Protein AF-0000000080705978 (afdb_homodimer)

Solvent-accessible surface area (backbone atoms only — not comparable to full-atom values): 20725 Å² total; per-residue (Å²): 128,80,74,67,82,69,88,66,54,45,68,40,24,58,42,71,54,65,59,52,51,51,53,56,52,38,68,76,42,53,82,67,69,52,42,57,53,37,53,53,42,52,33,52,61,53,64,29,89,49,77,47,80,42,81,40,75,55,76,54,63,63,82,28,44,87,31,78,61,46,48,80,55,28,40,56,22,50,32,40,32,26,55,28,66,60,48,75,66,50,59,56,37,74,24,26,52,59,44,42,66,75,59,67,70,75,66,82,72,65,80,70,68,44,51,46,50,75,59,35,51,55,77,78,28,80,47,44,33,34,34,36,79,55,26,42,34,31,39,23,75,77,46,70,42,62,62,89,43,43,75,86,27,8,16,30,32,34,48,43,76,84,38,50,63,57,46,69,63,19,42,46,64,43,42,72,63,42,60,56,43,82,42,87,41,17,36,33,38,37,50,125,78,74,69,84,69,89,67,56,43,70,40,23,57,42,70,52,65,60,51,51,50,53,56,53,37,68,76,41,53,82,66,68,54,42,57,52,37,54,52,43,51,32,53,60,53,65,28,88,49,76,47,79,43,81,42,76,54,75,55,63,63,82,29,43,88,30,79,62,45,46,81,52,29,41,55,21,49,32,40,32,26,54,27,64,60,48,73,67,48,58,57,38,74,24,26,51,61,46,45,65,76,59,66,69,75,66,83,72,61,80,71,67,45,52,47,52,73,59,35,52,55,78,76,27,80,47,44,32,34,34,37,81,57,26,43,35,31,38,22,75,77,46,70,42,63,62,90,42,43,74,86,26,8,15,30,33,35,48,43,75,84,38,51,65,56,45,69,64,19,43,45,61,43,43,72,62,43,62,55,45,83,44,86,41,19,35,33,40,39,50

Nearest PDB structures (foldseek):
  5v44-assembly2_B  TM=9.228E-01  e=1.784E-13  Homo sapiens
  5v46-assembly2_B  TM=8.157E-01  e=7.237E-14  Homo sapiens
  5v44-assembly3_C  TM=8.331E-01  e=3.457E-13  Homo sapiens
  5v47-assembly2_B  TM=8.527E-01  e=8.523E-13  Anolis carolinensis
  5v45-assembly2_B  TM=8.526E-01  e=4.877E-12  Homo sapiens

Sequence (382 aa):
MEQKEEWFGEDFGQKIDLTVRIREILRNYPEGTSILKELVQNADDAGAREVRLCLDLRQHGTEGLPSLALAQFQGPALLVFNDGVFTDTDFRSIQRIGDSLKKDTSKGGKTGRFGIGFNSVYHLTELPAFVSAGKWCSFDPQAKFLPNVNPANPGKMVDFIKYPETVKRYPDQVCIRVKHQRWGGRAACWGMEQKEEWFGEDFGQKIDLTVRIREILRNYPEGTSILKELVQNADDAGAREVRLCLDLRQHGTEGLPSLALAQFQGPALLVFNDGVFTDTDFRSIQRIGDSLKKDTSKGGKTGRFGIGFNSVYHLTELPAFVSAGKWCSFDPQAKFLPNVNPANPGKMVDFIKYPETVKRYPDQVCIRVKHQRWGGRAACWG

Structure (mmCIF, N/CA/C/O backbone):
data_AF-0000000080705978-model_v1
#
loop_
_entity.id
_entity.type
_entity.pdbx_description
1 polymer 'Uncharacterized protein'
#
loop_
_atom_site.group_PDB
_atom_site.id
_atom_site.type_symbol
_atom_site.label_atom_id
_atom_site.label_alt_id
_atom_site.label_comp_id
_atom_site.label_asym_id
_atom_site.label_entity_id
_atom_site.label_seq_id
_atom_site.pdbx_PDB_ins_code
_atom_site.Cartn_x
_atom_site.Cartn_y
_atom_site.Cartn_z
_atom_site.occupancy
_atom_site.B_iso_or_equiv
_atom_site.auth_seq_id
_atom_site.auth_comp_id
_atom_site.auth_asym_id
_atom_site.auth_atom_id
_atom_site.pdbx_PDB_model_num
ATOM 1 N N . MET A 1 1 ? -12.461 -32.875 17.062 1 33.31 1 MET A N 1
ATOM 2 C CA . MET A 1 1 ? -11.023 -33 16.875 1 33.31 1 MET A CA 1
ATOM 3 C C . MET A 1 1 ? -10.391 -31.688 16.453 1 33.31 1 MET A C 1
ATOM 5 O O . MET A 1 1 ? -10.844 -31.062 15.5 1 33.31 1 MET A O 1
ATOM 9 N N . GLU A 1 2 ? -9.789 -31 17.281 1 37.47 2 GLU A N 1
ATOM 10 C CA . GLU A 1 2 ? -9.188 -29.688 17.062 1 37.47 2 GLU A CA 1
ATOM 11 C C . GLU A 1 2 ? -8.297 -29.688 15.812 1 37.47 2 GLU A C 1
ATOM 13 O O . GLU A 1 2 ? -7.367 -30.5 15.719 1 37.47 2 GLU A O 1
ATOM 18 N N . GLN A 1 3 ? -8.797 -29.594 14.641 1 38.16 3 GLN A N 1
ATOM 19 C CA . GLN A 1 3 ? -7.93 -29.547 13.469 1 38.16 3 GLN A CA 1
ATOM 20 C C . GLN A 1 3 ? -6.672 -28.734 13.734 1 38.16 3 GLN A C 1
ATOM 22 O O . GLN A 1 3 ? -6.75 -27.531 14.008 1 38.16 3 GLN A O 1
ATOM 27 N N . LYS A 1 4 ? -5.797 -29.203 14.547 1 46.09 4 LYS A N 1
ATOM 28 C CA . LYS A 1 4 ? -4.48 -28.609 14.773 1 46.09 4 LYS A CA 1
ATOM 29 C C . LYS A 1 4 ? -4.012 -27.828 13.547 1 46.09 4 LYS A C 1
ATOM 31 O O . LYS A 1 4 ? -3.953 -28.375 12.438 1 46.09 4 LYS A O 1
ATOM 36 N N . GLU A 1 5 ? -4.289 -26.688 13.516 1 57.56 5 GLU A N 1
ATOM 37 C CA . GLU A 1 5 ? -3.955 -25.75 12.453 1 57.56 5 GLU A CA 1
ATOM 38 C C . GLU A 1 5 ? -2.545 -25.984 11.914 1 57.56 5 GLU A C 1
ATOM 40 O O . GLU A 1 5 ? -1.561 -25.703 12.602 1 57.56 5 GLU A O 1
ATOM 45 N N . GLU A 1 6 ? -2.361 -27.031 11.078 1 71.5 6 GLU A N 1
ATOM 46 C CA . GLU A 1 6 ? -1.088 -27.547 10.586 1 71.5 6 GLU A CA 1
ATOM 47 C C . GLU A 1 6 ? -0.357 -26.516 9.742 1 71.5 6 GLU A C 1
ATOM 49 O O . GLU A 1 6 ? -0.989 -25.688 9.078 1 71.5 6 GLU A O 1
ATOM 54 N N . TRP A 1 7 ? 0.934 -26.391 10.078 1 84.69 7 TRP A N 1
ATOM 55 C CA . TRP A 1 7 ? 1.863 -25.469 9.406 1 84.69 7 TRP A CA 1
ATOM 56 C C . TRP A 1 7 ? 1.843 -25.688 7.898 1 84.69 7 TRP A C 1
ATOM 58 O O . TRP A 1 7 ? 1.874 -26.828 7.426 1 84.69 7 TRP A O 1
ATOM 68 N N . PHE A 1 8 ? 1.562 -24.641 7.164 1 91.31 8 PHE A N 1
ATOM 69 C CA . PHE A 1 8 ? 1.669 -24.719 5.711 1 91.31 8 PHE A CA 1
ATOM 70 C C . PHE A 1 8 ? 2.482 -23.547 5.172 1 91.31 8 PHE A C 1
ATOM 72 O O . PHE A 1 8 ? 1.921 -22.531 4.738 1 91.31 8 PHE A O 1
ATOM 79 N N . GLY A 1 9 ? 3.77 -23.703 5.227 1 93 9 GLY A N 1
ATOM 80 C CA . GLY A 1 9 ? 4.66 -22.734 4.605 1 93 9 GLY A CA 1
ATOM 81 C C . GLY A 1 9 ? 4.766 -21.438 5.379 1 93 9 GLY A C 1
ATOM 82 O O . GLY A 1 9 ? 4.09 -21.25 6.395 1 93 9 GLY A O 1
ATOM 83 N N . GLU A 1 10 ? 5.621 -20.578 4.973 1 95.38 10 GLU A N 1
ATOM 84 C CA . GLU A 1 10 ? 5.82 -19.25 5.531 1 95.38 10 GLU A CA 1
ATOM 85 C C . GLU A 1 10 ? 4.98 -18.203 4.797 1 95.38 10 GLU A C 1
ATOM 87 O O . GLU A 1 10 ? 4.656 -18.391 3.619 1 95.38 10 GLU A O 1
ATOM 92 N N . ASP A 1 11 ? 4.645 -17.234 5.535 1 96.56 11 ASP A N 1
ATOM 93 C CA . ASP A 1 11 ? 3.908 -16.156 4.883 1 96.56 11 ASP A CA 1
ATOM 94 C C . ASP A 1 11 ? 4.746 -15.492 3.787 1 96.56 11 ASP A C 1
ATOM 96 O O . ASP A 1 11 ? 5.949 -15.289 3.959 1 96.56 11 ASP A O 1
ATOM 100 N N . PHE A 1 12 ? 4.164 -15.281 2.707 1 97 12 PHE A N 1
ATOM 101 C CA . PHE A 1 12 ? 4.789 -14.766 1.493 1 97 12 PHE A CA 1
ATOM 102 C C . PHE A 1 12 ? 3.768 -14.031 0.631 1 97 12 PHE A C 1
ATOM 104 O O . PHE A 1 12 ? 3.189 -14.617 -0.288 1 97 12 PHE A O 1
ATOM 111 N N . GLY A 1 13 ? 3.531 -12.766 0.976 1 96.75 13 GLY A N 1
ATOM 112 C CA . GLY A 1 13 ? 2.531 -12 0.252 1 96.75 13 GLY A CA 1
ATOM 113 C C . GLY A 1 13 ? 3.086 -10.734 -0.372 1 96.75 13 GLY A C 1
ATOM 114 O O . GLY A 1 13 ? 4.242 -10.375 -0.135 1 96.75 13 GLY A O 1
ATOM 115 N N . GLN A 1 14 ? 2.285 -10.148 -1.187 1 94.69 14 GLN A N 1
ATOM 116 C CA . GLN A 1 14 ? 2.658 -8.891 -1.815 1 94.69 14 GLN A CA 1
ATOM 117 C C . GLN A 1 14 ? 2.4 -7.711 -0.878 1 94.69 14 GLN A C 1
ATOM 119 O O . GLN A 1 14 ? 1.479 -7.754 -0.06 1 94.69 14 GLN A O 1
ATOM 124 N N . LYS A 1 15 ? 3.287 -6.785 -1.012 1 92.94 15 LYS A N 1
ATOM 125 C CA . LYS A 1 15 ? 3.211 -5.582 -0.191 1 92.94 15 LYS A CA 1
ATOM 126 C C . LYS A 1 15 ? 3.426 -4.328 -1.035 1 92.94 15 LYS A C 1
ATOM 128 O O . LYS A 1 15 ? 4.008 -4.395 -2.121 1 92.94 15 LYS A O 1
ATOM 133 N N . ILE A 1 16 ? 2.902 -3.273 -0.502 1 92.25 16 ILE A N 1
ATOM 134 C CA . ILE A 1 16 ? 3.104 -1.968 -1.121 1 92.25 16 ILE A CA 1
ATOM 135 C C . ILE A 1 16 ? 3.832 -1.043 -0.149 1 92.25 16 ILE A C 1
ATOM 137 O O . ILE A 1 16 ? 3.406 -0.875 0.996 1 92.25 16 ILE A O 1
ATOM 141 N N . ASP A 1 17 ? 4.898 -0.597 -0.584 1 91.69 17 ASP A N 1
ATOM 142 C CA . ASP A 1 17 ? 5.598 0.425 0.188 1 91.69 17 ASP A CA 1
ATOM 143 C C . ASP A 1 17 ? 4.934 1.79 0.021 1 91.69 17 ASP A C 1
ATOM 145 O O . ASP A 1 17 ? 4.773 2.275 -1.101 1 91.69 17 ASP A O 1
ATOM 149 N N . LEU A 1 18 ? 4.582 2.371 1.104 1 94.38 18 LEU A N 1
ATOM 150 C CA . LEU A 1 18 ? 3.846 3.633 1.087 1 94.38 18 LEU A CA 1
ATOM 151 C C . LEU A 1 18 ? 4.652 4.723 0.387 1 94.38 18 LEU A C 1
ATOM 153 O O . LEU A 1 18 ? 4.117 5.457 -0.447 1 94.38 18 LEU A O 1
ATOM 157 N N . THR A 1 19 ? 5.941 4.852 0.659 1 93.94 19 THR A N 1
ATOM 158 C CA . THR A 1 19 ? 6.762 5.906 0.081 1 93.94 19 THR A CA 1
ATOM 159 C C . THR A 1 19 ? 6.945 5.695 -1.419 1 93.94 19 THR A C 1
ATOM 161 O O . THR A 1 19 ? 6.988 6.656 -2.188 1 93.94 19 THR A O 1
ATOM 164 N N . VAL A 1 20 ? 6.996 4.461 -1.797 1 89.69 20 VAL A N 1
ATOM 165 C CA . VAL A 1 20 ? 7.109 4.148 -3.217 1 89.69 20 VAL A CA 1
ATOM 166 C C . VAL A 1 20 ? 5.816 4.535 -3.936 1 89.69 20 VAL A C 1
ATOM 168 O O . VAL A 1 20 ? 5.855 5.137 -5.012 1 89.69 20 VAL A O 1
ATOM 171 N N . ARG A 1 21 ? 4.758 4.172 -3.27 1 91.44 21 ARG A N 1
ATOM 172 C CA . ARG A 1 21 ? 3.477 4.527 -3.867 1 91.44 21 ARG A CA 1
ATOM 173 C C . ARG A 1 21 ? 3.322 6.043 -3.969 1 91.44 21 ARG A C 1
ATOM 175 O O . ARG A 1 21 ? 2.852 6.555 -4.988 1 91.44 21 ARG A O 1
ATOM 182 N N . ILE A 1 22 ? 3.688 6.758 -2.984 1 92.94 22 ILE A N 1
ATOM 183 C CA . ILE A 1 22 ? 3.596 8.211 -2.996 1 92.94 22 ILE A CA 1
ATOM 184 C C . ILE A 1 22 ? 4.465 8.781 -4.121 1 92.94 22 ILE A C 1
ATOM 186 O O . ILE A 1 22 ? 4.031 9.664 -4.859 1 92.94 22 ILE A O 1
ATOM 190 N N . ARG A 1 23 ? 5.633 8.242 -4.293 1 90.75 23 ARG A N 1
ATOM 191 C CA . ARG A 1 23 ? 6.516 8.68 -5.371 1 90.75 23 ARG A CA 1
ATOM 192 C C . ARG A 1 23 ? 5.871 8.461 -6.734 1 90.75 23 ARG A C 1
ATOM 194 O O . ARG A 1 23 ? 5.969 9.312 -7.617 1 90.75 23 ARG A O 1
ATOM 201 N N . GLU A 1 24 ? 5.234 7.336 -6.863 1 86.31 24 GLU A N 1
ATOM 202 C CA . GLU A 1 24 ? 4.535 7.047 -8.109 1 86.31 24 GLU A CA 1
ATOM 203 C C . GLU A 1 24 ? 3.428 8.062 -8.375 1 86.31 24 GLU A C 1
ATOM 205 O O . GLU A 1 24 ? 3.252 8.523 -9.508 1 86.31 24 GLU A O 1
ATOM 210 N N . ILE A 1 25 ? 2.693 8.375 -7.359 1 87.62 25 ILE A N 1
ATOM 211 C CA . ILE A 1 25 ? 1.607 9.344 -7.473 1 87.62 25 ILE A CA 1
ATOM 212 C C . ILE A 1 25 ? 2.166 10.695 -7.895 1 87.62 25 ILE A C 1
ATOM 214 O O . ILE A 1 25 ? 1.609 11.359 -8.773 1 87.62 25 ILE A O 1
ATOM 218 N N . LEU A 1 26 ? 3.277 11.086 -7.336 1 90 26 LEU A N 1
ATOM 219 C CA . LEU A 1 26 ? 3.859 12.398 -7.594 1 90 26 LEU A CA 1
ATOM 220 C C . LEU A 1 26 ? 4.32 12.516 -9.039 1 90 26 LEU A C 1
ATOM 222 O O . LEU A 1 26 ? 4.328 13.609 -9.602 1 90 26 LEU A O 1
ATOM 226 N N . ARG A 1 27 ? 4.613 11.414 -9.625 1 84.38 27 ARG A N 1
ATOM 227 C CA . ARG A 1 27 ? 5.012 11.422 -11.023 1 84.38 27 ARG A CA 1
ATOM 228 C C . ARG A 1 27 ? 3.846 11.828 -11.922 1 84.38 27 ARG A C 1
ATOM 230 O O . ARG A 1 27 ? 4.047 12.43 -12.977 1 84.38 27 ARG A O 1
ATOM 237 N N . ASN A 1 28 ? 2.684 11.539 -11.492 1 80.25 28 ASN A N 1
ATOM 238 C CA . ASN A 1 28 ? 1.489 11.875 -12.258 1 80.25 28 ASN A CA 1
ATOM 239 C C . ASN A 1 28 ? 0.943 13.242 -11.883 1 80.25 28 ASN A C 1
ATOM 241 O O . ASN A 1 28 ? -0.005 13.734 -12.5 1 80.25 28 ASN A O 1
ATOM 245 N N . TYR A 1 29 ? 1.435 13.797 -10.836 1 79.94 29 TYR A N 1
ATOM 246 C CA . TYR A 1 29 ? 1.079 15.141 -10.375 1 79.94 29 TYR A CA 1
ATOM 247 C C . TYR A 1 29 ? 2.289 16.062 -10.406 1 79.94 29 TYR A C 1
ATOM 249 O O . TYR A 1 29 ? 2.881 16.344 -9.359 1 79.94 29 TYR A O 1
ATOM 257 N N . PRO A 1 30 ? 2.541 16.484 -11.57 1 78.38 30 PRO A N 1
ATOM 258 C CA . PRO A 1 30 ? 3.76 17.281 -11.633 1 78.38 30 PRO A CA 1
ATOM 259 C C . PRO A 1 30 ? 3.717 18.484 -10.688 1 78.38 30 PRO A C 1
ATOM 261 O O . PRO A 1 30 ? 2.641 19.031 -10.422 1 78.38 30 PRO A O 1
ATOM 264 N N . GLU A 1 31 ? 4.914 18.781 -10.242 1 78.19 31 GLU A N 1
ATOM 265 C CA . GLU A 1 31 ? 5.086 19.875 -9.297 1 78.19 31 GLU A CA 1
ATOM 266 C C . GLU A 1 31 ? 4.613 21.203 -9.906 1 78.19 31 GLU A C 1
ATOM 268 O O . GLU A 1 31 ? 4.652 21.375 -11.125 1 78.19 31 GLU A O 1
ATOM 273 N N . GLY A 1 32 ? 4.152 22.172 -9.047 1 79.06 32 GLY A N 1
ATOM 274 C CA . GLY A 1 32 ? 3.717 23.484 -9.484 1 79.06 32 GLY A CA 1
ATOM 275 C C . GLY A 1 32 ? 2.246 23.75 -9.219 1 79.06 32 GLY A C 1
ATOM 276 O O . GLY A 1 32 ? 1.775 23.578 -8.094 1 79.06 32 GLY A O 1
ATOM 277 N N . THR A 1 33 ? 1.547 24.109 -10.25 1 80.44 33 THR A N 1
ATOM 278 C CA . THR A 1 33 ? 0.186 24.609 -10.086 1 80.44 33 THR A CA 1
ATOM 279 C C . THR A 1 33 ? -0.777 23.469 -9.781 1 80.44 33 THR A C 1
ATOM 281 O O . THR A 1 33 ? -1.875 23.703 -9.266 1 80.44 33 THR A O 1
ATOM 284 N N . SER A 1 34 ? -0.342 22.266 -10.023 1 85.31 34 SER A N 1
ATOM 285 C CA . SER A 1 34 ? -1.225 21.125 -9.805 1 85.31 34 SER A CA 1
ATOM 286 C C . SER A 1 34 ? -1.553 20.953 -8.328 1 85.31 34 SER A C 1
ATOM 288 O O . SER A 1 34 ? -2.668 20.562 -7.977 1 85.31 34 SER A O 1
ATOM 290 N N . ILE A 1 35 ? -0.665 21.344 -7.5 1 85.94 35 ILE A N 1
ATOM 291 C CA . ILE A 1 35 ? -0.862 21.188 -6.062 1 85.94 35 ILE A CA 1
ATOM 292 C C . ILE A 1 35 ? -1.979 22.109 -5.594 1 85.94 35 ILE A C 1
ATOM 294 O O . ILE A 1 35 ? -2.885 21.688 -4.871 1 85.94 35 ILE A O 1
ATOM 298 N N . LEU A 1 36 ? -1.921 23.328 -6.055 1 86.62 36 LEU A N 1
ATOM 299 C CA . LEU A 1 36 ? -2.918 24.312 -5.656 1 86.62 36 LEU A CA 1
ATOM 300 C C . LEU A 1 36 ? -4.297 23.922 -6.176 1 86.62 36 LEU A C 1
ATOM 302 O O . LEU A 1 36 ? -5.301 24.109 -5.48 1 86.62 36 LEU A O 1
ATOM 306 N N . LYS A 1 37 ? -4.289 23.438 -7.352 1 87.44 37 LYS A N 1
ATOM 307 C CA . LYS A 1 37 ? -5.547 22.984 -7.93 1 87.44 37 LYS A CA 1
ATOM 308 C C . LYS A 1 37 ? -6.176 21.891 -7.078 1 87.44 37 LYS A C 1
ATOM 310 O O . LYS A 1 37 ? -7.383 21.906 -6.824 1 87.44 37 LYS A O 1
ATOM 315 N N . GLU A 1 38 ? -5.344 20.953 -6.613 1 86 38 GLU A N 1
ATOM 316 C CA . GLU A 1 38 ? -5.832 19.859 -5.789 1 86 38 GLU A CA 1
ATOM 317 C C . GLU A 1 38 ? -6.371 20.359 -4.453 1 86 38 GLU A C 1
ATOM 319 O O . GLU A 1 38 ? -7.402 19.891 -3.975 1 86 38 GLU A O 1
ATOM 324 N N . LEU A 1 39 ? -5.723 21.344 -3.912 1 86.25 39 LEU A N 1
ATOM 325 C CA . LEU A 1 39 ? -6.145 21.891 -2.623 1 86.25 39 LEU A CA 1
ATOM 326 C C . LEU A 1 39 ? -7.465 22.641 -2.756 1 86.25 39 LEU A C 1
ATOM 328 O O . LEU A 1 39 ? -8.336 22.531 -1.89 1 86.25 39 LEU A O 1
ATOM 332 N N . VAL A 1 40 ? -7.598 23.344 -3.857 1 87.38 40 VAL A N 1
ATOM 333 C CA . VAL A 1 40 ? -8.836 24.078 -4.113 1 87.38 40 VAL A CA 1
ATOM 334 C C . VAL A 1 40 ? -9.969 23.094 -4.383 1 87.38 40 VAL A C 1
ATOM 336 O O . VAL A 1 40 ? -11.094 23.281 -3.91 1 87.38 40 VAL A O 1
ATOM 339 N N . GLN A 1 41 ? -9.648 22.047 -5.125 1 84.5 41 GLN A N 1
ATOM 340 C CA . GLN A 1 41 ? -10.648 21.031 -5.395 1 84.5 41 GLN A CA 1
ATOM 341 C C . GLN A 1 41 ? -11.102 20.344 -4.102 1 84.5 41 GLN A C 1
ATOM 343 O O . GLN A 1 41 ? -12.297 20.078 -3.924 1 84.5 41 GLN A O 1
ATOM 348 N N . ASN A 1 42 ? -10.156 20.016 -3.26 1 82.62 42 ASN A N 1
ATOM 349 C CA . ASN A 1 42 ? -10.516 19.422 -1.973 1 82.62 42 ASN A CA 1
ATOM 350 C C . ASN A 1 42 ? -11.422 20.359 -1.168 1 82.62 42 ASN A C 1
ATOM 352 O O . ASN A 1 42 ? -12.352 19.891 -0.498 1 82.62 42 ASN A O 1
ATOM 356 N N . ALA A 1 43 ? -11.141 21.641 -1.196 1 85.69 43 ALA A N 1
ATOM 357 C CA . ALA A 1 43 ? -11.984 22.625 -0.523 1 85.69 43 ALA A CA 1
ATOM 358 C C . ALA A 1 43 ? -13.398 22.625 -1.097 1 85.69 43 ALA A C 1
ATOM 360 O O . ALA A 1 43 ? -14.375 22.641 -0.349 1 85.69 43 ALA A O 1
ATOM 361 N N . ASP A 1 44 ? -13.508 22.562 -2.393 1 84 44 ASP A N 1
ATOM 362 C CA . ASP A 1 44 ? -14.797 22.516 -3.074 1 84 44 ASP A CA 1
ATOM 363 C C . ASP A 1 44 ? -15.562 21.25 -2.707 1 84 44 ASP A C 1
ATOM 365 O O . ASP A 1 44 ? -16.766 21.297 -2.42 1 84 44 ASP A O 1
ATOM 369 N N . ASP A 1 45 ? -14.836 20.109 -2.664 1 77.81 45 ASP A N 1
ATOM 370 C CA . ASP A 1 45 ? -15.445 18.844 -2.301 1 77.81 45 ASP A CA 1
ATOM 371 C C . ASP A 1 45 ? -16 18.875 -0.883 1 77.81 45 ASP A C 1
ATOM 373 O O . ASP A 1 45 ? -17 18.203 -0.582 1 77.81 45 ASP A O 1
ATOM 377 N N . ALA A 1 46 ? -15.383 19.672 -0.041 1 79.69 46 ALA A N 1
ATOM 378 C CA . ALA A 1 46 ? -15.82 19.781 1.349 1 79.69 46 ALA A CA 1
ATOM 379 C C . ALA A 1 46 ? -16.922 20.828 1.494 1 79.69 46 ALA A C 1
ATOM 381 O O . ALA A 1 46 ? -17.406 21.078 2.602 1 79.69 46 ALA A O 1
ATOM 382 N N . GLY A 1 47 ? -17.312 21.453 0.371 1 82.25 47 GLY A N 1
ATOM 383 C CA . GLY A 1 47 ? -18.359 22.469 0.399 1 82.25 47 GLY A CA 1
ATOM 384 C C . GLY A 1 47 ? -17.891 23.781 1.004 1 82.25 47 GLY A C 1
ATOM 385 O O . GLY A 1 47 ? -18.688 24.531 1.579 1 82.25 47 GLY A O 1
ATOM 386 N N . ALA A 1 48 ? -16.609 24.031 0.953 1 87.19 48 ALA A N 1
ATOM 387 C CA . ALA A 1 48 ? -16.062 25.266 1.514 1 87.19 48 ALA A CA 1
ATOM 388 C C . ALA A 1 48 ? -16.516 26.484 0.714 1 87.19 48 ALA A C 1
ATOM 390 O O . ALA A 1 48 ? -16.75 26.391 -0.495 1 87.19 48 ALA A O 1
ATOM 391 N N . ARG A 1 49 ? -16.672 27.609 1.375 1 91.62 49 ARG A N 1
ATOM 392 C CA . ARG A 1 49 ? -17.062 28.859 0.736 1 91.62 49 ARG A CA 1
ATOM 393 C C . ARG A 1 49 ? -15.875 29.797 0.587 1 91.62 49 ARG A C 1
ATOM 395 O O . ARG A 1 49 ? -15.953 30.812 -0.12 1 91.62 49 ARG A O 1
ATOM 402 N N . GLU A 1 50 ? -14.82 29.484 1.229 1 90.69 50 GLU A N 1
ATOM 403 C CA . GLU A 1 50 ? -13.625 30.312 1.192 1 90.69 50 GLU A CA 1
ATOM 404 C C . GLU A 1 50 ? -12.359 29.469 1.249 1 90.69 50 GLU A C 1
ATOM 406 O O . GLU A 1 50 ? -12.32 28.438 1.942 1 90.69 50 GLU A O 1
ATOM 411 N N . VAL A 1 51 ? -11.367 29.891 0.455 1 89.19 51 VAL A N 1
ATOM 412 C CA . VAL A 1 51 ? -10.023 29.328 0.509 1 89.19 51 VAL A CA 1
ATOM 413 C C . VAL A 1 51 ? -9 30.453 0.654 1 89.19 51 VAL A C 1
ATOM 415 O O . VAL A 1 51 ? -9.078 31.469 -0.053 1 89.19 51 VAL A O 1
ATOM 418 N N . ARG A 1 52 ? -8.086 30.312 1.558 1 88.06 52 ARG A N 1
ATOM 419 C CA . ARG A 1 52 ? -7 31.266 1.76 1 88.06 52 ARG A CA 1
ATOM 420 C C . ARG A 1 52 ? -5.645 30.562 1.717 1 88.06 52 ARG A C 1
ATOM 422 O O . ARG A 1 52 ? -5.469 29.516 2.322 1 88.06 52 ARG A O 1
ATOM 429 N N . LEU A 1 53 ? -4.781 31.125 0.94 1 87.5 53 LEU A N 1
ATOM 430 C CA . LEU A 1 53 ? -3.412 30.625 0.836 1 87.5 53 LEU A CA 1
ATOM 431 C C . LEU A 1 53 ? -2.426 31.641 1.422 1 87.5 53 LEU A C 1
ATOM 433 O O . LEU A 1 53 ? -2.555 32.844 1.194 1 87.5 53 LEU A O 1
ATOM 437 N N . CYS A 1 54 ? -1.517 31.156 2.252 1 86 54 CYS A N 1
ATOM 438 C CA . CYS A 1 54 ? -0.505 32 2.865 1 86 54 CYS A CA 1
ATOM 439 C C . CYS A 1 54 ? 0.866 31.344 2.822 1 86 54 CYS A C 1
ATOM 441 O O . CYS A 1 54 ? 1.019 30.188 3.236 1 86 54 CYS A O 1
ATOM 443 N N . LEU A 1 55 ? 1.785 32 2.223 1 85.31 55 LEU A N 1
ATOM 444 C CA . LEU A 1 55 ? 3.18 31.594 2.355 1 85.31 55 LEU A CA 1
ATOM 445 C C . LEU A 1 55 ? 3.801 32.188 3.621 1 85.31 55 LEU A C 1
ATOM 447 O O . LEU A 1 55 ? 4.066 33.375 3.689 1 85.31 55 LEU A O 1
ATOM 451 N N . ASP A 1 56 ? 3.932 31.344 4.547 1 84.88 56 ASP A N 1
ATOM 452 C CA . ASP A 1 56 ? 4.527 31.766 5.812 1 84.88 56 ASP A CA 1
ATOM 453 C C . ASP A 1 56 ? 6.043 31.578 5.797 1 84.88 56 ASP A C 1
ATOM 455 O O . ASP A 1 56 ? 6.535 30.453 5.848 1 84.88 56 ASP A O 1
ATOM 459 N N . LEU A 1 57 ? 6.793 32.656 5.84 1 85.69 57 LEU A N 1
ATOM 460 C CA . LEU A 1 57 ? 8.242 32.594 5.719 1 85.69 57 LEU A CA 1
ATOM 461 C C . LEU A 1 57 ? 8.906 32.688 7.09 1 85.69 57 LEU A C 1
ATOM 463 O O . LEU A 1 57 ? 10.133 32.719 7.188 1 85.69 57 LEU A O 1
ATOM 467 N N . ARG A 1 58 ? 8.164 32.688 8.117 1 85.12 58 ARG A N 1
ATOM 468 C CA . ARG A 1 58 ? 8.688 32.844 9.469 1 85.12 58 ARG A CA 1
ATOM 469 C C . ARG A 1 58 ? 9.359 31.578 9.969 1 85.12 58 ARG A C 1
ATOM 471 O O . ARG A 1 58 ? 9.148 30.5 9.414 1 85.12 58 ARG A O 1
ATOM 478 N N . GLN A 1 59 ? 10.227 31.75 10.922 1 87 59 GLN A N 1
ATOM 479 C CA . GLN A 1 59 ? 10.805 30.672 11.711 1 87 59 GLN A CA 1
ATOM 480 C C . GLN A 1 59 ? 10.141 30.578 13.086 1 87 59 GLN A C 1
ATOM 482 O O . GLN A 1 59 ? 10.008 31.578 13.781 1 87 59 GLN A O 1
ATOM 487 N N . HIS A 1 60 ? 9.734 29.422 13.445 1 86.19 60 HIS A N 1
ATOM 488 C CA . HIS A 1 60 ? 9.016 29.234 14.695 1 86.19 60 HIS A CA 1
ATOM 489 C C . HIS A 1 60 ? 9.883 28.516 15.727 1 86.19 60 HIS A C 1
ATOM 491 O O . HIS A 1 60 ? 10.953 28 15.391 1 86.19 60 HIS A O 1
ATOM 497 N N . GLY A 1 61 ? 9.438 28.531 16.969 1 86.81 61 GLY A N 1
ATOM 498 C CA . GLY A 1 61 ? 10.195 27.938 18.062 1 86.81 61 GLY A CA 1
ATOM 499 C C . GLY A 1 61 ? 10.344 26.438 17.938 1 86.81 61 GLY A C 1
ATOM 500 O O . GLY A 1 61 ? 9.516 25.766 17.312 1 86.81 61 GLY A O 1
ATOM 501 N N . THR A 1 62 ? 11.43 25.875 18.531 1 88.56 62 THR A N 1
ATOM 502 C CA . THR A 1 62 ? 11.703 24.453 18.422 1 88.56 62 THR A CA 1
ATOM 503 C C . THR A 1 62 ? 11.789 23.812 19.812 1 88.56 62 THR A C 1
ATOM 505 O O . THR A 1 62 ? 12.078 22.625 19.938 1 88.56 62 THR A O 1
ATOM 508 N N . GLU A 1 63 ? 11.531 24.516 20.875 1 88.94 63 GLU A N 1
ATOM 509 C CA . GLU A 1 63 ? 11.719 24.031 22.234 1 88.94 63 GLU A CA 1
ATOM 510 C C . GLU A 1 63 ? 10.508 23.219 22.703 1 88.94 63 GLU A C 1
ATOM 512 O O . GLU A 1 63 ? 10.641 22.281 23.5 1 88.94 63 GLU A O 1
ATOM 517 N N . GLY A 1 64 ? 9.328 23.531 22.328 1 87.88 64 GLY A N 1
ATOM 518 C CA . GLY A 1 64 ? 8.094 22.891 22.734 1 87.88 64 GLY A CA 1
ATOM 519 C C . GLY A 1 64 ? 7.547 21.938 21.688 1 87.88 64 GLY A C 1
ATOM 520 O O . GLY A 1 64 ? 6.363 22.016 21.344 1 87.88 64 GLY A O 1
ATOM 521 N N . LEU A 1 65 ? 8.477 21.125 21.141 1 90.06 65 LEU A N 1
ATOM 522 C CA . LEU A 1 65 ? 8.086 20.141 20.141 1 90.06 65 LEU A CA 1
ATOM 523 C C . LEU A 1 65 ? 8.094 18.734 20.734 1 90.06 65 LEU A C 1
ATOM 525 O O . LEU A 1 65 ? 8.859 18.438 21.656 1 90.06 65 LEU A O 1
ATOM 529 N N . PRO A 1 66 ? 7.25 17.859 20.297 1 91.69 66 PRO A N 1
ATOM 530 C CA . PRO A 1 66 ? 7.191 16.5 20.844 1 91.69 66 PRO A CA 1
ATOM 531 C C . PRO A 1 66 ? 8.359 15.633 20.391 1 91.69 66 PRO A C 1
ATOM 533 O O . PRO A 1 66 ? 8.578 14.547 20.938 1 91.69 66 PRO A O 1
ATOM 536 N N . SER A 1 67 ? 9.016 15.961 19.391 1 92.25 67 SER A N 1
ATOM 537 C CA . SER A 1 67 ? 10.203 15.289 18.875 1 92.25 67 SER A CA 1
ATOM 538 C C . SER A 1 67 ? 11.227 16.281 18.328 1 92.25 67 SER A C 1
ATOM 540 O O . SER A 1 67 ? 10.852 17.281 17.719 1 92.25 67 SER A O 1
ATOM 542 N N . LEU A 1 68 ? 12.469 15.977 18.469 1 92 68 LEU A N 1
ATOM 543 C CA . LEU A 1 68 ? 13.531 16.859 18 1 92 68 LEU A CA 1
ATOM 544 C C . LEU A 1 68 ? 13.531 16.922 16.469 1 92 68 LEU A C 1
ATOM 546 O O . LEU A 1 68 ? 13.875 17.953 15.891 1 92 68 LEU A O 1
ATOM 550 N N . ALA A 1 69 ? 13.148 15.875 15.867 1 92.88 69 ALA A N 1
ATOM 551 C CA . ALA A 1 69 ? 13.172 15.773 14.414 1 92.88 69 ALA A CA 1
ATOM 552 C C . ALA A 1 69 ? 12.188 16.75 13.773 1 92.88 69 ALA A C 1
ATOM 554 O O . ALA A 1 69 ? 12.289 17.062 12.586 1 92.88 69 ALA A O 1
ATOM 555 N N . LEU A 1 70 ? 11.312 17.281 14.523 1 92.44 70 LEU A N 1
ATOM 556 C CA . LEU A 1 70 ? 10.289 18.188 14 1 92.44 70 LEU A CA 1
ATOM 557 C C . LEU A 1 70 ? 10.852 19.594 13.836 1 92.44 70 LEU A C 1
ATOM 559 O O . LEU A 1 70 ? 10.234 20.438 13.172 1 92.44 70 LEU A O 1
ATOM 563 N N . ALA A 1 71 ? 11.969 19.859 14.375 1 90.19 71 ALA A N 1
ATOM 564 C CA . ALA A 1 71 ? 12.57 21.188 14.352 1 90.19 71 ALA A CA 1
ATOM 565 C C . ALA A 1 71 ? 12.758 21.688 12.922 1 90.19 71 ALA A C 1
ATOM 567 O O . ALA A 1 71 ? 12.602 22.875 12.641 1 90.19 71 ALA A O 1
ATOM 568 N N . GLN A 1 72 ? 13.039 20.797 12.023 1 90.31 72 GLN A N 1
ATOM 569 C CA . GLN A 1 72 ? 13.328 21.188 10.648 1 90.31 72 GLN A CA 1
ATOM 570 C C . GLN A 1 72 ? 12.055 21.625 9.922 1 90.31 72 GLN A C 1
ATOM 572 O O . GLN A 1 72 ? 12.125 22.203 8.836 1 90.31 72 GLN A O 1
ATOM 577 N N . PHE A 1 73 ? 10.953 21.359 10.562 1 90.56 73 PHE A N 1
ATOM 578 C CA . PHE A 1 73 ? 9.68 21.719 9.938 1 90.56 73 PHE A CA 1
ATOM 579 C C . PHE A 1 73 ? 9.109 22.984 10.547 1 90.56 73 PHE A C 1
ATOM 581 O O . PHE A 1 73 ? 7.926 23.281 10.375 1 90.56 73 PHE A O 1
ATOM 588 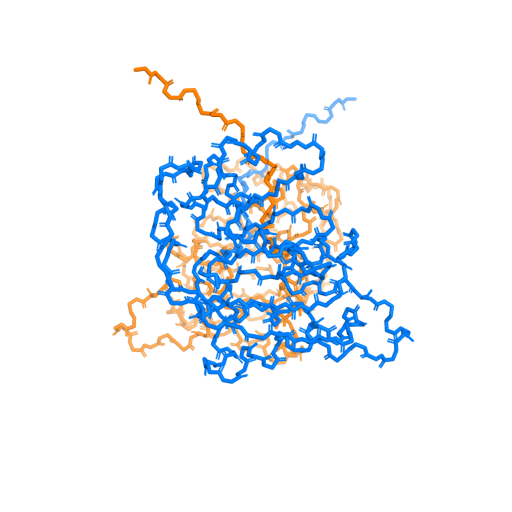N N . GLN A 1 74 ? 9.914 23.828 11.25 1 88.5 74 GLN A N 1
ATOM 589 C CA . GLN A 1 74 ? 9.46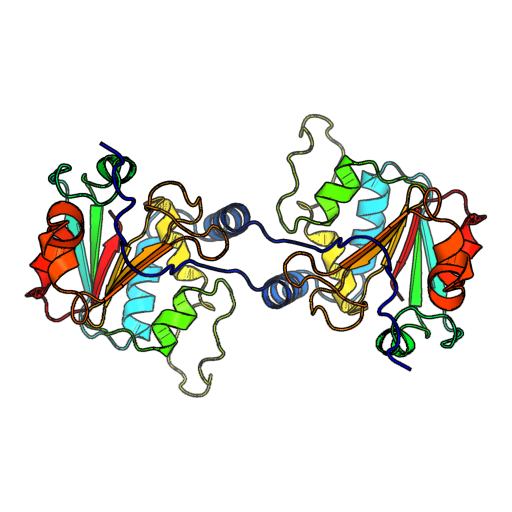9 25.031 11.922 1 88.5 74 GLN A CA 1
ATOM 590 C C . GLN A 1 74 ? 9.805 26.281 11.094 1 88.5 74 GLN A C 1
ATOM 592 O O . GLN A 1 74 ? 9.711 27.406 11.586 1 88.5 74 GLN A O 1
ATOM 597 N N . GLY A 1 75 ? 10.133 26.047 9.812 1 86.5 75 GLY A N 1
ATOM 598 C CA . GLY A 1 75 ? 10.453 27.156 8.93 1 86.5 75 GLY A CA 1
ATOM 599 C C . GLY A 1 75 ? 9.336 27.484 7.957 1 86.5 75 GLY A C 1
ATOM 600 O O . GLY A 1 75 ? 8.156 27.344 8.281 1 86.5 75 GLY A O 1
ATOM 601 N N . PRO A 1 76 ? 9.688 28.031 6.816 1 86.12 76 PRO A N 1
ATOM 602 C CA . PRO A 1 76 ? 8.68 28.453 5.836 1 86.12 76 PRO A CA 1
ATOM 603 C C . PRO A 1 76 ? 7.703 27.328 5.488 1 86.12 76 PRO A C 1
ATOM 605 O O . PRO A 1 76 ? 8.094 26.156 5.43 1 86.12 76 PRO A O 1
ATOM 608 N N . ALA A 1 77 ? 6.461 27.734 5.336 1 87.38 77 ALA A N 1
ATOM 609 C CA . ALA A 1 77 ? 5.395 26.781 5.047 1 87.38 77 ALA A CA 1
ATOM 610 C C . ALA A 1 77 ? 4.312 27.406 4.18 1 87.38 77 ALA A C 1
ATOM 612 O O . ALA A 1 77 ? 4.105 28.625 4.219 1 87.38 77 ALA A O 1
ATOM 613 N N . LEU A 1 78 ? 3.74 26.547 3.393 1 87.06 78 LEU A N 1
ATOM 614 C CA . LEU A 1 78 ? 2.504 26.938 2.729 1 87.06 78 LEU A CA 1
ATOM 615 C C . LEU A 1 78 ? 1.293 26.609 3.596 1 87.06 78 LEU A C 1
ATOM 617 O O . LEU A 1 78 ? 1.062 25.453 3.932 1 87.06 78 LEU A O 1
ATOM 621 N N . LEU A 1 79 ? 0.585 27.656 3.98 1 87.81 79 LEU A N 1
ATOM 622 C CA . LEU A 1 79 ? -0.639 27.5 4.762 1 87.81 79 LEU A CA 1
ATOM 623 C C . LEU A 1 79 ? -1.87 27.656 3.873 1 87.81 79 LEU A C 1
ATOM 625 O O . LEU A 1 79 ? -1.972 28.609 3.104 1 87.81 79 LEU A O 1
ATOM 629 N N . VAL A 1 80 ? -2.676 26.656 3.936 1 88.81 80 VAL A N 1
ATOM 630 C CA . VAL A 1 80 ? -3.916 26.703 3.168 1 88.81 80 VAL A CA 1
ATOM 631 C C . VAL A 1 80 ? -5.109 26.516 4.102 1 88.81 80 VAL A C 1
ATOM 633 O O . VAL A 1 80 ? -5.168 25.547 4.859 1 88.81 80 VAL A O 1
ATOM 636 N N . PHE A 1 81 ? -6.039 27.5 4.016 1 88 81 PHE A N 1
ATOM 637 C CA . PHE A 1 81 ? -7.254 27.453 4.82 1 88 81 PHE A CA 1
ATOM 638 C C . PHE A 1 81 ? -8.492 27.344 3.936 1 88 81 PHE A C 1
ATOM 640 O O . PHE A 1 81 ? -8.555 27.984 2.883 1 88 81 PHE A O 1
ATOM 647 N N . ASN A 1 82 ? -9.312 26.5 4.355 1 89.44 82 ASN A N 1
ATOM 648 C CA . ASN A 1 82 ? -10.688 26.578 3.883 1 89.44 82 ASN A CA 1
ATOM 649 C C . ASN A 1 82 ? -11.688 26.359 5.02 1 89.44 82 ASN A C 1
ATOM 651 O O . ASN A 1 82 ? -11.312 25.891 6.094 1 89.44 82 ASN A O 1
ATOM 655 N N . ASP A 1 83 ? -12.945 26.703 4.867 1 88.81 83 ASP A N 1
ATOM 656 C CA . ASP A 1 83 ? -13.906 26.703 5.973 1 88.81 83 ASP A CA 1
ATOM 657 C C . ASP A 1 83 ? -14.703 25.406 5.988 1 88.81 83 ASP A C 1
ATOM 659 O O . ASP A 1 83 ? -15.727 25.297 6.672 1 88.81 83 ASP A O 1
ATOM 663 N N . GLY A 1 84 ? -14.266 24.453 5.227 1 87.88 84 GLY A N 1
ATOM 664 C CA . GLY A 1 84 ? -14.852 23.125 5.328 1 87.88 84 GLY A CA 1
ATOM 665 C C . GLY A 1 84 ? -14.32 22.328 6.504 1 87.88 84 GLY A C 1
ATOM 666 O O . GLY A 1 84 ? -13.117 22.328 6.773 1 87.88 84 GLY A O 1
ATOM 667 N N . VAL A 1 85 ? -15.234 21.688 7.234 1 87.25 85 VAL A N 1
ATOM 668 C CA . VAL A 1 85 ? -14.828 20.906 8.398 1 87.25 85 VAL A CA 1
ATOM 669 C C . VAL A 1 85 ? -14.883 19.406 8.07 1 87.25 85 VAL A C 1
ATOM 671 O O . VAL A 1 85 ? -15.844 18.938 7.457 1 87.25 85 VAL A O 1
ATOM 674 N N . PHE A 1 86 ? -13.828 18.703 8.461 1 88.81 86 PHE A N 1
ATOM 675 C CA . PHE A 1 86 ? -13.773 17.266 8.203 1 88.81 86 PHE A CA 1
ATOM 676 C C . PHE A 1 86 ? -14.836 16.531 9.008 1 88.81 86 PHE A C 1
ATOM 678 O O . PHE A 1 86 ? -15.023 16.797 10.195 1 88.81 86 PHE A O 1
ATOM 685 N N . THR A 1 87 ? -15.5 15.672 8.328 1 88 87 THR A N 1
ATOM 686 C CA . THR A 1 87 ? -16.328 14.672 8.992 1 88 87 THR A CA 1
ATOM 687 C C . THR A 1 87 ? -15.484 13.445 9.367 1 88 87 THR A C 1
ATOM 689 O O . THR A 1 87 ? -14.32 13.344 8.977 1 88 87 THR A O 1
ATOM 692 N N . ASP A 1 88 ? -16.109 12.555 10.125 1 89.81 88 ASP A N 1
ATOM 693 C CA . ASP A 1 88 ? -15.422 11.305 10.438 1 89.81 88 ASP A CA 1
ATOM 694 C C . ASP A 1 88 ? -15.055 10.539 9.164 1 89.81 88 ASP A C 1
ATOM 696 O O . ASP A 1 88 ? -13.992 9.93 9.086 1 89.81 88 ASP A O 1
ATOM 700 N N . THR A 1 89 ? -15.938 10.586 8.219 1 87.56 89 THR A N 1
ATOM 701 C CA . THR A 1 89 ? -15.695 9.922 6.938 1 87.56 89 THR A CA 1
ATOM 702 C C . THR A 1 89 ? -14.516 10.562 6.211 1 87.56 89 THR A C 1
ATOM 704 O O . THR A 1 89 ? -13.711 9.867 5.586 1 87.56 89 THR A O 1
ATOM 707 N N . ASP A 1 90 ? -14.359 11.883 6.305 1 85.5 90 ASP A N 1
ATOM 708 C CA . ASP A 1 90 ? -13.25 12.586 5.676 1 85.5 90 ASP A CA 1
ATOM 709 C C . ASP A 1 90 ? -11.914 12.164 6.281 1 85.5 90 ASP A C 1
ATOM 711 O O . ASP A 1 90 ? -10.938 11.945 5.562 1 85.5 90 ASP A O 1
ATOM 715 N N . PHE A 1 91 ? -11.922 12 7.629 1 90.25 91 PHE A N 1
ATOM 716 C CA . PHE A 1 91 ? -10.703 11.586 8.32 1 90.25 91 PHE A CA 1
ATOM 717 C C . PHE A 1 91 ? -10.289 10.188 7.883 1 90.25 91 PHE A C 1
ATOM 719 O O . PHE A 1 91 ? -9.109 9.922 7.652 1 90.25 91 PHE A O 1
ATOM 726 N N . ARG A 1 92 ? -11.258 9.344 7.754 1 90.75 92 ARG A N 1
ATOM 727 C CA . ARG A 1 92 ? -10.961 7.98 7.32 1 90.75 92 ARG A CA 1
ATOM 728 C C . ARG A 1 92 ? -10.484 7.957 5.871 1 90.75 92 ARG A C 1
ATOM 730 O O . ARG A 1 92 ? -9.547 7.242 5.531 1 90.75 92 ARG A O 1
ATOM 737 N N . SER A 1 93 ? -11.086 8.766 5.027 1 87.25 93 SER A N 1
ATOM 738 C CA . SER A 1 93 ? -10.805 8.773 3.594 1 87.25 93 SER A CA 1
ATOM 739 C C . SER A 1 93 ? -9.414 9.32 3.303 1 87.25 93 SER A C 1
ATOM 741 O O . SER A 1 93 ? -8.711 8.805 2.426 1 87.25 93 SER A O 1
ATOM 743 N N . ILE A 1 94 ? -9.023 10.336 4.051 1 90.25 94 ILE A N 1
ATOM 744 C CA . ILE A 1 94 ? -7.758 11 3.734 1 90.25 94 ILE A CA 1
ATOM 745 C C . ILE A 1 94 ? -6.594 10.07 4.078 1 90.25 94 ILE A C 1
ATOM 747 O O . ILE A 1 94 ? -5.477 10.258 3.584 1 90.25 94 ILE A O 1
ATOM 751 N N . GLN A 1 95 ? -6.844 9.039 4.934 1 93.62 95 GLN A N 1
ATOM 752 C CA . GLN A 1 95 ? -5.82 8.062 5.297 1 93.62 95 GLN A CA 1
ATOM 753 C C . GLN A 1 95 ? -5.637 7.02 4.199 1 93.62 95 GLN A C 1
ATOM 755 O O . GLN A 1 95 ? -4.637 6.297 4.184 1 93.62 95 GLN A O 1
ATOM 760 N N . ARG A 1 96 ? -6.602 6.906 3.385 1 91.44 96 ARG A N 1
ATOM 761 C CA . ARG A 1 96 ? -6.605 5.801 2.43 1 91.44 96 ARG A CA 1
ATOM 762 C C . ARG A 1 96 ? -6.203 6.281 1.038 1 91.44 96 ARG A C 1
ATOM 764 O O . ARG A 1 96 ? -6.953 7.016 0.39 1 91.44 96 ARG A O 1
ATOM 771 N N . ILE A 1 97 ? -5.102 5.852 0.6 1 90.06 97 ILE A N 1
ATOM 772 C CA . ILE A 1 97 ? -4.637 6.258 -0.721 1 90.06 97 ILE A CA 1
ATOM 773 C C . ILE A 1 97 ? -5.324 5.418 -1.793 1 90.06 97 ILE A C 1
ATOM 775 O O . ILE A 1 97 ? -5.254 4.188 -1.767 1 90.06 97 ILE A O 1
ATOM 779 N N . GLY A 1 98 ? -5.918 5.996 -2.703 1 80.06 98 GLY A N 1
ATOM 780 C CA . GLY A 1 98 ? -6.504 5.332 -3.854 1 80.06 98 GLY A CA 1
ATOM 781 C C . GLY A 1 98 ? -7.879 4.75 -3.57 1 80.06 98 GLY A C 1
ATOM 782 O O . GLY A 1 98 ? -8.469 4.094 -4.43 1 80.06 98 GLY A O 1
ATOM 783 N N . ASP A 1 99 ? -8.289 4.645 -2.428 1 71.56 99 ASP A N 1
ATOM 784 C CA . ASP A 1 99 ? -9.57 4.043 -2.068 1 71.56 99 ASP A CA 1
ATOM 785 C C . ASP A 1 99 ? -10.633 5.113 -1.84 1 71.56 99 ASP A C 1
ATOM 787 O O . ASP A 1 99 ? -10.977 5.426 -0.696 1 71.56 99 ASP A O 1
ATOM 791 N N . SER A 1 100 ? -10.82 5.883 -2.932 1 58 100 SER A N 1
ATOM 792 C CA . SER A 1 100 ? -11.867 6.859 -2.652 1 58 100 SER A CA 1
ATOM 793 C C . SER A 1 100 ? -13.172 6.18 -2.252 1 58 100 SER A C 1
ATOM 795 O O . SER A 1 100 ? -13.617 5.25 -2.924 1 58 100 SER A O 1
ATOM 797 N N . LEU A 1 101 ? -13.383 5.719 -1.029 1 51.94 101 LEU A N 1
ATOM 798 C CA . LEU A 1 101 ? -14.703 5.258 -0.625 1 51.94 101 LEU A CA 1
ATOM 799 C C . LEU A 1 101 ? -15.789 5.984 -1.406 1 51.94 101 LEU A C 1
ATOM 801 O O . LEU A 1 101 ? -15.656 7.172 -1.717 1 51.94 101 LEU A O 1
ATOM 805 N N . LYS A 1 102 ? -16.344 5.102 -2.479 1 47.69 102 LYS A N 1
ATOM 806 C CA . LYS A 1 102 ? -17.484 5.582 -3.25 1 47.69 102 LYS A CA 1
ATOM 807 C C . LYS A 1 102 ? -18.266 6.641 -2.475 1 47.69 102 LYS A C 1
ATOM 809 O O . LYS A 1 102 ? -18.875 6.336 -1.446 1 47.69 102 LYS A O 1
ATOM 814 N N . LYS A 1 103 ? -17.734 7.715 -2.146 1 46.22 103 LYS A N 1
ATOM 815 C CA . LYS A 1 103 ? -18.891 8.562 -1.867 1 46.22 103 LYS A CA 1
ATOM 816 C C . LYS A 1 103 ? -20.016 8.289 -2.857 1 46.22 103 LYS A C 1
ATOM 818 O O . LYS A 1 103 ? -19.766 7.926 -4.008 1 46.22 103 LYS A O 1
ATOM 823 N N . ASP A 1 104 ? -21.047 7.758 -2.467 1 42.97 104 ASP A N 1
ATOM 824 C CA . ASP A 1 104 ? -22.312 7.754 -3.199 1 42.97 104 ASP A CA 1
ATOM 825 C C . ASP A 1 104 ? -22.25 8.703 -4.398 1 42.97 104 ASP A C 1
ATOM 827 O O . ASP A 1 104 ? -22.109 9.914 -4.23 1 42.97 104 ASP A O 1
ATOM 831 N N . THR A 1 105 ? -21.625 8.234 -5.57 1 43.31 105 THR A N 1
ATOM 832 C CA . THR A 1 105 ? -21.844 8.906 -6.848 1 43.31 105 THR A CA 1
ATOM 833 C C . THR A 1 105 ? -23.125 9.711 -6.816 1 43.31 105 THR A C 1
ATOM 835 O O . THR A 1 105 ? -23.453 10.406 -7.781 1 43.31 105 THR A O 1
ATOM 838 N N . SER A 1 106 ? -23.953 9.273 -6.078 1 38.5 106 SER A N 1
ATOM 839 C CA . SER A 1 106 ? -25.219 9.961 -6.32 1 38.5 106 SER A CA 1
ATOM 840 C C . SER A 1 106 ? -25.078 11.469 -6.164 1 38.5 106 SER A C 1
ATOM 842 O O . SER A 1 106 ? -25.953 12.234 -6.566 1 38.5 106 SER A O 1
ATOM 844 N N . LYS A 1 107 ? -24.312 11.984 -5.121 1 42.5 107 LYS A N 1
ATOM 845 C CA . LYS A 1 107 ? -24.391 13.438 -5.199 1 42.5 107 LYS A CA 1
ATOM 846 C C . LYS A 1 107 ? -23.375 13.992 -6.199 1 42.5 107 LYS A C 1
ATOM 848 O O . LYS A 1 107 ? -22.188 13.672 -6.125 1 42.5 107 LYS A O 1
ATOM 853 N N . GLY A 1 108 ? -23.578 14.031 -7.539 1 43.78 108 GLY A N 1
ATOM 854 C CA . GLY A 1 108 ? -23.172 14.641 -8.797 1 43.78 108 GLY A CA 1
ATOM 855 C C . GLY A 1 108 ? -21.922 15.469 -8.68 1 43.78 108 GLY A C 1
ATOM 856 O O . GLY A 1 108 ? -21.359 15.914 -9.688 1 43.78 108 GLY A O 1
ATOM 857 N N . GLY A 1 109 ? -21.453 16.172 -7.609 1 46.62 109 GLY A N 1
ATOM 858 C CA . GLY A 1 109 ? -20.656 17.391 -7.656 1 46.62 109 GLY A CA 1
ATOM 859 C C . GLY A 1 109 ? -19.234 17.172 -7.195 1 46.62 109 GLY A C 1
ATOM 860 O O . GLY A 1 109 ? -18.453 18.125 -7.113 1 46.62 109 GLY A O 1
ATOM 861 N N . LYS A 1 110 ? -18.797 15.992 -6.656 1 53.31 110 LYS A N 1
ATOM 862 C CA . LYS A 1 110 ? -17.406 16.016 -6.199 1 53.31 110 LYS A CA 1
ATOM 863 C C . LYS A 1 110 ? -16.453 15.641 -7.328 1 53.31 110 LYS A C 1
ATOM 865 O O . LYS A 1 110 ? -16.656 14.641 -8.016 1 53.31 110 LYS A O 1
ATOM 870 N N . THR A 1 111 ? -15.758 16.578 -7.898 1 54.16 111 THR A N 1
ATOM 871 C CA . THR A 1 111 ? -14.805 16.547 -9.008 1 54.16 111 THR A CA 1
ATOM 872 C C . THR A 1 111 ? -13.578 15.727 -8.625 1 54.16 111 THR A C 1
ATOM 874 O O . THR A 1 111 ? -12.867 15.227 -9.5 1 54.16 111 THR A O 1
ATOM 877 N N . GLY A 1 112 ? -13.312 15.523 -7.305 1 54.53 112 GLY A N 1
ATOM 878 C CA . GLY A 1 112 ? -11.961 15.086 -6.984 1 54.53 112 GLY A CA 1
ATOM 879 C C . GLY A 1 112 ? -11.719 13.625 -7.32 1 54.53 112 GLY A C 1
ATOM 880 O O . GLY A 1 112 ? -12.648 12.82 -7.34 1 54.53 112 GLY A O 1
ATOM 881 N N . ARG A 1 113 ? -10.539 13.391 -8.062 1 53.44 113 ARG A N 1
ATOM 882 C CA . ARG A 1 113 ? -9.93 12.172 -8.57 1 53.44 113 ARG A CA 1
ATOM 883 C C . ARG A 1 113 ? -9.609 11.203 -7.438 1 53.44 113 ARG A C 1
ATOM 885 O O . ARG A 1 113 ? -8.453 11.055 -7.051 1 53.44 113 ARG A O 1
ATOM 892 N N . PHE A 1 114 ? -10.344 10.5 -6.844 1 57.38 114 PHE A N 1
ATOM 893 C CA . PHE A 1 114 ? -10.352 9.195 -6.188 1 57.38 114 PHE A CA 1
ATOM 894 C C . PHE A 1 114 ? -9.461 9.211 -4.949 1 57.38 114 PHE A C 1
ATOM 896 O O . PHE A 1 114 ? -8.867 8.195 -4.598 1 57.38 114 PHE A O 1
ATOM 903 N N . GLY A 1 115 ? -9.172 10.359 -4.238 1 68.94 115 GLY A N 1
ATOM 904 C CA . GLY A 1 115 ? -8.422 10.344 -2.994 1 68.94 115 GLY A CA 1
ATOM 905 C C . GLY A 1 115 ? -6.922 10.352 -3.203 1 68.94 115 GLY A C 1
ATOM 906 O O . GLY A 1 115 ? -6.16 10.117 -2.264 1 68.94 115 GLY A O 1
ATOM 907 N N . ILE A 1 116 ? -6.504 10.578 -4.43 1 81.44 116 ILE A N 1
ATOM 908 C CA . ILE A 1 116 ? -5.074 10.516 -4.711 1 81.44 116 ILE A CA 1
ATOM 909 C C . ILE A 1 116 ? -4.492 11.93 -4.734 1 81.44 116 ILE A C 1
ATOM 911 O O . ILE A 1 116 ? -3.334 12.141 -4.367 1 81.44 116 ILE A O 1
ATOM 915 N N . GLY A 1 117 ? -5.305 12.914 -4.957 1 83.06 117 GLY A N 1
ATOM 916 C CA . GLY A 1 117 ? -4.828 14.266 -5.223 1 83.06 117 GLY A CA 1
ATOM 917 C C . GLY A 1 117 ? -4.172 14.914 -4.02 1 83.06 117 GLY A C 1
ATOM 918 O O . GLY A 1 117 ? -3.156 15.594 -4.156 1 83.06 117 GLY A O 1
ATOM 919 N N . PHE A 1 118 ? -4.73 14.688 -2.865 1 88.5 118 PHE A N 1
ATOM 920 C CA . PHE A 1 118 ? -4.156 15.258 -1.653 1 88.5 118 PHE A CA 1
ATOM 921 C C . PHE A 1 118 ? -2.66 14.977 -1.576 1 88.5 118 PHE A C 1
ATOM 923 O O . PHE A 1 118 ? -1.893 15.797 -1.066 1 88.5 118 PHE A O 1
ATOM 930 N N . ASN A 1 119 ? -2.258 13.891 -2.078 1 91.38 119 ASN A N 1
ATOM 931 C CA . ASN A 1 119 ? -0.885 13.422 -1.912 1 91.38 119 ASN A CA 1
ATOM 932 C C . ASN A 1 119 ? 0.093 14.273 -2.723 1 91.38 119 ASN A C 1
ATOM 934 O O . ASN A 1 119 ? 1.306 14.195 -2.514 1 91.38 119 ASN A O 1
ATOM 938 N N . SER A 1 120 ? -0.406 15.109 -3.584 1 89.44 120 SER A N 1
ATOM 939 C CA . SER A 1 120 ? 0.462 16.031 -4.312 1 89.44 120 SER A CA 1
ATOM 940 C C . SER A 1 120 ? 1.208 16.953 -3.361 1 89.44 120 SER A C 1
ATOM 942 O O . SER A 1 120 ? 2.223 17.547 -3.732 1 89.44 120 SER A O 1
ATOM 944 N N . VAL A 1 121 ? 0.751 17.078 -2.145 1 91.44 121 VAL A N 1
ATOM 945 C CA . VAL A 1 121 ? 1.358 17.969 -1.159 1 91.44 121 VAL A CA 1
ATOM 946 C C . VAL A 1 121 ? 2.762 17.469 -0.814 1 91.44 121 VAL A C 1
ATOM 948 O O . VAL A 1 121 ? 3.576 18.219 -0.277 1 91.44 121 VAL A O 1
ATOM 951 N N . TYR A 1 122 ? 3.045 16.25 -1.105 1 93.06 122 TYR A N 1
ATOM 952 C CA . TYR A 1 122 ? 4.355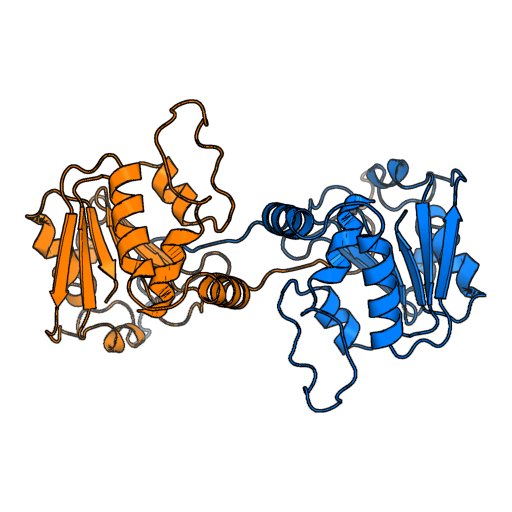 15.688 -0.796 1 93.06 122 TYR A CA 1
ATOM 953 C C . TYR A 1 122 ? 5.426 16.266 -1.715 1 93.06 122 TYR A C 1
ATOM 955 O O . TYR A 1 122 ? 6.621 16.109 -1.456 1 93.06 122 TYR A O 1
ATOM 963 N N . HIS A 1 123 ? 5.008 16.984 -2.729 1 91 123 HIS A N 1
ATOM 964 C CA . HIS A 1 123 ? 5.973 17.781 -3.48 1 91 123 HIS A CA 1
ATOM 965 C C . HIS A 1 123 ? 6.535 18.906 -2.629 1 91 123 HIS A C 1
ATOM 967 O O . HIS A 1 123 ? 7.645 19.391 -2.881 1 91 123 HIS A O 1
ATOM 973 N N . LEU A 1 124 ? 5.812 19.281 -1.621 1 90 124 LEU A N 1
ATOM 974 C CA . LEU A 1 124 ? 6.152 20.484 -0.864 1 90 124 LEU A CA 1
ATOM 975 C C . LEU A 1 124 ? 6.77 20.125 0.481 1 90 124 LEU A C 1
ATOM 977 O O . LEU A 1 124 ? 7.555 20.891 1.036 1 90 124 LEU A O 1
ATOM 981 N N . THR A 1 125 ? 6.395 19 1.018 1 92.19 125 THR A N 1
ATOM 982 C CA . THR A 1 125 ? 6.832 18.656 2.365 1 92.19 125 THR A CA 1
ATOM 983 C C . THR A 1 125 ? 6.844 17.141 2.564 1 92.19 125 THR A C 1
ATOM 985 O O . THR A 1 125 ? 6.059 16.422 1.942 1 92.19 125 THR A O 1
ATOM 988 N N . GLU A 1 126 ? 7.648 16.703 3.473 1 94.12 126 GLU A N 1
ATOM 989 C CA . GLU A 1 126 ? 7.684 15.289 3.854 1 94.12 126 GLU A CA 1
ATOM 990 C C . GLU A 1 126 ? 6.738 15.008 5.016 1 94.12 126 GLU A C 1
ATOM 992 O O . GLU A 1 126 ? 6.477 13.844 5.344 1 94.12 126 GLU A O 1
ATOM 997 N N . LEU A 1 127 ? 6.27 16.094 5.582 1 94.75 127 LEU A N 1
ATOM 998 C CA . LEU A 1 127 ? 5.457 15.969 6.789 1 94.75 127 LEU A CA 1
ATOM 999 C C . LEU A 1 127 ? 4.227 16.859 6.711 1 94.75 127 LEU A C 1
ATOM 1001 O O . LEU A 1 127 ? 4.125 17.844 7.445 1 94.75 127 LEU A O 1
ATOM 1005 N N . PRO A 1 128 ? 3.221 16.5 5.812 1 93.56 128 PRO A N 1
ATOM 1006 C CA . PRO A 1 128 ? 2.008 17.328 5.773 1 93.56 128 PRO A CA 1
ATOM 1007 C C . PRO A 1 128 ? 1.211 17.266 7.074 1 93.56 128 PRO A C 1
ATOM 1009 O O . PRO A 1 128 ? 1.172 16.219 7.73 1 93.56 128 PRO A O 1
ATOM 1012 N N . ALA A 1 129 ? 0.635 18.359 7.441 1 92.94 129 ALA A N 1
ATOM 1013 C CA . ALA A 1 129 ? -0.198 18.453 8.641 1 92.94 129 ALA A CA 1
ATOM 1014 C C . ALA A 1 129 ? -1.465 19.266 8.359 1 92.94 129 ALA A C 1
ATOM 1016 O O . ALA A 1 129 ? -1.492 20.094 7.453 1 92.94 129 ALA A O 1
ATOM 1017 N N . PHE A 1 130 ? -2.52 18.922 9.117 1 90.5 130 PHE A N 1
ATOM 1018 C CA . PHE A 1 130 ? -3.762 19.672 8.961 1 90.5 130 PHE A CA 1
ATOM 1019 C C . PHE A 1 130 ? -4.562 19.656 10.258 1 90.5 130 PHE A C 1
ATOM 1021 O O . PHE A 1 130 ? -4.348 18.797 11.117 1 90.5 130 PHE A O 1
ATOM 1028 N N . VAL A 1 131 ? -5.367 20.625 10.422 1 90.44 131 VAL A N 1
ATOM 1029 C CA . VAL A 1 131 ? -6.25 20.766 11.578 1 90.44 131 VAL A CA 1
ATOM 1030 C C . VAL A 1 131 ? -7.699 20.859 11.109 1 90.44 131 VAL A C 1
ATOM 1032 O O . VAL A 1 131 ? -8.016 21.625 10.188 1 90.44 131 VAL A O 1
ATOM 1035 N N . SER A 1 132 ? -8.484 20.062 11.617 1 88.88 132 SER A N 1
ATOM 1036 C CA . SER A 1 132 ? -9.922 20.125 11.375 1 88.88 132 SER A CA 1
ATOM 1037 C C . SER A 1 132 ? -10.711 19.516 12.531 1 88.88 132 SER A C 1
ATOM 1039 O O . SER A 1 132 ? -10.242 18.578 13.18 1 88.88 132 SER A O 1
ATOM 1041 N N . ALA A 1 133 ? -11.859 20.094 12.93 1 90.25 133 ALA A N 1
ATOM 1042 C CA . ALA A 1 133 ? -12.789 19.547 13.914 1 90.25 133 ALA A CA 1
ATOM 1043 C C . ALA A 1 133 ? -12.094 19.328 15.258 1 90.25 133 ALA A C 1
ATOM 1045 O O . ALA A 1 133 ? -12.32 18.328 15.93 1 90.25 133 ALA A O 1
ATOM 1046 N N . GLY A 1 134 ? -11.164 20.234 15.555 1 86.75 134 GLY A N 1
ATOM 1047 C CA . GLY A 1 134 ? -10.516 20.188 16.859 1 86.75 134 GLY A CA 1
ATOM 1048 C C . GLY A 1 134 ? -9.391 19.172 16.922 1 86.75 134 GLY A C 1
ATOM 1049 O O . GLY A 1 134 ? -8.883 18.875 18 1 86.75 134 GLY A O 1
ATOM 1050 N N . LYS A 1 135 ? -9.016 18.688 15.742 1 91.25 135 LYS A N 1
ATOM 1051 C CA . LYS A 1 135 ? -7.961 17.688 15.695 1 91.25 135 LYS A CA 1
ATOM 1052 C C . LYS A 1 135 ? -6.789 18.156 14.836 1 91.25 135 LYS A C 1
ATOM 1054 O O . LYS A 1 135 ? -6.988 18.75 13.773 1 91.25 135 LYS A O 1
ATOM 1059 N N . TRP A 1 136 ? -5.617 17.984 15.367 1 91.69 136 TRP A N 1
ATOM 1060 C CA . TRP A 1 136 ? -4.391 18.156 14.594 1 91.69 136 TRP A CA 1
ATOM 1061 C C . TRP A 1 136 ? -3.895 16.812 14.07 1 91.69 136 TRP A C 1
ATOM 1063 O O . TRP A 1 136 ? -3.799 15.836 14.82 1 91.69 136 TRP A O 1
ATOM 1073 N N . CYS A 1 137 ? -3.654 16.75 12.781 1 93.88 137 CYS A N 1
ATOM 1074 C CA . CYS A 1 137 ? -3.17 15.523 12.164 1 93.88 137 CYS A CA 1
ATOM 1075 C C . CYS A 1 137 ? -1.912 15.789 11.344 1 93.88 137 CYS A C 1
ATOM 1077 O O . CYS A 1 137 ? -1.756 16.859 10.758 1 93.88 137 CYS A O 1
ATOM 1079 N N . SER A 1 138 ? -1.055 14.797 11.328 1 94.75 138 SER A N 1
ATOM 1080 C CA . SER A 1 138 ? 0.121 14.844 10.469 1 94.75 138 SER A CA 1
ATOM 1081 C C . SER A 1 138 ? 0.497 13.453 9.961 1 94.75 138 SER A C 1
ATOM 108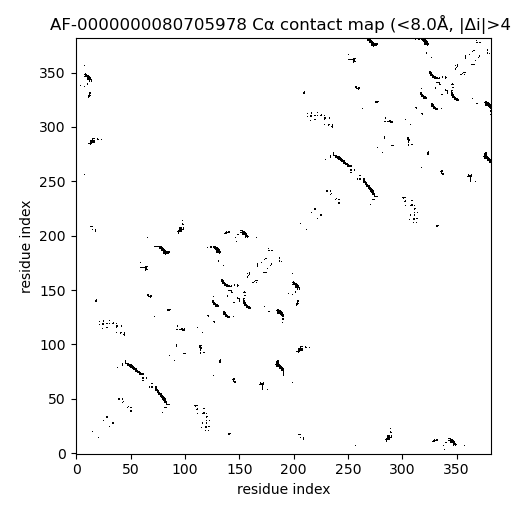3 O O . SER A 1 138 ? 0.461 12.484 10.727 1 94.75 138 SER A O 1
ATOM 1085 N N . PHE A 1 139 ? 0.787 13.445 8.688 1 96.38 139 PHE A N 1
ATOM 1086 C CA . PHE A 1 139 ? 1.251 12.203 8.086 1 96.38 139 PHE A CA 1
ATOM 1087 C C . PHE A 1 139 ? 2.773 12.148 8.062 1 96.38 139 PHE A C 1
ATOM 1089 O O . PHE A 1 139 ? 3.43 13.148 7.766 1 96.38 139 PHE A O 1
ATOM 1096 N N . ASP A 1 140 ? 3.324 11.008 8.414 1 96.81 140 ASP A N 1
ATOM 1097 C CA . ASP A 1 140 ? 4.762 10.75 8.406 1 96.81 140 ASP A CA 1
ATOM 1098 C C . ASP A 1 140 ? 5.082 9.43 7.699 1 96.81 140 ASP A C 1
ATOM 1100 O O . ASP A 1 140 ? 5.496 8.469 8.344 1 96.81 140 ASP A O 1
ATOM 1104 N N . PRO A 1 141 ? 4.93 9.438 6.355 1 96.81 141 PRO A N 1
ATOM 1105 C CA . PRO A 1 141 ? 5.051 8.18 5.605 1 96.81 141 PRO A CA 1
ATOM 1106 C C . PRO A 1 141 ? 6.383 7.473 5.855 1 96.81 141 PRO A C 1
ATOM 1108 O O . PRO A 1 141 ? 6.473 6.25 5.715 1 96.81 141 PRO A O 1
ATOM 1111 N N . GLN A 1 142 ? 7.387 8.133 6.273 1 96.12 142 GLN A N 1
ATOM 1112 C CA . GLN A 1 142 ? 8.688 7.527 6.531 1 96.12 142 GLN A CA 1
ATOM 1113 C C . GLN A 1 142 ? 8.828 7.109 7.992 1 96.12 142 GLN A C 1
ATOM 1115 O O . GLN A 1 142 ? 9.828 6.504 8.383 1 96.12 142 GLN A O 1
ATOM 1120 N N . ALA A 1 143 ? 7.844 7.441 8.773 1 96.5 143 ALA A N 1
ATOM 1121 C CA . ALA A 1 143 ? 7.863 7.152 10.203 1 96.5 143 ALA A CA 1
ATOM 1122 C C . ALA A 1 143 ? 9.18 7.598 10.836 1 96.5 143 ALA A C 1
ATOM 1124 O O . ALA A 1 143 ? 9.789 6.852 11.602 1 96.5 143 ALA A O 1
ATOM 1125 N N . LYS A 1 144 ? 9.562 8.781 10.555 1 95.69 144 LYS A N 1
ATOM 1126 C CA . LYS A 1 144 ? 10.898 9.234 10.938 1 95.69 144 LYS A CA 1
ATOM 1127 C C . LYS A 1 144 ? 10.828 10.469 11.828 1 95.69 144 LYS A C 1
ATOM 1129 O O . LYS A 1 144 ? 11.75 10.734 12.609 1 95.69 144 LYS A O 1
ATOM 1134 N N . PHE A 1 145 ? 9.812 11.195 11.789 1 95 145 PHE A N 1
ATOM 1135 C CA . PHE A 1 145 ? 9.836 12.539 12.375 1 95 145 PHE A CA 1
ATOM 1136 C C . PHE A 1 145 ? 8.984 12.594 13.633 1 95 145 PHE A C 1
ATOM 1138 O O . PHE A 1 145 ? 9.406 13.141 14.656 1 95 145 PHE A O 1
ATOM 1145 N N . LEU A 1 146 ? 7.805 12.039 13.609 1 95.31 146 LEU A N 1
ATOM 1146 C CA . LEU A 1 146 ? 6.883 12.078 14.734 1 95.31 146 LEU A CA 1
ATOM 1147 C C . LEU A 1 146 ? 7.285 11.062 15.805 1 95.31 146 LEU A C 1
ATOM 1149 O O . LEU A 1 146 ? 7.895 10.039 15.492 1 95.31 146 LEU A O 1
ATOM 1153 N N . PRO A 1 147 ? 6.961 11.336 17.031 1 95 147 PRO A N 1
ATOM 1154 C CA . PRO A 1 147 ? 7.398 10.445 18.109 1 95 147 PRO A CA 1
ATOM 1155 C C . PRO A 1 147 ? 6.613 9.133 18.141 1 95 147 PRO A C 1
ATOM 1157 O O . PRO A 1 147 ? 5.387 9.141 17.984 1 95 147 PRO A O 1
ATOM 1160 N N . ASN A 1 148 ? 7.266 8.07 18.312 1 94.12 148 ASN A N 1
ATOM 1161 C CA . ASN A 1 148 ? 6.703 6.75 18.578 1 94.12 148 ASN A CA 1
ATOM 1162 C C . ASN A 1 148 ? 5.637 6.375 17.547 1 94.12 148 ASN A C 1
ATOM 1164 O O . ASN A 1 148 ? 4.555 5.918 17.922 1 94.12 148 ASN A O 1
ATOM 1168 N N . VAL A 1 149 ? 5.891 6.637 16.312 1 94.38 149 VAL A N 1
ATOM 1169 C CA . VAL A 1 149 ? 4.934 6.363 15.242 1 94.38 149 VAL A CA 1
ATOM 1170 C C . VAL A 1 149 ? 4.969 4.883 14.883 1 94.38 149 VAL A C 1
ATOM 1172 O O . VAL A 1 149 ? 6.047 4.289 14.781 1 94.38 149 VAL A O 1
ATOM 1175 N N . ASN A 1 150 ? 3.793 4.328 14.836 1 94.38 150 ASN A N 1
ATOM 1176 C CA . ASN A 1 150 ? 3.66 3.002 14.25 1 94.38 150 ASN A CA 1
ATOM 1177 C C . ASN A 1 150 ? 3.842 3.043 12.734 1 94.38 150 ASN A C 1
ATOM 1179 O O . ASN A 1 150 ? 3.082 3.709 12.031 1 94.38 150 ASN A O 1
ATOM 1183 N N . PRO A 1 151 ? 4.812 2.279 12.242 1 93.06 151 PRO A N 1
ATOM 1184 C CA . PRO A 1 151 ? 5.062 2.322 10.805 1 93.06 151 PRO A CA 1
ATOM 1185 C C . PRO A 1 151 ? 3.881 1.804 9.984 1 93.06 151 PRO A C 1
ATOM 1187 O O . PRO A 1 151 ? 3.762 2.121 8.797 1 93.06 151 PRO A O 1
ATOM 1190 N N . ALA A 1 152 ? 3.014 1.009 10.57 1 92 152 ALA A N 1
ATOM 1191 C CA . ALA A 1 152 ? 1.83 0.512 9.875 1 92 152 ALA A CA 1
ATOM 1192 C C . ALA A 1 152 ? 0.724 1.563 9.852 1 92 152 ALA A C 1
ATOM 1194 O O . ALA A 1 152 ? -0.269 1.414 9.141 1 92 152 ALA A O 1
ATOM 1195 N N . ASN A 1 153 ? 0.875 2.58 10.625 1 96.38 153 ASN A N 1
ATOM 1196 C CA . ASN A 1 153 ? -0.036 3.717 10.719 1 96.38 153 ASN A CA 1
ATOM 1197 C C . ASN A 1 153 ? 0.722 5.023 10.922 1 96.38 153 ASN A C 1
ATOM 1199 O O . ASN A 1 153 ? 0.583 5.672 11.961 1 96.38 153 ASN A O 1
ATOM 1203 N N . PRO A 1 154 ? 1.499 5.391 9.891 1 97.69 154 PRO A N 1
ATOM 1204 C CA . PRO A 1 154 ? 2.586 6.352 10.086 1 97.69 154 PRO A CA 1
ATOM 1205 C C . PRO A 1 154 ? 2.094 7.797 10.125 1 97.69 154 PRO A C 1
ATOM 1207 O O . PRO A 1 154 ? 2.215 8.523 9.133 1 97.69 154 PRO A O 1
ATOM 1210 N N . GLY A 1 155 ? 1.686 8.281 11.188 1 97.69 155 GLY A N 1
ATOM 1211 C CA . GLY A 1 155 ? 1.206 9.625 11.484 1 97.69 155 GLY A CA 1
ATOM 1212 C C . GLY A 1 155 ? 0.628 9.758 12.875 1 97.69 155 GLY A C 1
ATOM 1213 O O . GLY A 1 155 ? 0.602 8.789 13.641 1 97.69 155 GLY A O 1
ATOM 1214 N N . LYS A 1 156 ? 0.232 10.961 13.211 1 96.44 156 LYS A N 1
ATOM 1215 C CA . LYS A 1 156 ? -0.348 11.219 14.523 1 96.44 156 LYS A CA 1
ATOM 1216 C C . LYS A 1 156 ? -1.574 12.117 14.422 1 96.44 156 LYS A C 1
ATOM 1218 O O . LYS A 1 156 ? -1.641 12.984 13.539 1 96.44 156 LYS A O 1
ATOM 1223 N N . MET A 1 157 ? -2.502 11.891 15.203 1 95.56 157 MET A N 1
ATOM 1224 C CA . MET A 1 157 ? -3.672 12.734 15.422 1 95.56 157 MET A CA 1
ATOM 1225 C C . MET A 1 157 ? -3.814 13.102 16.891 1 95.56 157 MET A C 1
ATOM 1227 O O . MET A 1 157 ? -3.756 12.227 17.766 1 95.56 157 MET A O 1
ATOM 1231 N N . VAL A 1 158 ? -3.924 14.352 17.156 1 93 158 VAL A N 1
ATOM 1232 C CA . VAL A 1 158 ? -4.129 14.836 18.516 1 93 158 VAL A CA 1
ATOM 1233 C C . VAL A 1 158 ? -5.453 15.594 18.609 1 93 158 VAL A C 1
ATOM 1235 O O . VAL A 1 158 ? -5.652 16.594 17.906 1 93 158 VAL A O 1
ATOM 1238 N N . ASP A 1 159 ? -6.363 15.062 19.359 1 91.56 159 ASP A N 1
ATOM 1239 C CA . ASP A 1 159 ? -7.605 15.766 19.672 1 91.56 159 ASP A CA 1
ATOM 1240 C C . ASP A 1 159 ? -7.391 16.797 20.766 1 91.56 159 ASP A C 1
ATOM 1242 O O . ASP A 1 159 ? -7.348 16.453 21.953 1 91.56 159 ASP A O 1
ATOM 1246 N N . PHE A 1 160 ? -7.289 18.016 20.438 1 85.31 160 PHE A N 1
ATOM 1247 C CA . PHE A 1 160 ? -6.895 19.016 21.422 1 85.31 160 PHE A CA 1
ATOM 1248 C C . PHE A 1 160 ? -8.086 19.422 22.281 1 85.31 160 PHE A C 1
ATOM 1250 O O . PHE A 1 160 ? -7.918 20.094 23.312 1 85.31 160 PHE A O 1
ATOM 1257 N N . ILE A 1 161 ? -9.305 19.125 21.766 1 86.25 161 ILE A N 1
ATOM 1258 C CA . ILE A 1 161 ? -10.477 19.359 22.609 1 86.25 161 ILE A CA 1
ATOM 1259 C C . ILE A 1 161 ? -10.492 18.344 23.75 1 86.25 161 ILE A C 1
ATOM 1261 O O . ILE A 1 161 ? -10.711 18.719 24.906 1 86.25 161 ILE A O 1
ATOM 1265 N N . LYS A 1 162 ? -10.18 17.188 23.438 1 90.44 162 LYS A N 1
ATOM 1266 C CA . LYS A 1 162 ? -10.172 16.109 24.422 1 90.44 162 LYS A CA 1
ATOM 1267 C C . LYS A 1 162 ? -8.93 16.172 25.297 1 90.44 162 LYS A C 1
ATOM 1269 O O . LYS A 1 162 ? -8.984 15.852 26.484 1 90.44 162 LYS A O 1
ATOM 1274 N N . TYR A 1 163 ? -7.848 16.594 24.656 1 89.94 163 TYR A N 1
ATOM 1275 C CA . TYR A 1 163 ? -6.574 16.625 25.359 1 89.94 163 TYR A CA 1
ATOM 1276 C C . TYR A 1 163 ? -5.949 18.016 25.297 1 89.94 163 TYR A C 1
ATOM 1278 O O . TYR A 1 163 ? -4.859 18.188 24.75 1 89.94 163 TYR A O 1
ATOM 1286 N N . PRO A 1 164 ? -6.48 18.969 25.938 1 85.19 164 PRO A N 1
ATOM 1287 C CA . PRO A 1 164 ? -5.984 20.344 25.859 1 85.19 164 PRO A CA 1
ATOM 1288 C C . PRO A 1 164 ? -4.582 20.5 26.453 1 85.19 164 PRO A C 1
ATOM 1290 O O . PRO A 1 164 ? -3.855 21.438 26.078 1 85.19 164 PRO A O 1
ATOM 1293 N N . GLU A 1 165 ? -4.191 19.609 27.328 1 86.88 165 GLU A N 1
ATOM 1294 C CA . GLU A 1 165 ? -2.875 19.688 27.953 1 86.88 165 GLU A CA 1
ATOM 1295 C C . GLU A 1 165 ? -1.763 19.469 26.938 1 86.88 165 GLU A C 1
ATOM 1297 O O . GLU A 1 165 ? -0.637 19.922 27.125 1 86.88 165 GLU A O 1
ATOM 1302 N N . THR A 1 166 ? -2.104 18.719 25.875 1 85.94 166 THR A N 1
ATOM 1303 C CA . THR A 1 166 ? -1.114 18.469 24.828 1 85.94 166 THR A CA 1
ATOM 1304 C C . THR A 1 166 ? -0.685 19.781 24.172 1 85.94 166 THR A C 1
ATOM 1306 O O . THR A 1 166 ? 0.493 19.969 23.844 1 85.94 166 THR A O 1
ATOM 1309 N N . VAL A 1 167 ? -1.604 20.688 24 1 78.81 167 VAL A N 1
ATOM 1310 C CA . VAL A 1 167 ? -1.311 21.984 23.406 1 78.81 167 VAL A CA 1
ATOM 1311 C C . VAL A 1 167 ? -0.362 22.766 24.328 1 78.81 167 VAL A C 1
ATOM 1313 O O . VAL A 1 167 ? 0.57 23.406 23.844 1 78.81 167 VAL A O 1
ATOM 1316 N N . LYS A 1 168 ? -0.601 22.641 25.578 1 82.75 168 LYS A N 1
ATOM 1317 C CA . LYS A 1 168 ? 0.231 23.344 26.547 1 82.75 168 LYS A CA 1
ATOM 1318 C C . LYS A 1 168 ? 1.642 22.766 26.594 1 82.75 168 LYS A C 1
ATOM 1320 O O . LYS A 1 168 ? 2.617 23.5 26.75 1 82.75 168 LYS A O 1
ATOM 1325 N N . ARG A 1 169 ? 1.672 21.609 26.438 1 87.44 169 ARG A N 1
ATOM 1326 C CA . ARG A 1 169 ? 2.945 20.906 26.547 1 87.44 169 ARG A CA 1
ATOM 1327 C C . ARG A 1 169 ? 3.814 21.141 25.312 1 87.44 169 ARG A C 1
ATOM 1329 O O . ARG A 1 169 ? 5.043 21.219 25.422 1 87.44 169 ARG A O 1
ATOM 1336 N N . TYR A 1 170 ? 3.184 21.266 24.203 1 87.56 170 TYR A N 1
ATOM 1337 C CA . TYR A 1 170 ? 3.918 21.422 22.953 1 87.56 170 TYR A CA 1
ATOM 1338 C C . TYR A 1 170 ? 3.449 22.656 22.188 1 87.56 170 TYR A C 1
ATOM 1340 O O . TYR A 1 170 ? 2.943 22.547 21.062 1 87.56 170 TYR A O 1
ATOM 1348 N N . PRO A 1 171 ? 3.707 23.797 22.719 1 81.38 171 PRO A N 1
ATOM 1349 C CA . PRO A 1 171 ? 3.174 25.047 22.172 1 81.38 171 PRO A CA 1
ATOM 1350 C C . PRO A 1 171 ? 3.738 25.359 20.781 1 81.38 171 PRO A C 1
ATOM 1352 O O . PRO A 1 171 ? 3.082 26.047 19.984 1 81.38 171 PRO A O 1
ATOM 1355 N N . ASP A 1 172 ? 4.883 24.891 20.469 1 82.81 172 ASP A N 1
ATOM 1356 C CA . ASP A 1 172 ? 5.5 25.203 19.188 1 82.81 172 ASP A CA 1
ATOM 1357 C C . ASP A 1 172 ? 4.945 24.328 18.078 1 82.81 172 ASP A C 1
ATOM 1359 O O . ASP A 1 172 ? 5.145 24.609 16.891 1 82.81 172 ASP A O 1
ATOM 1363 N N . GLN A 1 173 ? 4.348 23.234 18.375 1 77.31 173 GLN A N 1
ATOM 1364 C CA . GLN A 1 173 ? 3.791 22.344 17.359 1 77.31 173 GLN A CA 1
ATOM 1365 C C . GLN A 1 173 ? 2.387 22.781 16.953 1 77.31 173 GLN A C 1
ATOM 1367 O O . GLN A 1 173 ? 2.029 22.719 15.781 1 77.31 173 GLN A O 1
ATOM 1372 N N . VAL A 1 174 ? 1.575 23.094 17.969 1 63.19 174 VAL A N 1
ATOM 1373 C CA . VAL A 1 174 ? 0.149 23.312 17.734 1 63.19 174 VAL A CA 1
ATOM 1374 C C . VAL A 1 174 ? -0.121 24.797 17.531 1 63.19 174 VAL A C 1
ATOM 1376 O O . VAL A 1 174 ? -0.957 25.172 16.703 1 63.19 174 VAL A O 1
ATOM 1379 N N . CYS A 1 175 ? 0.502 25.672 18.312 1 54.94 175 CYS A N 1
ATOM 1380 C CA . CYS A 1 175 ? 0.174 27.094 18.375 1 54.94 175 CYS A CA 1
ATOM 1381 C C . CYS A 1 175 ? 0.378 27.766 17.016 1 54.94 175 CYS A C 1
ATOM 1383 O O . CYS A 1 175 ? -0.397 28.641 16.641 1 54.94 175 CYS A O 1
ATOM 1385 N N . ILE A 1 176 ? 1.378 27.484 16.438 1 50.84 176 ILE A N 1
ATOM 1386 C CA . ILE A 1 176 ? 1.617 28.203 15.195 1 50.84 176 ILE A CA 1
ATOM 1387 C C . ILE A 1 176 ? 0.499 27.891 14.203 1 50.84 176 ILE A C 1
ATOM 1389 O O . ILE A 1 176 ? 0.002 28.781 13.516 1 50.84 176 ILE A O 1
ATOM 1393 N N . ARG A 1 177 ? 0.109 26.641 14.219 1 50.66 177 ARG A N 1
ATOM 1394 C CA . ARG A 1 177 ? -0.791 26.172 13.172 1 50.66 177 ARG A CA 1
ATOM 1395 C C . ARG A 1 177 ? -2.246 26.453 13.531 1 50.66 177 ARG A C 1
ATOM 1397 O O . ARG A 1 177 ? -3.064 26.734 12.648 1 50.66 177 ARG A O 1
ATOM 1404 N N . VAL A 1 178 ? -2.541 26.422 14.898 1 49.28 178 VAL A N 1
ATOM 1405 C CA . VAL A 1 178 ? -3.918 26.562 15.352 1 49.28 178 VAL A CA 1
ATOM 1406 C C . VAL A 1 178 ? -4.18 28.031 15.727 1 49.28 178 VAL A C 1
ATOM 1408 O O . VAL A 1 178 ? -5.332 28.469 15.773 1 49.28 178 VAL A O 1
ATOM 1411 N N . LYS A 1 179 ? -3.186 28.594 16.234 1 44.44 179 LYS A N 1
ATOM 1412 C CA . LYS A 1 179 ? -3.471 29.953 16.656 1 44.44 179 LYS A CA 1
ATOM 1413 C C . LYS A 1 179 ? -4.242 30.719 15.594 1 44.44 179 LYS A C 1
ATOM 1415 O O . LYS A 1 179 ? -4.938 31.688 15.898 1 44.44 179 LYS A O 1
ATOM 1420 N N . HIS A 1 180 ? -3.953 30.25 14.477 1 40.84 180 HIS A N 1
ATOM 1421 C CA . HIS A 1 180 ? -4.789 31 13.539 1 40.84 180 HIS A CA 1
ATOM 1422 C C . HIS A 1 180 ? -6.234 30.516 13.594 1 40.84 180 HIS A C 1
ATOM 1424 O O . HIS A 1 180 ? -7.004 30.734 12.656 1 40.84 180 HIS A O 1
ATOM 1430 N N . GLN A 1 181 ? -6.488 29.656 14.516 1 39.59 181 GLN A N 1
ATOM 1431 C CA . GLN A 1 181 ? -7.871 29.234 14.719 1 39.59 181 GLN A CA 1
ATOM 1432 C C . GLN A 1 181 ? -8.805 30.438 14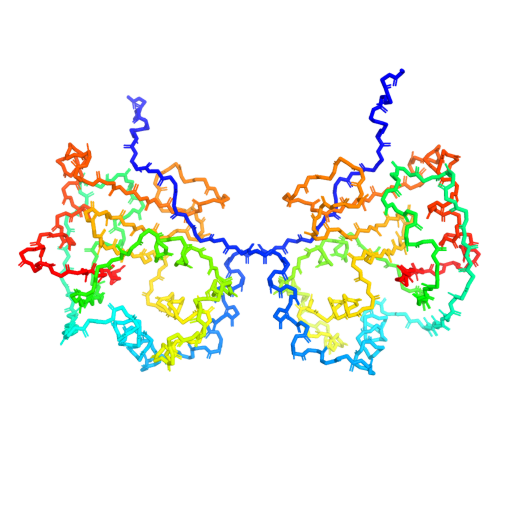.836 1 39.59 181 GLN A C 1
ATOM 1434 O O . GLN A 1 181 ? -10.023 30.281 14.938 1 39.59 181 GLN A O 1
ATOM 1439 N N . ARG A 1 182 ? -8.359 31.547 15.297 1 36.53 182 ARG A N 1
ATOM 1440 C CA . ARG A 1 182 ? -9.461 32.5 15.109 1 36.53 182 ARG A CA 1
ATOM 1441 C C . ARG A 1 182 ? -10.133 32.281 13.758 1 36.53 182 ARG A C 1
ATOM 1443 O O . ARG A 1 182 ? -11.055 33.031 13.398 1 36.53 182 ARG A O 1
ATOM 1450 N N . TRP A 1 183 ? -9.32 31.703 12.938 1 34.47 183 TRP A N 1
ATOM 1451 C CA . TRP A 1 183 ? -10.047 31.438 11.703 1 34.47 183 TRP A CA 1
ATOM 1452 C C . TRP A 1 183 ? -10.961 30.219 11.852 1 34.47 183 TRP A C 1
ATOM 1454 O O . TRP A 1 183 ? -10.516 29.141 12.25 1 34.47 183 TRP A O 1
ATOM 1464 N N . GLY A 1 184 ? -12.102 30.297 12.453 1 33.22 184 GLY A N 1
ATOM 1465 C CA . GLY A 1 184 ? -13.156 29.312 12.523 1 33.22 184 GLY A CA 1
ATOM 1466 C C . GLY A 1 184 ? -12.969 28.172 11.539 1 33.22 184 GLY A C 1
ATOM 1467 O O . GLY A 1 184 ? -13.812 27.266 11.453 1 33.22 184 GLY A O 1
ATOM 1468 N N . GLY A 1 185 ? -12.195 28.375 10.422 1 31.92 185 GLY A N 1
ATOM 1469 C CA . GLY A 1 185 ? -12.211 27.375 9.367 1 31.92 185 GLY A CA 1
ATOM 1470 C C . GLY A 1 185 ? -11.148 26.312 9.547 1 31.92 185 GLY A C 1
ATOM 1471 O O . GLY A 1 185 ? -10.461 26.266 10.57 1 31.92 185 GLY A O 1
ATOM 1472 N N . ARG A 1 186 ? -11.109 25.094 8.75 1 38.47 186 ARG A N 1
ATOM 1473 C CA . ARG A 1 186 ? -10.242 23.938 8.562 1 38.47 186 ARG A CA 1
ATOM 1474 C C . ARG A 1 186 ? -8.867 24.359 8.047 1 38.47 186 ARG A C 1
ATOM 1476 O O . ARG A 1 186 ? -8.766 25.047 7.035 1 38.47 186 ARG A O 1
ATOM 1483 N N . ALA A 1 187 ? -7.953 24.938 8.883 1 39.25 187 ALA A N 1
ATOM 1484 C CA . ALA A 1 187 ? -6.664 25.344 8.328 1 39.25 187 ALA A CA 1
ATOM 1485 C C . ALA A 1 187 ? -5.758 24.141 8.109 1 39.25 187 ALA A C 1
ATOM 1487 O O . ALA A 1 187 ? -5.73 23.219 8.93 1 39.25 187 ALA A O 1
ATOM 1488 N N . ALA A 1 188 ? -5.574 23.578 6.992 1 44.03 188 ALA A N 1
ATOM 1489 C CA . ALA A 1 188 ? -4.477 22.672 6.676 1 44.03 188 ALA A CA 1
ATOM 1490 C C . ALA A 1 188 ? -3.146 23.422 6.617 1 44.03 188 ALA A C 1
ATOM 1492 O O . ALA A 1 188 ? -3.064 24.5 6.047 1 44.03 188 ALA A O 1
ATOM 1493 N N . CYS A 1 189 ? -2.24 23.438 7.68 1 41.25 189 CYS A N 1
ATOM 1494 C CA . CYS A 1 189 ? -0.912 24.031 7.609 1 41.25 189 CYS A CA 1
ATOM 1495 C C . CYS A 1 189 ? 0.098 23.047 7.027 1 41.25 189 CYS A C 1
ATOM 1497 O O . CYS A 1 189 ? 0.134 21.875 7.418 1 41.25 189 CYS A O 1
ATOM 1499 N N . TRP A 1 190 ? 0.454 23.031 5.676 1 37.5 190 TRP A N 1
ATOM 1500 C CA . TRP A 1 190 ? 1.479 22.188 5.062 1 37.5 190 TRP A CA 1
ATOM 1501 C C . TRP A 1 190 ? 2.848 22.859 5.137 1 37.5 190 TRP A C 1
ATOM 1503 O O . TRP A 1 190 ? 2.986 24.047 4.809 1 37.5 190 TRP A O 1
ATOM 1513 N N . GLY A 1 191 ? 3.473 23.078 6.328 1 34.62 191 GLY A N 1
ATOM 1514 C CA . GLY A 1 191 ? 4.809 23.641 6.301 1 34.62 191 GLY A CA 1
ATOM 1515 C C . GLY A 1 191 ? 5.906 22.609 6.203 1 34.62 191 GLY A C 1
ATOM 1516 O O . GLY A 1 191 ? 5.699 21.438 6.57 1 34.62 191 GLY A O 1
ATOM 1517 N N . MET B 1 1 ? 18.125 11.156 32.344 1 32.41 1 MET B N 1
ATOM 1518 C CA . MET B 1 1 ? 16.703 11.141 32.656 1 32.41 1 MET B CA 1
ATOM 1519 C C . MET B 1 1 ? 15.914 10.492 31.531 1 32.41 1 MET B C 1
ATOM 1521 O O . MET B 1 1 ? 16.094 10.844 30.359 1 32.41 1 MET B O 1
ATOM 1525 N N . GLU B 1 2 ? 15.555 9.336 31.609 1 38.56 2 GLU B N 1
ATOM 1526 C CA . GLU B 1 2 ? 14.836 8.578 30.594 1 38.56 2 GLU B CA 1
ATOM 1527 C C . GLU B 1 2 ? 13.711 9.398 29.984 1 38.56 2 GLU B C 1
ATOM 1529 O O . GLU B 1 2 ? 12.828 9.883 30.688 1 38.56 2 GLU B O 1
ATOM 1534 N N . GLN B 1 3 ? 13.961 10.25 29.125 1 43.47 3 GLN B N 1
ATOM 1535 C CA . GLN B 1 3 ? 12.891 11.047 28.531 1 43.47 3 GLN B CA 1
ATOM 1536 C C . GLN B 1 3 ? 11.617 10.227 28.391 1 43.47 3 GLN B C 1
ATOM 1538 O O . GLN B 1 3 ? 11.609 9.188 27.734 1 43.47 3 GLN B O 1
ATOM 1543 N N . LYS B 1 4 ? 10.969 9.984 29.453 1 46.72 4 LYS B N 1
ATOM 1544 C CA . LYS B 1 4 ? 9.664 9.344 29.469 1 46.72 4 LYS B CA 1
ATOM 1545 C C . LYS B 1 4 ? 8.898 9.602 28.172 1 46.72 4 LYS B C 1
ATOM 1547 O O . LYS B 1 4 ? 8.695 10.758 27.797 1 46.72 4 LYS B O 1
ATOM 1552 N N . GLU B 1 5 ? 9.07 8.828 27.234 1 55.72 5 GLU B N 1
ATOM 1553 C CA . GLU B 1 5 ? 8.461 8.93 25.906 1 55.72 5 GLU B CA 1
ATOM 1554 C C . GLU B 1 5 ? 6.977 9.266 26 1 55.72 5 GLU B C 1
ATOM 1556 O O . GLU B 1 5 ? 6.184 8.469 26.516 1 55.72 5 GLU B O 1
ATOM 1561 N N . GLU B 1 6 ? 6.652 10.539 26.281 1 71.31 6 GLU B N 1
ATOM 1562 C CA . GLU B 1 6 ? 5.328 11.086 26.562 1 71.31 6 GLU B CA 1
ATOM 1563 C C . GLU B 1 6 ? 4.398 10.93 25.359 1 71.31 6 GLU B C 1
ATOM 1565 O O . GLU B 1 6 ? 4.848 10.914 24.219 1 71.31 6 GLU B O 1
ATOM 1570 N N . TRP B 1 7 ? 3.197 10.484 25.688 1 84.62 7 TRP B N 1
ATOM 1571 C CA . TRP B 1 7 ? 2.104 10.273 24.75 1 84.62 7 TRP B CA 1
ATOM 1572 C C . TRP B 1 7 ? 1.875 11.508 23.891 1 84.62 7 TRP B C 1
ATOM 1574 O O . TRP B 1 7 ? 1.846 12.633 24.406 1 84.62 7 TRP B O 1
ATOM 1584 N N . PHE B 1 8 ? 1.945 11.359 22.609 1 91.44 8 PHE B N 1
ATOM 1585 C CA . PHE B 1 8 ? 1.587 12.445 21.703 1 91.44 8 PHE B CA 1
ATOM 1586 C C . PHE B 1 8 ? 0.603 11.961 20.641 1 91.44 8 PHE B C 1
ATOM 1588 O O . PHE B 1 8 ? 1.002 11.609 19.531 1 91.44 8 PHE B O 1
ATOM 1595 N N . GLY B 1 9 ? -0.621 11.922 21.031 1 93 9 GLY B N 1
ATOM 1596 C CA . GLY B 1 9 ? -1.679 11.633 20.062 1 93 9 GLY B CA 1
ATOM 1597 C C . GLY B 1 9 ? -1.741 10.172 19.672 1 93 9 GLY B C 1
ATOM 1598 O O . GLY B 1 9 ? -0.909 9.367 20.109 1 93 9 GLY B O 1
ATOM 1599 N N . GLU B 1 10 ? -2.705 9.797 18.938 1 95.44 10 GLU B N 1
ATOM 1600 C CA . GLU B 1 10 ? -2.902 8.461 18.391 1 95.44 10 GLU B CA 1
ATOM 1601 C C . GLU B 1 10 ? -2.287 8.336 17 1 95.44 10 GLU B C 1
ATOM 1603 O O . GLU B 1 10 ? -2.162 9.328 16.281 1 95.44 10 GLU B O 1
ATOM 1608 N N . ASP B 1 11 ? -1.916 7.148 16.734 1 96.62 11 ASP B N 1
ATOM 1609 C CA . ASP B 1 11 ? -1.392 6.93 15.383 1 96.62 11 ASP B CA 1
ATOM 1610 C C . ASP B 1 11 ? -2.459 7.199 14.328 1 96.62 11 ASP B C 1
ATOM 1612 O O . ASP B 1 11 ? -3.625 6.84 14.508 1 96.62 11 ASP B O 1
ATOM 1616 N N . PHE B 1 12 ? -2.092 7.875 13.344 1 97.06 12 PHE B N 1
ATOM 1617 C CA . PHE B 1 12 ? -2.959 8.344 12.273 1 97.06 12 PHE B CA 1
ATOM 1618 C C . PHE B 1 12 ? -2.166 8.539 10.984 1 97.06 12 PHE B C 1
ATOM 1620 O O . PHE B 1 12 ? -1.731 9.648 10.68 1 97.06 12 PHE B O 1
ATOM 1627 N N . GLY B 1 13 ? -1.958 7.434 10.266 1 96.81 13 GLY B N 1
ATOM 1628 C CA . GLY B 1 13 ? -1.163 7.5 9.055 1 96.81 13 GLY B CA 1
ATOM 1629 C C . GLY B 1 13 ? -1.917 7.035 7.82 1 96.81 13 GLY B C 1
ATOM 1630 O O . GLY B 1 13 ? -3.035 6.527 7.926 1 96.81 13 GLY B O 1
ATOM 1631 N N . GLN B 1 14 ? -1.314 7.281 6.723 1 94.81 14 GLN B N 1
ATOM 1632 C CA . GLN B 1 14 ? -1.889 6.836 5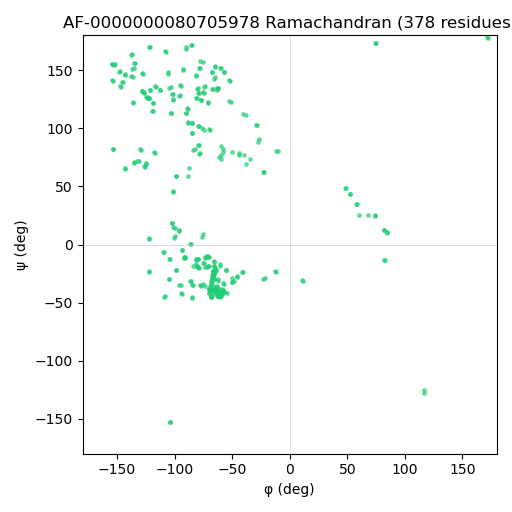.457 1 94.81 14 GLN B CA 1
ATOM 1633 C C . GLN B 1 14 ? -1.562 5.367 5.195 1 94.81 14 GLN B C 1
ATOM 1635 O O . GLN B 1 14 ? -0.514 4.875 5.617 1 94.81 14 GLN B O 1
ATOM 1640 N N . LYS B 1 15 ? -2.52 4.754 4.582 1 93.06 15 LYS B N 1
ATOM 1641 C CA . LYS B 1 15 ? -2.391 3.338 4.254 1 93.06 15 LYS B CA 1
ATOM 1642 C C . LYS B 1 15 ? -2.846 3.064 2.822 1 93.06 15 LYS B C 1
ATOM 1644 O O . LYS B 1 15 ? -3.594 3.852 2.242 1 93.06 15 LYS B O 1
ATOM 1649 N N . ILE B 1 16 ? -2.316 1.982 2.334 1 92.31 16 ILE B N 1
ATOM 1650 C CA . ILE B 1 16 ? -2.721 1.51 1.015 1 92.31 16 ILE B CA 1
ATOM 1651 C C . ILE B 1 16 ? -3.342 0.12 1.133 1 92.31 16 ILE B C 1
ATOM 1653 O O . ILE B 1 16 ? -2.744 -0.787 1.718 1 92.31 16 ILE B O 1
ATOM 1657 N N . ASP B 1 17 ? -4.496 0.059 0.701 1 91.62 17 ASP B N 1
ATOM 1658 C CA . ASP B 1 17 ? -5.129 -1.253 0.604 1 91.62 17 ASP B CA 1
ATOM 1659 C C . ASP B 1 17 ? -4.613 -2.023 -0.609 1 91.62 17 ASP B C 1
ATOM 1661 O O . ASP B 1 17 ? -4.695 -1.538 -1.739 1 91.62 17 ASP B O 1
ATOM 1665 N N . LEU B 1 18 ? -4.117 -3.176 -0.357 1 94.31 18 LEU B N 1
ATOM 1666 C CA . LEU B 1 18 ? -3.5 -3.98 -1.406 1 94.31 18 LEU B CA 1
ATOM 1667 C C . LEU B 1 18 ? -4.504 -4.289 -2.514 1 94.31 18 LEU B C 1
ATOM 1669 O O . LEU B 1 18 ? -4.188 -4.156 -3.697 1 94.31 18 LEU B O 1
ATOM 1673 N N . THR B 1 19 ? -5.727 -4.676 -2.193 1 93.81 19 THR B N 1
ATOM 1674 C CA . THR B 1 19 ? -6.723 -5.051 -3.193 1 93.81 19 THR B CA 1
ATOM 1675 C C . THR B 1 19 ? -7.145 -3.836 -4.016 1 93.81 19 THR B C 1
ATOM 1677 O O . THR B 1 19 ? -7.398 -3.951 -5.215 1 93.81 19 THR B O 1
ATOM 1680 N N . VAL B 1 20 ? -7.172 -2.719 -3.377 1 89.56 20 VAL B N 1
ATOM 1681 C CA . VAL B 1 20 ? -7.508 -1.487 -4.082 1 89.56 20 VAL B CA 1
ATOM 1682 C C . VAL B 1 20 ? -6.398 -1.144 -5.078 1 89.56 20 VAL B C 1
ATOM 1684 O O . VAL B 1 20 ? -6.676 -0.788 -6.227 1 89.56 20 VAL B O 1
ATOM 1687 N N . ARG B 1 21 ? -5.207 -1.293 -4.559 1 91.44 21 ARG B N 1
ATOM 1688 C CA . ARG B 1 21 ? -4.082 -1.014 -5.445 1 91.44 21 ARG B CA 1
ATOM 1689 C C . ARG B 1 21 ? -4.066 -1.975 -6.629 1 91.44 21 ARG B C 1
ATOM 1691 O O . ARG B 1 21 ? -3.824 -1.564 -7.766 1 91.44 21 ARG B O 1
ATOM 1698 N N . ILE B 1 22 ? -4.312 -3.205 -6.414 1 92.88 22 ILE B N 1
ATOM 1699 C CA . ILE B 1 22 ? -4.336 -4.195 -7.484 1 92.88 22 ILE B CA 1
ATOM 1700 C C . ILE B 1 22 ? -5.43 -3.846 -8.484 1 92.88 22 ILE B C 1
ATOM 1702 O O . ILE B 1 22 ? -5.207 -3.893 -9.703 1 92.88 22 ILE B O 1
ATOM 1706 N N . ARG B 1 23 ? -6.566 -3.432 -8.008 1 90.62 23 ARG B N 1
ATOM 1707 C CA . ARG B 1 23 ? -7.656 -3.027 -8.891 1 90.62 23 ARG B CA 1
ATOM 1708 C C . ARG B 1 23 ? -7.25 -1.847 -9.766 1 90.62 23 ARG B C 1
ATOM 1710 O O . ARG B 1 23 ? -7.57 -1.809 -10.953 1 90.62 23 ARG B O 1
ATOM 1717 N N . GLU B 1 24 ? -6.566 -0.926 -9.156 1 86.25 24 GLU B N 1
ATOM 1718 C CA . GLU B 1 24 ? -6.082 0.225 -9.906 1 86.25 24 GLU B CA 1
ATOM 1719 C C . GLU B 1 24 ? -5.121 -0.206 -11.016 1 86.25 24 GLU B C 1
ATOM 1721 O O . GLU B 1 24 ? -5.184 0.305 -12.133 1 86.25 24 GLU B O 1
ATOM 1726 N N . ILE B 1 25 ? -4.238 -1.097 -10.695 1 87.5 25 ILE B N 1
ATOM 1727 C CA . ILE B 1 25 ? -3.268 -1.601 -11.656 1 87.5 25 ILE B CA 1
ATOM 1728 C C . ILE B 1 25 ? -3.996 -2.279 -12.812 1 87.5 25 ILE B C 1
ATOM 1730 O O . ILE B 1 25 ? -3.656 -2.066 -13.984 1 87.5 25 ILE B O 1
ATOM 1734 N N . LEU B 1 26 ? -5.02 -3.035 -12.523 1 90 26 LEU B N 1
ATOM 1735 C CA . LEU B 1 26 ? -5.738 -3.805 -13.531 1 90 26 LEU B CA 1
ATOM 1736 C C . LEU B 1 26 ? -6.457 -2.881 -14.508 1 90 26 LEU B C 1
ATOM 1738 O O . LEU B 1 26 ? -6.652 -3.234 -15.672 1 90 26 LEU B O 1
ATOM 1742 N N . ARG B 1 27 ? -6.766 -1.722 -14.047 1 84.31 27 ARG B N 1
ATOM 1743 C CA . ARG B 1 27 ? -7.41 -0.75 -14.922 1 84.31 27 ARG B CA 1
ATOM 1744 C C . ARG B 1 27 ? -6.461 -0.291 -16.016 1 84.31 27 ARG B C 1
ATOM 1746 O O . ARG B 1 27 ? -6.895 0.032 -17.125 1 84.31 27 ARG B O 1
ATOM 1753 N N . ASN B 1 28 ? -5.215 -0.31 -15.734 1 80.06 28 ASN B N 1
ATOM 1754 C CA . ASN B 1 28 ? -4.207 0.11 -16.703 1 80.06 28 ASN B CA 1
ATOM 1755 C C . ASN B 1 28 ? -3.705 -1.066 -17.531 1 80.06 28 ASN B C 1
ATOM 1757 O O . ASN B 1 28 ? -2.928 -0.881 -18.469 1 80.06 28 ASN B O 1
ATOM 1761 N N . TYR B 1 29 ? -4.039 -2.252 -17.141 1 79.69 29 TYR B N 1
ATOM 1762 C CA . TYR B 1 29 ? -3.707 -3.475 -17.875 1 79.69 29 TYR B CA 1
ATOM 1763 C C . TYR B 1 29 ? -4.969 -4.195 -18.328 1 79.69 29 TYR B C 1
ATOM 1765 O O . TYR B 1 29 ? -5.371 -5.195 -17.734 1 79.69 29 TYR B O 1
ATOM 1773 N N . PRO B 1 30 ? -5.457 -3.664 -19.375 1 78.44 30 PRO B N 1
ATOM 1774 C CA . PRO B 1 30 ? -6.727 -4.277 -19.781 1 78.44 30 PRO B CA 1
ATOM 1775 C C . PRO B 1 30 ? -6.605 -5.781 -20.016 1 78.44 30 PRO B C 1
ATOM 1777 O O . PRO B 1 30 ? -5.543 -6.266 -20.406 1 78.44 30 PRO B O 1
ATOM 1780 N N . GLU B 1 31 ? -7.727 -6.391 -19.719 1 78.62 31 GLU B N 1
ATOM 1781 C CA . GLU B 1 31 ? -7.812 -7.84 -19.859 1 78.62 31 GLU B CA 1
ATOM 1782 C C . GLU B 1 31 ? -7.551 -8.273 -21.297 1 78.62 31 GLU B C 1
ATOM 1784 O O . GLU B 1 31 ? -7.809 -7.516 -22.234 1 78.62 31 GLU B O 1
ATOM 1789 N N . GLY B 1 32 ? -7.023 -9.531 -21.5 1 79.12 32 GLY B N 1
ATOM 1790 C CA . GLY B 1 32 ? -6.773 -10.086 -22.828 1 79.12 32 GLY B CA 1
ATOM 1791 C C . GLY B 1 32 ? -5.305 -10.359 -23.078 1 79.12 32 GLY B C 1
ATOM 1792 O O . GLY B 1 32 ? -4.637 -11.016 -22.281 1 79.12 32 GLY B O 1
ATOM 1793 N N . THR B 1 33 ? -4.82 -9.836 -24.172 1 80.94 33 THR B N 1
ATOM 1794 C CA . THR B 1 33 ? -3.494 -10.211 -24.656 1 80.94 33 THR B CA 1
ATOM 1795 C C . THR B 1 33 ? -2.404 -9.562 -23.812 1 80.94 33 THR B C 1
ATOM 1797 O O . THR B 1 33 ? -1.255 -10.008 -23.812 1 80.94 33 THR B O 1
ATOM 1800 N N . SER B 1 34 ? -2.775 -8.578 -23.047 1 85.06 34 SER B N 1
ATOM 1801 C CA . SER B 1 34 ? -1.781 -7.875 -22.234 1 85.06 34 SER B CA 1
ATOM 1802 C C . SER B 1 34 ? -1.185 -8.789 -21.172 1 85.06 34 SER B C 1
ATOM 1804 O O . SER B 1 34 ? 0.002 -8.688 -20.844 1 85.06 34 SER B O 1
ATOM 1806 N N . ILE B 1 35 ? -1.946 -9.727 -20.734 1 85.88 35 ILE B N 1
ATOM 1807 C CA . ILE B 1 35 ? -1.486 -10.633 -19.688 1 85.88 35 ILE B CA 1
ATOM 1808 C C . ILE B 1 35 ? -0.378 -11.531 -20.234 1 85.88 35 ILE B C 1
ATOM 1810 O O . ILE B 1 35 ? 0.671 -11.688 -19.609 1 85.88 35 ILE B O 1
ATOM 1814 N N . LEU B 1 36 ? -0.61 -12.039 -21.391 1 86.44 36 LEU B N 1
ATOM 1815 C CA . LEU B 1 36 ? 0.364 -12.938 -22 1 86.44 36 LEU B CA 1
ATOM 1816 C C . LEU B 1 36 ? 1.655 -12.195 -22.328 1 86.44 36 LEU B C 1
ATOM 1818 O O . LEU B 1 36 ? 2.748 -12.742 -22.172 1 86.44 36 LEU B O 1
ATOM 1822 N N . LYS B 1 37 ? 1.475 -11.016 -22.781 1 87.19 37 LYS B N 1
ATOM 1823 C CA . LYS B 1 37 ? 2.643 -10.188 -23.062 1 87.19 37 LYS B CA 1
ATOM 1824 C C . LYS B 1 37 ? 3.494 -9.992 -21.812 1 87.19 37 LYS B C 1
ATOM 1826 O O . LYS B 1 37 ? 4.723 -10.094 -21.859 1 87.19 37 LYS B O 1
ATOM 1831 N N . GLU B 1 38 ? 2.832 -9.742 -20.688 1 85.75 38 GLU B N 1
ATOM 1832 C CA . GLU B 1 38 ? 3.541 -9.539 -19.422 1 85.75 38 GLU B CA 1
ATOM 1833 C C . GLU B 1 38 ? 4.266 -10.805 -18.984 1 85.75 38 GLU B C 1
ATOM 1835 O O . GLU B 1 38 ? 5.398 -10.742 -18.5 1 85.75 38 GLU B O 1
ATOM 1840 N N . LEU B 1 39 ? 3.646 -11.922 -19.203 1 86.12 39 LEU B N 1
ATOM 1841 C CA . LEU B 1 39 ? 4.246 -13.188 -18.797 1 86.12 39 LEU B CA 1
ATOM 1842 C C . LEU B 1 39 ? 5.457 -13.516 -19.672 1 86.12 39 LEU B C 1
ATOM 1844 O O . LEU B 1 39 ? 6.473 -14 -19.156 1 86.12 39 LEU B O 1
ATOM 1848 N N . VAL B 1 40 ? 5.348 -13.219 -20.938 1 87.19 40 VAL B N 1
ATOM 1849 C CA . VAL B 1 40 ? 6.461 -13.445 -21.859 1 87.19 40 VAL B CA 1
ATOM 1850 C C . VAL B 1 40 ? 7.602 -12.484 -21.531 1 87.19 40 VAL B C 1
ATOM 1852 O O . VAL B 1 40 ? 8.773 -12.875 -21.547 1 87.19 40 VAL B O 1
ATOM 1855 N N . GLN B 1 41 ? 7.234 -11.258 -21.234 1 84.31 41 GLN B N 1
ATOM 1856 C CA . GLN B 1 41 ? 8.25 -10.281 -20.859 1 84.31 41 GLN B CA 1
ATOM 1857 C C . GLN B 1 41 ? 8.977 -10.703 -19.578 1 84.31 41 GLN B C 1
ATOM 1859 O O . GLN B 1 41 ? 10.195 -10.555 -19.469 1 84.31 41 GLN B O 1
ATOM 1864 N N . ASN B 1 42 ? 8.227 -11.148 -18.594 1 82.19 42 ASN B N 1
ATOM 1865 C CA . ASN B 1 42 ? 8.852 -11.641 -17.375 1 82.19 42 ASN B CA 1
ATOM 1866 C C . ASN B 1 42 ? 9.812 -12.797 -17.656 1 82.19 42 ASN B C 1
ATOM 1868 O O . ASN B 1 42 ? 10.875 -12.891 -17.047 1 82.19 42 ASN B O 1
ATOM 1872 N N . ALA B 1 43 ? 9.422 -13.672 -18.547 1 85.31 43 ALA B N 1
ATOM 1873 C CA . ALA B 1 43 ? 10.289 -14.773 -18.953 1 85.31 43 ALA B CA 1
ATOM 1874 C C . ALA B 1 43 ? 11.578 -14.25 -19.578 1 85.31 43 ALA B C 1
ATOM 1876 O O . ALA B 1 43 ? 12.672 -14.734 -19.266 1 85.31 43 ALA B O 1
ATOM 1877 N N . ASP B 1 44 ? 11.461 -13.281 -20.438 1 83.44 44 ASP B N 1
ATOM 1878 C CA . ASP B 1 44 ? 12.609 -12.664 -21.109 1 83.44 44 ASP B CA 1
ATOM 1879 C C . ASP B 1 44 ? 13.531 -11.992 -20.078 1 83.44 44 ASP B C 1
ATOM 1881 O O . ASP B 1 44 ? 14.75 -12.156 -20.141 1 83.44 44 ASP B O 1
ATOM 1885 N N . ASP B 1 45 ? 12.922 -11.297 -19.109 1 77.06 45 ASP B N 1
ATOM 1886 C CA . ASP B 1 45 ? 13.68 -10.625 -18.062 1 77.06 45 ASP B CA 1
ATOM 1887 C C . ASP B 1 45 ? 14.477 -11.633 -17.234 1 77.06 45 ASP B C 1
ATOM 1889 O O . ASP B 1 45 ? 15.555 -11.312 -16.719 1 77.06 45 ASP B O 1
ATOM 1893 N N . ALA B 1 46 ? 13.953 -12.82 -17.109 1 78.94 46 ALA B N 1
ATOM 1894 C CA . ALA B 1 46 ? 14.617 -13.867 -16.328 1 78.94 46 ALA B CA 1
ATOM 1895 C C . ALA B 1 46 ? 15.641 -14.609 -17.188 1 78.94 46 ALA B C 1
ATOM 1897 O O . ALA B 1 46 ? 16.281 -15.555 -16.703 1 78.94 46 ALA B O 1
ATOM 1898 N N . GLY B 1 47 ? 15.773 -14.211 -18.453 1 81.88 47 GLY B N 1
ATOM 1899 C CA . GLY B 1 47 ? 16.719 -14.852 -19.359 1 81.88 47 GLY B CA 1
ATOM 1900 C C . GLY B 1 47 ? 16.266 -16.219 -19.812 1 81.88 47 GLY B C 1
ATOM 1901 O O . GLY B 1 47 ? 17.094 -17.094 -20.109 1 81.88 47 GLY B O 1
ATOM 1902 N N . ALA B 1 48 ? 14.977 -16.453 -19.797 1 87 48 ALA B N 1
ATOM 1903 C CA . ALA B 1 48 ? 14.438 -17.75 -20.219 1 87 48 ALA B CA 1
ATOM 1904 C C . ALA B 1 48 ? 14.656 -17.969 -21.719 1 87 48 ALA B C 1
ATOM 1906 O O . ALA B 1 48 ? 14.664 -17.031 -22.5 1 87 48 ALA B O 1
ATOM 1907 N N . ARG B 1 49 ? 14.836 -19.234 -22.109 1 91.38 49 ARG B N 1
ATOM 1908 C CA . ARG B 1 49 ? 15.016 -19.594 -23.5 1 91.38 49 ARG B CA 1
ATOM 1909 C C . ARG B 1 49 ? 13.742 -20.234 -24.062 1 91.38 49 ARG B C 1
ATOM 1911 O O . ARG B 1 49 ? 13.617 -20.406 -25.281 1 91.38 49 ARG B O 1
ATOM 1918 N N . GLU B 1 50 ? 12.859 -20.562 -23.219 1 90.56 50 GLU B N 1
ATOM 1919 C CA . GLU B 1 50 ? 11.609 -21.203 -23.625 1 90.56 50 GLU B CA 1
ATOM 1920 C C . GLU B 1 50 ? 10.445 -20.75 -22.75 1 90.56 50 GLU B C 1
ATOM 1922 O O . GLU B 1 50 ? 10.609 -20.547 -21.547 1 90.56 50 GLU B O 1
ATOM 1927 N N . VAL B 1 51 ? 9.312 -20.547 -23.422 1 89.06 51 VAL B N 1
ATOM 1928 C CA . VAL B 1 51 ? 8.039 -20.297 -22.75 1 89.06 51 VAL B CA 1
ATOM 1929 C C . VAL B 1 51 ? 6.977 -21.25 -23.281 1 89.06 51 VAL B C 1
ATOM 1931 O O . VAL B 1 51 ? 6.84 -21.422 -24.484 1 89.06 51 VAL B O 1
ATOM 1934 N N . ARG B 1 52 ? 6.258 -21.859 -22.391 1 87.88 52 ARG B N 1
ATOM 1935 C CA . ARG B 1 52 ? 5.152 -22.75 -22.75 1 87.88 52 ARG B CA 1
ATOM 1936 C C . ARG B 1 52 ? 3.869 -22.328 -22.031 1 87.88 52 ARG B C 1
ATOM 1938 O O . ARG B 1 52 ? 3.885 -22.047 -20.844 1 87.88 52 ARG B O 1
ATOM 1945 N N . LEU B 1 53 ? 2.836 -22.234 -22.797 1 87.44 53 LEU B N 1
ATOM 1946 C CA . LEU B 1 53 ? 1.511 -21.922 -22.281 1 87.44 53 LEU B CA 1
ATOM 1947 C C . LEU B 1 53 ? 0.571 -23.125 -22.438 1 87.44 53 LEU B C 1
ATOM 1949 O O . LEU B 1 5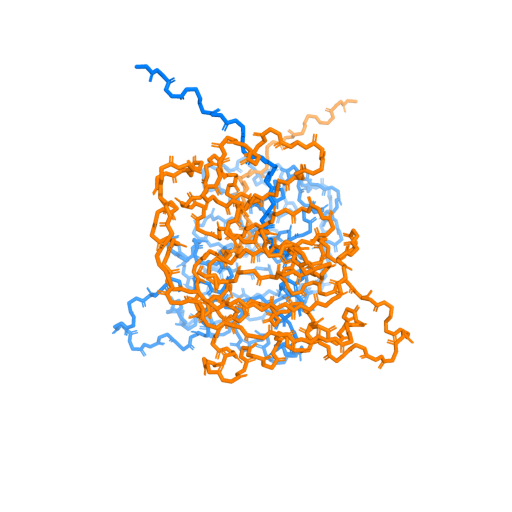3 ? 0.563 -23.781 -23.469 1 87.44 53 LEU B O 1
ATOM 1953 N N . CYS B 1 54 ? -0.139 -23.438 -21.359 1 85.94 54 CYS B N 1
ATOM 1954 C CA . CYS B 1 54 ? -1.09 -24.547 -21.375 1 85.94 54 CYS B CA 1
ATOM 1955 C C . CYS B 1 54 ? -2.393 -24.172 -20.688 1 85.94 54 CYS B C 1
ATOM 1957 O O . CYS B 1 54 ? -2.381 -23.672 -19.562 1 85.94 54 CYS B O 1
ATOM 1959 N N . LEU B 1 55 ? -3.457 -24.281 -21.406 1 85.44 55 LEU B N 1
ATOM 1960 C CA . LEU B 1 55 ? -4.773 -24.188 -20.781 1 85.44 55 LEU B CA 1
ATOM 1961 C C . LEU B 1 55 ? -5.199 -25.547 -20.234 1 85.44 55 LEU B C 1
ATOM 1963 O O . LEU B 1 55 ? -5.539 -26.453 -21 1 85.44 55 LEU B O 1
ATOM 1967 N N . ASP B 1 56 ? -5.105 -25.656 -18.984 1 84.88 56 ASP B N 1
ATOM 1968 C CA . ASP B 1 56 ? -5.496 -26.906 -18.328 1 84.88 56 ASP B CA 1
ATOM 1969 C C . ASP B 1 56 ? -6.973 -26.875 -17.938 1 84.88 56 ASP B C 1
ATOM 1971 O O . ASP B 1 56 ? -7.363 -26.172 -17 1 84.88 56 ASP B O 1
ATOM 1975 N N . LEU B 1 57 ? -7.785 -27.688 -18.547 1 85.88 57 LEU B N 1
ATOM 1976 C CA . LEU B 1 57 ? -9.227 -27.672 -18.328 1 85.88 57 LEU B CA 1
ATOM 1977 C C . LEU B 1 57 ? -9.641 -28.781 -17.359 1 85.88 57 LEU B C 1
ATOM 1979 O O . LEU B 1 57 ? -10.836 -28.969 -17.094 1 85.88 57 LEU B O 1
ATOM 1983 N N . ARG B 1 58 ? -8.727 -29.453 -16.781 1 85.38 58 ARG B N 1
ATOM 1984 C CA . ARG B 1 58 ? -9.016 -30.594 -15.922 1 85.38 58 ARG B CA 1
ATOM 1985 C C . ARG B 1 58 ? -9.492 -30.125 -14.547 1 85.38 58 ARG B C 1
ATOM 1987 O O . ARG B 1 58 ? -9.312 -28.953 -14.188 1 85.38 58 ARG B O 1
ATOM 1994 N N . GLN B 1 59 ? -10.188 -30.984 -13.867 1 87.06 59 GLN B N 1
ATOM 1995 C CA . GLN B 1 59 ? -10.531 -30.844 -12.453 1 87.06 59 GLN B CA 1
ATOM 1996 C C . GLN B 1 59 ? -9.633 -31.719 -11.578 1 87.06 59 GLN B C 1
ATOM 1998 O O . GLN B 1 59 ? -9.438 -32.906 -11.867 1 87.06 59 GLN B O 1
ATOM 2003 N N . HIS B 1 60 ? -9.078 -31.156 -10.602 1 86.31 60 HIS B N 1
ATOM 2004 C CA . HIS B 1 60 ? -8.133 -31.859 -9.742 1 86.31 60 HIS B CA 1
ATOM 2005 C C . HIS B 1 60 ? -8.742 -32.156 -8.383 1 86.31 60 HIS B C 1
ATOM 2007 O O . HIS B 1 60 ? -9.812 -31.641 -8.047 1 86.31 60 HIS B O 1
ATOM 2013 N N . GLY B 1 61 ? -8.102 -33.031 -7.629 1 87.12 61 GLY B N 1
ATOM 2014 C CA . GLY B 1 61 ? -8.602 -33.469 -6.332 1 87.12 61 GLY B CA 1
ATOM 2015 C C . GLY B 1 61 ? -8.641 -32.344 -5.312 1 87.12 61 GLY B C 1
ATOM 2016 O O . GLY B 1 61 ? -7.895 -31.375 -5.418 1 87.12 61 GLY B O 1
ATOM 2017 N N . THR B 1 62 ? -9.562 -32.469 -4.336 1 88.75 62 THR B N 1
ATOM 2018 C CA . THR B 1 62 ? -9.734 -31.438 -3.33 1 88.75 62 THR B CA 1
ATOM 2019 C C . THR B 1 62 ? -9.531 -32 -1.926 1 88.75 62 THR B C 1
ATOM 2021 O O . THR B 1 62 ? -9.703 -31.281 -0.936 1 88.75 62 THR B O 1
ATOM 2024 N N . GLU B 1 63 ? -9.133 -33.219 -1.762 1 89.19 63 GLU B N 1
ATOM 2025 C CA . GLU B 1 63 ? -9.047 -33.875 -0.457 1 89.19 63 GLU B CA 1
ATOM 2026 C C . GLU B 1 63 ? -7.715 -33.562 0.222 1 89.19 63 GLU B C 1
ATOM 2028 O O . GLU B 1 63 ? -7.641 -33.469 1.45 1 89.19 63 GLU B O 1
ATOM 2033 N N . GLY B 1 64 ? -6.66 -33.438 -0.461 1 88.06 64 GLY B N 1
ATOM 2034 C CA . GLY B 1 64 ? -5.332 -33.188 0.069 1 88.06 64 GLY B CA 1
ATOM 2035 C C . GLY B 1 64 ? -4.902 -31.734 -0.064 1 88.06 64 GLY B C 1
ATOM 2036 O O . GLY B 1 64 ? -3.805 -31.453 -0.55 1 88.06 64 GLY B O 1
ATOM 2037 N N . LEU B 1 65 ? -5.836 -30.844 0.313 1 90.31 65 LEU B N 1
ATOM 2038 C CA . LEU B 1 65 ? -5.555 -29.406 0.28 1 90.31 65 LEU B CA 1
ATOM 2039 C C . LEU B 1 65 ? -5.34 -28.859 1.688 1 90.31 65 LEU B C 1
ATOM 2041 O O . LEU B 1 65 ? -5.91 -29.375 2.652 1 90.31 65 LEU B O 1
ATOM 2045 N N . PRO B 1 66 ? -4.512 -27.891 1.878 1 91.75 66 PRO B N 1
ATOM 2046 C CA . PRO B 1 66 ? -4.25 -27.328 3.211 1 91.75 66 PRO B CA 1
ATOM 2047 C C . PRO B 1 66 ? -5.414 -26.5 3.74 1 91.75 66 PRO B C 1
ATOM 2049 O O . PRO B 1 66 ? -5.441 -26.156 4.926 1 91.75 66 PRO B O 1
ATOM 2052 N N . SER B 1 67 ? -6.281 -26.062 2.934 1 92.31 67 SER B N 1
ATOM 2053 C CA . SER B 1 67 ? -7.484 -25.312 3.287 1 92.31 67 SER B CA 1
ATOM 2054 C C . SER B 1 67 ? -8.656 -25.703 2.389 1 92.31 67 SER B C 1
ATOM 2056 O O . SER B 1 67 ? -8.477 -25.906 1.188 1 92.31 67 SER B O 1
ATOM 2058 N N . LEU B 1 68 ? -9.82 -25.672 2.924 1 92.12 68 LEU B N 1
ATOM 2059 C CA . LEU B 1 68 ? -11.016 -26.016 2.164 1 92.12 68 LEU B CA 1
ATOM 2060 C C . LEU B 1 68 ? -11.297 -24.969 1.088 1 92.12 68 LEU B C 1
ATOM 2062 O O . LEU B 1 68 ? -11.812 -25.297 0.017 1 92.12 68 LEU B O 1
ATOM 2066 N N . ALA B 1 69 ? -10.953 -23.781 1.366 1 92.94 69 ALA B N 1
ATOM 2067 C CA . ALA B 1 69 ? -11.227 -22.656 0.466 1 92.94 69 ALA B CA 1
ATOM 2068 C C . ALA B 1 69 ? -10.453 -22.797 -0.84 1 92.94 69 ALA B C 1
ATOM 2070 O O . ALA B 1 69 ? -10.789 -22.156 -1.84 1 92.94 69 ALA B O 1
ATOM 2071 N N . LEU B 1 70 ? -9.5 -23.656 -0.864 1 92.44 70 LEU B N 1
ATOM 2072 C CA . LEU B 1 70 ? -8.672 -23.828 -2.049 1 92.44 70 LEU B CA 1
ATOM 2073 C C . LEU B 1 70 ? -9.359 -24.719 -3.076 1 92.44 70 LEU B C 1
ATOM 2075 O O . LEU B 1 70 ? -8.938 -24.781 -4.234 1 92.44 70 LEU B O 1
ATOM 2079 N N . ALA B 1 71 ? -10.375 -25.375 -2.697 1 90.25 71 ALA B N 1
ATOM 2080 C CA . ALA B 1 71 ? -11.062 -26.328 -3.562 1 90.25 71 ALA B CA 1
ATOM 2081 C C . ALA B 1 71 ? -11.547 -25.656 -4.844 1 90.25 71 ALA B C 1
ATOM 2083 O O . ALA B 1 71 ? -11.539 -26.266 -5.914 1 90.25 71 ALA B O 1
ATOM 2084 N N . GLN B 1 72 ? -11.914 -24.422 -4.781 1 90.44 72 GLN B N 1
ATOM 2085 C CA . GLN B 1 72 ? -12.477 -23.719 -5.93 1 90.44 72 GLN B CA 1
ATOM 2086 C C . GLN B 1 72 ? -11.391 -23.406 -6.957 1 90.44 72 GLN B C 1
ATOM 2088 O O . GLN B 1 72 ? -11.695 -23.031 -8.094 1 90.44 72 GLN B O 1
ATOM 2093 N N . PHE B 1 73 ? -10.172 -23.594 -6.531 1 90.5 73 PHE B N 1
ATOM 2094 C CA . PHE B 1 73 ? -9.07 -23.297 -7.434 1 90.5 73 PHE B CA 1
ATOM 2095 C C . PHE B 1 73 ? -8.492 -24.562 -8.039 1 90.5 73 PHE B C 1
ATOM 2097 O O . PHE B 1 73 ? -7.387 -24.547 -8.578 1 90.5 73 PHE B O 1
ATOM 2104 N N . GLN B 1 74 ? -9.211 -25.703 -8.016 1 88.56 74 GLN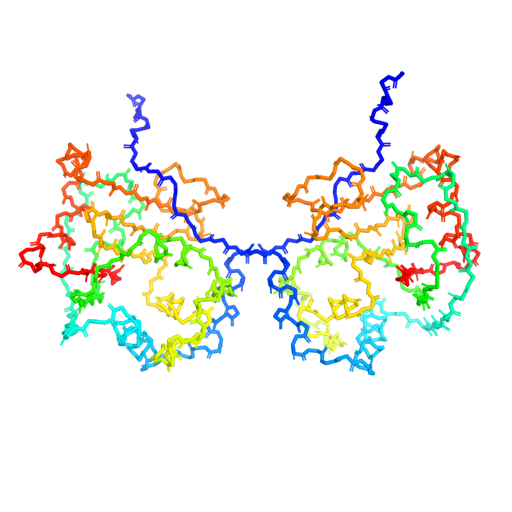 B N 1
ATOM 2105 C CA . GLN B 1 74 ? -8.75 -27 -8.516 1 88.56 74 GLN B CA 1
ATOM 2106 C C . GLN B 1 74 ? -9.32 -27.281 -9.906 1 88.56 74 GLN B C 1
ATOM 2108 O O . GLN B 1 74 ? -9.234 -28.406 -10.398 1 88.56 74 GLN B O 1
ATOM 2113 N N . GLY B 1 75 ? -9.859 -26.219 -10.531 1 86.56 75 GLY B N 1
ATOM 2114 C CA . GLY B 1 75 ? -10.406 -26.391 -11.867 1 86.56 75 GLY B CA 1
ATOM 2115 C C . GLY B 1 75 ? -9.516 -25.828 -12.953 1 86.56 75 GLY B C 1
ATOM 2116 O O . GLY B 1 75 ? -8.289 -25.859 -12.836 1 86.56 75 GLY B O 1
ATOM 2117 N N . PRO B 1 76 ? -10.102 -25.422 -14.078 1 86.06 76 PRO B N 1
ATOM 2118 C CA . PRO B 1 76 ? -9.32 -24.922 -15.211 1 86.06 76 PRO B CA 1
ATOM 2119 C C . PRO B 1 76 ? -8.336 -23.828 -14.812 1 86.06 76 PRO B C 1
ATOM 2121 O O . PRO B 1 76 ? -8.641 -23 -13.945 1 86.06 76 PRO B O 1
ATOM 2124 N N . ALA B 1 77 ? -7.172 -23.906 -15.414 1 87.31 77 ALA B N 1
ATOM 2125 C CA . ALA B 1 77 ? -6.102 -22.953 -15.109 1 87.31 77 ALA B CA 1
ATOM 2126 C C . ALA B 1 77 ? -5.242 -22.688 -16.344 1 87.31 77 ALA B C 1
ATOM 2128 O O . ALA B 1 77 ? -5.125 -23.547 -17.219 1 87.31 77 ALA B O 1
ATOM 2129 N N . LEU B 1 78 ? -4.758 -21.484 -16.344 1 87 78 LEU B N 1
ATOM 2130 C CA . LEU B 1 78 ? -3.689 -21.188 -17.297 1 87 78 LEU B CA 1
ATOM 2131 C C . LEU B 1 78 ? -2.324 -21.484 -16.688 1 87 78 LEU B C 1
ATOM 2133 O O . LEU B 1 78 ? -1.946 -20.906 -15.672 1 87 78 LEU B O 1
ATOM 2137 N N . LEU B 1 79 ? -1.643 -22.438 -17.312 1 87.75 79 LEU B N 1
ATOM 2138 C CA . LEU B 1 79 ? -0.292 -22.812 -16.891 1 87.75 79 LEU B CA 1
ATOM 2139 C C . LEU B 1 79 ? 0.748 -22.188 -17.812 1 87.75 79 LEU B C 1
ATOM 2141 O O . LEU B 1 79 ? 0.64 -22.281 -19.047 1 87.75 79 LEU B O 1
ATOM 2145 N N . VAL B 1 80 ? 1.637 -21.469 -17.203 1 88.69 80 VAL B N 1
ATOM 2146 C CA . VAL B 1 80 ? 2.717 -20.859 -17.969 1 88.69 80 VAL B CA 1
ATOM 2147 C C . VAL B 1 80 ? 4.066 -21.328 -17.422 1 88.69 80 VAL B C 1
ATOM 2149 O O . VAL B 1 80 ? 4.332 -21.203 -16.219 1 88.69 80 VAL B O 1
ATOM 2152 N N . PHE B 1 81 ? 4.891 -21.859 -18.344 1 87.75 81 PHE B N 1
ATOM 2153 C CA . PHE B 1 81 ? 6.227 -22.312 -17.984 1 87.75 81 PHE B CA 1
ATOM 2154 C C . PHE B 1 81 ? 7.293 -21.516 -18.719 1 87.75 81 PHE B C 1
ATOM 2156 O O . PHE B 1 81 ? 7.125 -21.203 -19.906 1 87.75 81 PHE B O 1
ATOM 2163 N N . ASN B 1 82 ? 8.227 -21.188 -17.984 1 89.12 82 ASN B N 1
ATOM 2164 C CA . ASN B 1 82 ? 9.492 -20.781 -18.609 1 89.12 82 ASN B CA 1
ATOM 2165 C C . ASN B 1 82 ? 10.688 -21.375 -17.859 1 89.12 82 ASN B C 1
ATOM 2167 O O . ASN B 1 82 ? 10.547 -21.844 -16.734 1 89.12 82 ASN B O 1
ATOM 2171 N N . ASP B 1 83 ? 11.875 -21.406 -18.438 1 88.81 83 ASP B N 1
ATOM 2172 C CA . ASP B 1 83 ? 13.008 -22.109 -17.859 1 88.81 83 ASP B CA 1
ATOM 2173 C C . ASP B 1 83 ? 13.891 -21.156 -17.062 1 88.81 83 ASP B C 1
ATOM 2175 O O . ASP B 1 83 ? 15.023 -21.5 -16.719 1 88.81 83 ASP B O 1
ATOM 2179 N N . GLY B 1 84 ? 13.391 -20 -16.812 1 87.62 84 GLY B N 1
ATOM 2180 C CA . GLY B 1 84 ? 14.086 -19.109 -15.898 1 87.62 84 GLY B CA 1
ATOM 2181 C C . GLY B 1 84 ? 13.836 -19.422 -14.438 1 87.62 84 GLY B C 1
ATOM 2182 O O . GLY B 1 84 ? 12.695 -19.688 -14.039 1 87.62 84 GLY B O 1
ATOM 2183 N N . VAL B 1 85 ? 14.914 -19.453 -13.656 1 86.94 85 VAL B N 1
ATOM 2184 C CA . VAL B 1 85 ? 14.781 -19.781 -12.234 1 86.94 85 VAL B CA 1
ATOM 2185 C C . VAL B 1 85 ? 14.891 -18.5 -11.406 1 86.94 85 VAL B C 1
ATOM 2187 O O . VAL B 1 85 ? 15.766 -17.672 -11.648 1 86.94 85 VAL B O 1
ATOM 2190 N N . PHE B 1 86 ? 13.984 -18.375 -10.43 1 88.38 86 PHE B N 1
ATOM 2191 C CA . PHE B 1 86 ? 13.992 -17.188 -9.57 1 88.38 86 PHE B CA 1
ATOM 2192 C C . PHE B 1 86 ? 15.234 -17.172 -8.688 1 88.38 86 PHE B C 1
ATOM 2194 O O . PHE B 1 86 ? 15.609 -18.203 -8.109 1 88.38 86 PHE B O 1
ATOM 2201 N N . THR B 1 87 ? 15.836 -16.047 -8.656 1 87.75 87 THR B N 1
ATOM 2202 C CA . THR B 1 87 ? 16.844 -15.766 -7.637 1 87.75 87 THR B CA 1
ATOM 2203 C C . THR B 1 87 ? 16.188 -15.258 -6.359 1 87.75 87 THR B C 1
ATOM 2205 O O . THR B 1 87 ? 14.977 -15 -6.336 1 87.75 87 THR B O 1
ATOM 2208 N N . ASP B 1 88 ? 17 -15.141 -5.32 1 89.75 88 ASP B N 1
ATOM 2209 C CA . ASP B 1 88 ? 16.484 -14.555 -4.09 1 89.75 88 ASP B CA 1
ATOM 2210 C C . ASP B 1 88 ? 15.953 -13.141 -4.336 1 89.75 88 ASP B C 1
ATOM 2212 O O . ASP B 1 88 ? 14.938 -12.742 -3.756 1 89.75 88 ASP B O 1
ATOM 2216 N N . THR B 1 89 ? 16.641 -12.414 -5.156 1 87.38 89 THR B N 1
ATOM 2217 C CA . THR B 1 89 ? 16.234 -11.055 -5.5 1 87.38 89 THR B CA 1
ATOM 2218 C C . THR B 1 89 ? 14.898 -11.062 -6.238 1 87.38 89 THR B C 1
ATOM 2220 O O . THR B 1 89 ? 14.055 -10.195 -6.012 1 87.38 89 THR B O 1
ATOM 2223 N N . ASP B 1 90 ? 14.656 -12.062 -7.098 1 85.31 90 ASP B N 1
ATOM 2224 C CA . ASP B 1 90 ? 13.398 -12.18 -7.828 1 85.31 90 ASP B CA 1
ATOM 2225 C C . ASP B 1 90 ? 12.234 -12.43 -6.879 1 85.31 90 ASP B C 1
ATOM 2227 O O . ASP B 1 90 ? 11.164 -11.828 -7.031 1 85.31 90 ASP B O 1
ATOM 2231 N N . PHE B 1 91 ? 12.492 -13.281 -5.859 1 90.12 91 PHE B N 1
ATOM 2232 C CA . PHE B 1 91 ? 11.453 -13.586 -4.883 1 90.12 91 PHE B CA 1
ATOM 2233 C C . PHE B 1 91 ? 11.078 -12.336 -4.09 1 90.12 91 PHE B C 1
ATOM 2235 O O . PHE B 1 91 ? 9.898 -12.078 -3.854 1 90.12 91 PHE B O 1
ATOM 2242 N N . ARG B 1 92 ? 12.07 -11.586 -3.734 1 90.62 92 ARG B N 1
ATOM 2243 C CA . ARG B 1 92 ? 11.805 -10.352 -2.992 1 90.62 92 ARG B CA 1
ATOM 2244 C C . ARG B 1 92 ? 11.086 -9.328 -3.867 1 90.62 92 ARG B C 1
ATOM 2246 O O . ARG B 1 92 ? 10.156 -8.664 -3.412 1 90.62 92 ARG B O 1
ATOM 2253 N N . SER B 1 93 ? 11.453 -9.242 -5.125 1 87.06 93 SER B N 1
ATOM 2254 C CA . SER B 1 93 ? 10.93 -8.234 -6.043 1 87.06 93 SER B CA 1
ATOM 2255 C C . SER B 1 93 ? 9.469 -8.508 -6.379 1 87.06 93 SER B C 1
ATOM 2257 O O . SER B 1 93 ? 8.664 -7.574 -6.473 1 87.06 93 SER B O 1
ATOM 2259 N N . ILE B 1 94 ? 9.133 -9.781 -6.535 1 90.06 94 ILE B N 1
ATOM 2260 C CA . ILE B 1 94 ? 7.789 -10.102 -6.996 1 90.06 94 ILE B CA 1
ATOM 2261 C C . ILE B 1 94 ? 6.781 -9.797 -5.891 1 90.06 94 ILE B C 1
ATOM 2263 O O . ILE B 1 94 ? 5.582 -9.656 -6.156 1 90.06 94 ILE B O 1
ATOM 2267 N N . GLN B 1 95 ? 7.266 -9.672 -4.617 1 93.56 95 GLN B N 1
ATOM 2268 C CA . GLN B 1 95 ? 6.398 -9.336 -3.49 1 93.56 95 GLN B CA 1
ATOM 2269 C C . GLN B 1 95 ? 6.109 -7.84 -3.443 1 93.56 95 GLN B C 1
ATOM 2271 O O . GLN B 1 95 ? 5.191 -7.402 -2.744 1 93.56 95 GLN B O 1
ATOM 2276 N N . ARG B 1 96 ? 6.914 -7.117 -4.09 1 91.38 96 ARG B N 1
ATOM 2277 C CA . ARG B 1 96 ? 6.836 -5.668 -3.941 1 91.38 96 ARG B CA 1
ATOM 2278 C C . ARG B 1 96 ? 6.156 -5.027 -5.148 1 91.38 96 ARG B C 1
ATOM 2280 O O . ARG B 1 96 ? 6.711 -5.023 -6.25 1 91.38 96 ARG B O 1
ATOM 2287 N N . ILE B 1 97 ? 5.031 -4.484 -4.945 1 89.88 97 ILE B N 1
ATOM 2288 C CA . ILE B 1 97 ? 4.309 -3.848 -6.039 1 89.88 97 ILE B CA 1
ATOM 2289 C C . ILE B 1 97 ? 4.859 -2.443 -6.273 1 89.88 97 ILE B C 1
ATOM 2291 O O . ILE B 1 97 ? 4.898 -1.622 -5.355 1 89.88 97 ILE B O 1
ATOM 2295 N N . GLY B 1 98 ? 5.238 -2.139 -7.402 1 79.94 98 GLY B N 1
ATOM 2296 C CA . GLY B 1 98 ? 5.66 -0.805 -7.801 1 79.94 98 GLY B CA 1
ATOM 2297 C C . GLY B 1 98 ? 7.105 -0.505 -7.441 1 79.94 98 GLY B C 1
ATOM 2298 O O . GLY B 1 98 ? 7.586 0.608 -7.664 1 79.94 98 GLY B O 1
ATOM 2299 N N . ASP B 1 99 ? 7.723 -1.228 -6.664 1 71.44 99 ASP B N 1
ATOM 2300 C CA . ASP B 1 99 ? 9.086 -0.974 -6.219 1 71.44 99 ASP B CA 1
ATOM 2301 C C . ASP B 1 99 ? 10.086 -1.806 -7.02 1 71.44 99 ASP B C 1
ATOM 2303 O O . ASP B 1 99 ? 10.617 -2.803 -6.52 1 71.44 99 ASP B O 1
ATOM 2307 N N . SER B 1 100 ? 10.023 -1.536 -8.344 1 57.91 100 SER B N 1
ATOM 2308 C CA . SER B 1 100 ? 11.023 -2.344 -9.039 1 57.91 100 SER B CA 1
ATOM 2309 C C . SER B 1 100 ? 12.422 -2.064 -8.508 1 57.91 100 SER B C 1
ATOM 2311 O O . SER B 1 100 ? 12.82 -0.906 -8.359 1 57.91 100 SER B O 1
ATOM 2313 N N . LEU B 1 101 ? 12.906 -2.635 -7.414 1 51.81 101 LEU B N 1
ATOM 2314 C CA . LEU B 1 101 ? 14.312 -2.516 -7.047 1 51.81 101 LEU B CA 1
ATOM 2315 C C . LEU B 1 101 ? 15.188 -2.352 -8.289 1 51.81 101 LEU B C 1
ATOM 2317 O O . LEU B 1 101 ? 14.891 -2.916 -9.344 1 51.81 101 LEU B O 1
ATOM 2321 N N . LYS B 1 102 ? 15.586 -0.916 -8.422 1 47.84 102 LYS B N 1
ATOM 2322 C CA . LYS B 1 102 ? 16.531 -0.589 -9.484 1 47.84 102 LYS B CA 1
ATOM 2323 C C . LYS B 1 102 ? 17.344 -1.815 -9.898 1 47.84 102 LYS B C 1
ATOM 2325 O O . LYS B 1 102 ? 18.156 -2.32 -9.125 1 47.84 102 LYS B O 1
ATOM 2330 N N . LYS B 1 103 ? 16.766 -2.811 -10.391 1 46.72 103 LYS B N 1
ATOM 2331 C CA . LYS B 1 103 ? 17.875 -3.529 -11.031 1 46.72 103 LYS B CA 1
ATOM 2332 C C . LYS B 1 103 ? 18.828 -2.564 -11.719 1 46.72 103 LYS B C 1
ATOM 2334 O O . LYS B 1 103 ? 18.422 -1.5 -12.188 1 46.72 103 LYS B O 1
ATOM 2339 N N . ASP B 1 104 ? 19.969 -2.43 -11.273 1 43.25 104 ASP B N 1
ATOM 2340 C CA . ASP B 1 104 ? 21.062 -1.801 -11.992 1 43.25 104 ASP B CA 1
ATOM 2341 C C . ASP B 1 104 ? 20.719 -1.594 -13.461 1 43.25 104 ASP B C 1
ATOM 2343 O O . ASP B 1 104 ? 20.516 -2.561 -14.203 1 43.25 104 ASP B O 1
ATOM 2347 N N . THR B 1 105 ? 19.922 -0.492 -13.773 1 43.59 105 THR B N 1
ATOM 2348 C CA . THR B 1 105 ? 19.828 -0.022 -15.148 1 43.59 105 THR B CA 1
ATOM 2349 C C . THR B 1 105 ? 21.047 -0.455 -15.953 1 43.59 105 THR B C 1
ATOM 2351 O O . THR B 1 105 ? 21.109 -0.207 -17.156 1 43.59 105 THR B O 1
ATOM 2354 N N . SER B 1 106 ? 22.031 -0.567 -15.297 1 38.84 106 SER B N 1
ATOM 2355 C CA . SER B 1 106 ? 23.172 -0.731 -16.188 1 38.84 106 SER B CA 1
ATOM 2356 C C . SER B 1 106 ? 22.953 -1.896 -17.156 1 38.84 106 SER B C 1
ATOM 2358 O O . SER B 1 106 ? 23.688 -2.045 -18.141 1 38.84 106 SER B O 1
ATOM 2360 N N . LYS B 1 107 ? 22.391 -3.074 -16.688 1 42.69 107 LYS B N 1
ATOM 2361 C CA . LYS B 1 107 ? 22.359 -4.02 -17.797 1 42.69 107 LYS B CA 1
ATOM 2362 C C . LYS B 1 107 ? 21.141 -3.785 -18.688 1 42.69 107 LYS B C 1
ATOM 2364 O O . LYS B 1 107 ? 20 -3.754 -18.188 1 42.69 107 LYS B O 1
ATOM 2369 N N . GLY B 1 108 ? 21.078 -2.842 -19.656 1 43.56 108 GLY B N 1
ATOM 2370 C CA . GLY B 1 108 ? 20.391 -2.41 -20.875 1 43.56 108 GLY B CA 1
ATOM 2371 C C . GLY B 1 108 ? 19.109 -3.186 -21.141 1 43.56 108 GLY B C 1
ATOM 2372 O O . GLY B 1 108 ? 18.344 -2.83 -22.031 1 43.56 108 GLY B O 1
ATOM 2373 N N . GLY B 1 109 ? 18.828 -4.473 -20.828 1 46.66 109 GLY B N 1
ATOM 2374 C CA . GLY B 1 109 ? 17.938 -5.355 -21.578 1 46.66 109 GLY B CA 1
ATOM 2375 C C . GLY B 1 109 ? 16.641 -5.656 -20.859 1 46.66 109 GLY B C 1
ATOM 2376 O O . GLY B 1 109 ? 15.82 -6.441 -21.344 1 46.66 109 GLY B O 1
ATOM 2377 N N . LYS B 1 110 ? 16.406 -5.246 -19.578 1 53.53 110 LYS B N 1
ATOM 2378 C CA . LYS B 1 110 ? 15.125 -5.699 -19.031 1 53.53 110 LYS B CA 1
ATOM 2379 C C . LYS B 1 110 ? 14.008 -4.703 -19.359 1 53.53 110 LYS B C 1
ATOM 2381 O O . LYS B 1 110 ? 14.164 -3.5 -19.141 1 53.53 110 LYS B O 1
ATOM 2386 N N . THR B 1 111 ? 13.141 -5.012 -20.281 1 54.28 111 THR B N 1
ATOM 2387 C CA . THR B 1 111 ? 12.008 -4.266 -20.828 1 54.28 111 THR B CA 1
ATOM 2388 C C . THR B 1 111 ? 10.945 -4.047 -19.75 1 54.28 111 THR B C 1
ATOM 2390 O O . THR B 1 111 ? 10.141 -3.121 -19.859 1 54.28 111 THR B O 1
ATOM 2393 N N . GLY B 1 112 ? 10.938 -4.887 -18.688 1 54.66 112 GLY B N 1
ATOM 2394 C CA . GLY B 1 112 ? 9.711 -4.914 -17.906 1 54.66 112 GLY B CA 1
ATOM 2395 C C . GLY B 1 112 ? 9.523 -3.684 -17.031 1 54.66 112 GLY B C 1
ATOM 2396 O O . GLY B 1 112 ? 10.508 -3.059 -16.625 1 54.66 112 GLY B O 1
ATOM 2397 N N . ARG B 1 113 ? 8.273 -3.078 -17.141 1 53.72 113 ARG B N 1
ATOM 2398 C CA . ARG B 1 113 ? 7.688 -1.925 -16.469 1 53.72 113 ARG B CA 1
ATOM 2399 C C . ARG B 1 113 ? 7.645 -2.137 -14.961 1 53.72 113 ARG B C 1
ATOM 2401 O O . ARG B 1 113 ? 6.602 -2.496 -14.414 1 53.72 113 ARG B O 1
ATOM 2408 N N . PHE B 1 114 ? 8.508 -1.935 -14.188 1 57.44 114 PHE B N 1
ATOM 2409 C CA . PHE B 1 114 ? 8.727 -1.522 -12.805 1 57.44 114 PHE B CA 1
ATOM 2410 C C . PHE B 1 114 ? 8.07 -2.498 -11.836 1 57.44 114 PHE B C 1
ATOM 2412 O O . PHE B 1 114 ? 7.621 -2.102 -10.758 1 57.44 114 PHE B O 1
ATOM 2419 N N . GLY B 1 115 ? 7.812 -3.838 -12.148 1 68.5 115 GLY B N 1
ATOM 2420 C CA . GLY B 1 115 ? 7.289 -4.781 -11.18 1 68.5 115 GLY B CA 1
ATOM 2421 C C . GLY B 1 115 ? 5.777 -4.746 -11.062 1 68.5 115 GLY B C 1
ATOM 2422 O O . GLY B 1 115 ? 5.207 -5.312 -10.133 1 68.5 115 GLY B O 1
ATOM 2423 N N . ILE B 1 116 ? 5.137 -4.055 -11.969 1 81.12 116 ILE B N 1
ATOM 2424 C CA . ILE B 1 116 ? 3.689 -3.912 -11.867 1 81.12 116 ILE B CA 1
ATOM 2425 C C . ILE B 1 116 ? 3.006 -4.91 -12.797 1 81.12 116 ILE B C 1
ATOM 2427 O O . ILE B 1 116 ? 1.913 -5.398 -12.5 1 81.12 116 ILE B O 1
ATOM 2431 N N . GLY B 1 117 ? 3.695 -5.375 -13.797 1 82.81 117 GLY B N 1
ATOM 2432 C CA . GLY B 1 117 ? 3.076 -6.148 -14.859 1 82.81 117 GLY B CA 1
ATOM 2433 C C . GLY B 1 117 ? 2.592 -7.512 -14.398 1 82.81 117 GLY B C 1
ATOM 2434 O O . GLY B 1 117 ? 1.517 -7.961 -14.805 1 82.81 117 GLY B O 1
ATOM 2435 N N . PHE B 1 118 ? 3.363 -8.133 -13.562 1 88.5 118 PHE B N 1
ATOM 2436 C CA . PHE B 1 118 ? 2.971 -9.445 -13.062 1 88.5 118 PHE B CA 1
ATOM 2437 C C . PHE B 1 118 ? 1.54 -9.414 -12.531 1 88.5 118 PHE B C 1
ATOM 2439 O O . PHE B 1 118 ? 0.813 -10.406 -12.641 1 88.5 118 PHE B O 1
ATOM 2446 N N . ASN B 1 119 ? 1.143 -8.344 -12.008 1 91.31 119 ASN B N 1
ATOM 2447 C CA . ASN B 1 119 ? -0.141 -8.242 -11.32 1 91.31 119 ASN B CA 1
ATOM 2448 C C . ASN B 1 119 ? -1.309 -8.32 -12.305 1 91.31 119 ASN B C 1
ATOM 2450 O O . ASN B 1 119 ? -2.455 -8.516 -11.891 1 91.31 119 ASN B O 1
ATOM 2454 N N . SER B 1 120 ? -1.045 -8.242 -13.57 1 89.31 120 SER B N 1
ATOM 2455 C CA . SER B 1 120 ? -2.098 -8.414 -14.562 1 89.31 120 SER B CA 1
ATOM 2456 C C . SER B 1 120 ? -2.732 -9.797 -14.461 1 89.31 120 SER B C 1
ATOM 2458 O O . SER B 1 120 ? -3.84 -10.016 -14.953 1 89.31 120 SER B O 1
ATOM 2460 N N . VAL B 1 121 ? -2.074 -10.719 -13.805 1 91.38 121 VAL B N 1
ATOM 2461 C CA . VAL B 1 121 ? -2.562 -12.086 -13.672 1 91.38 121 VAL B CA 1
ATOM 2462 C C . VAL B 1 121 ? -3.84 -12.102 -12.836 1 91.38 121 VAL B C 1
ATOM 2464 O O . VAL B 1 121 ? -4.602 -13.07 -12.875 1 91.38 121 VAL B O 1
ATOM 2467 N N . TYR B 1 122 ? -4.074 -11.07 -12.109 1 93.06 122 TYR B N 1
ATOM 2468 C CA . TYR B 1 122 ? -5.262 -11.008 -11.258 1 93.06 122 TYR B CA 1
ATOM 2469 C C . TYR B 1 122 ? -6.52 -10.828 -12.094 1 93.06 122 TYR B C 1
ATOM 2471 O O . TYR B 1 122 ? -7.633 -10.992 -11.602 1 93.06 122 TYR B O 1
ATOM 2479 N N . HIS B 1 123 ? -6.355 -10.562 -13.375 1 90.94 123 HIS B N 1
ATOM 2480 C CA . HIS B 1 123 ? -7.496 -10.641 -14.281 1 90.94 123 HIS B CA 1
ATOM 2481 C C . HIS B 1 123 ? -7.98 -12.086 -14.422 1 90.94 123 HIS B C 1
ATOM 2483 O O . HIS B 1 123 ? -9.148 -12.32 -14.742 1 90.94 123 HIS B O 1
ATOM 2489 N N . LEU B 1 124 ? -7.121 -13.008 -14.141 1 90 124 LEU B N 1
ATOM 2490 C CA . LEU B 1 124 ? -7.402 -14.406 -14.438 1 90 124 LEU B CA 1
ATOM 2491 C C . LEU B 1 124 ? -7.746 -15.172 -13.164 1 90 124 LEU B C 1
ATOM 2493 O O . LEU B 1 124 ? -8.484 -16.156 -13.203 1 90 124 LEU B O 1
ATOM 2497 N N . THR B 1 125 ? -7.191 -14.75 -12.062 1 92.19 125 THR B N 1
ATOM 2498 C CA . THR B 1 125 ? -7.359 -15.523 -10.828 1 92.19 125 THR B CA 1
ATOM 2499 C C . THR B 1 125 ? -7.219 -14.617 -9.609 1 92.19 125 THR B C 1
ATOM 2501 O O . THR B 1 125 ? -6.5 -13.617 -9.648 1 92.19 125 THR B O 1
ATOM 2504 N N . GLU B 1 126 ? -7.816 -15.016 -8.531 1 94.12 126 GLU B N 1
ATOM 2505 C CA . GLU B 1 126 ? -7.676 -14.32 -7.254 1 94.12 126 GLU B CA 1
ATOM 2506 C C . GLU B 1 126 ? -6.516 -14.891 -6.438 1 94.12 126 GLU B C 1
ATOM 2508 O O . GLU B 1 126 ? -6.113 -14.305 -5.43 1 94.12 126 GLU B O 1
ATOM 2513 N N . LEU B 1 127 ? -6.039 -16.016 -6.926 1 94.75 127 LEU B N 1
ATOM 2514 C CA . LEU B 1 127 ? -5.02 -16.734 -6.168 1 94.75 127 LEU B CA 1
ATOM 2515 C C . LEU B 1 127 ? -3.895 -17.203 -7.082 1 94.75 127 LEU B C 1
ATOM 2517 O O . LEU B 1 127 ? -3.736 -18.406 -7.316 1 94.75 127 LEU B O 1
ATOM 2521 N N . PRO B 1 128 ? -3.039 -16.234 -7.594 1 93.56 128 PRO B N 1
ATOM 2522 C CA . PRO B 1 128 ? -1.918 -16.672 -8.422 1 93.56 128 PRO B CA 1
ATOM 2523 C C . PRO B 1 128 ? -0.901 -17.5 -7.645 1 93.56 128 PRO B C 1
ATOM 2525 O O . PRO B 1 128 ? -0.664 -17.25 -6.461 1 93.56 128 PRO B O 1
ATOM 2528 N N . ALA B 1 129 ? -0.359 -18.5 -8.289 1 92.88 129 ALA B N 1
ATOM 2529 C CA . ALA B 1 129 ? 0.663 -19.359 -7.707 1 92.88 129 ALA B CA 1
ATOM 2530 C C . ALA B 1 129 ? 1.795 -19.609 -8.695 1 92.88 129 ALA B C 1
ATOM 2532 O O . ALA B 1 129 ? 1.593 -19.547 -9.914 1 92.88 129 ALA B O 1
ATOM 2533 N N . PHE B 1 130 ? 2.994 -19.844 -8.141 1 90.38 130 PHE B N 1
ATOM 2534 C CA . PHE B 1 130 ? 4.129 -20.156 -9 1 90.38 130 PHE B CA 1
ATOM 2535 C C . PHE B 1 130 ? 5.148 -21.016 -8.258 1 90.38 130 PHE B C 1
ATOM 2537 O O . PHE B 1 130 ? 5.16 -21.047 -7.027 1 90.38 130 PHE B O 1
ATOM 2544 N N . VAL B 1 131 ? 5.879 -21.734 -8.984 1 90.38 131 VAL B N 1
ATOM 2545 C CA . VAL B 1 131 ? 6.938 -22.594 -8.461 1 90.38 131 VAL B CA 1
ATOM 2546 C C . VAL B 1 131 ? 8.273 -22.219 -9.102 1 90.38 131 VAL B C 1
ATOM 2548 O O . VAL B 1 131 ? 8.359 -22.062 -10.32 1 90.38 131 VAL B O 1
ATOM 2551 N N . SER B 1 132 ? 9.195 -21.969 -8.328 1 88.56 132 SER B N 1
ATOM 2552 C CA . SER B 1 132 ? 10.562 -21.734 -8.797 1 88.56 132 SER B CA 1
ATOM 2553 C C . SER B 1 132 ? 11.578 -22.078 -7.715 1 88.56 132 SER B C 1
ATOM 2555 O O . SER B 1 132 ? 11.312 -21.922 -6.523 1 88.56 132 SER B O 1
ATOM 2557 N N . ALA B 1 133 ? 12.742 -22.672 -8.062 1 90.19 133 ALA B N 1
ATOM 2558 C CA . ALA B 1 133 ? 13.867 -22.938 -7.176 1 90.19 133 ALA B CA 1
ATOM 2559 C C . ALA B 1 133 ? 13.445 -23.797 -5.996 1 90.19 133 ALA B C 1
ATOM 2561 O O . ALA B 1 133 ? 13.859 -23.562 -4.863 1 90.19 133 ALA B O 1
ATOM 2562 N N . GLY B 1 134 ? 12.523 -24.703 -6.273 1 86.75 134 GLY B N 1
ATOM 2563 C CA . GLY B 1 134 ? 12.117 -25.656 -5.254 1 86.75 134 GLY B CA 1
ATOM 2564 C C . GLY B 1 134 ? 11.094 -25.094 -4.281 1 86.75 134 GLY B C 1
ATOM 2565 O O . GLY B 1 134 ? 10.82 -25.688 -3.242 1 86.75 134 GLY B O 1
ATOM 2566 N N . LYS B 1 135 ? 10.555 -23.938 -4.664 1 91.12 135 LYS B N 1
ATOM 2567 C CA . LYS B 1 135 ? 9.586 -23.297 -3.785 1 91.12 135 LYS B CA 1
ATOM 2568 C C . LYS B 1 135 ? 8.25 -23.094 -4.496 1 91.12 135 LYS B C 1
ATOM 2570 O O . LYS B 1 135 ? 8.211 -22.719 -5.668 1 91.12 135 LYS B O 1
ATOM 2575 N N . TRP B 1 136 ? 7.215 -23.453 -3.812 1 91.69 136 TRP B N 1
ATOM 2576 C CA . TRP B 1 136 ? 5.863 -23.094 -4.234 1 91.69 136 TRP B CA 1
ATOM 2577 C C . TRP B 1 136 ? 5.383 -21.828 -3.531 1 91.69 136 TRP B C 1
ATOM 2579 O O . TRP B 1 136 ? 5.496 -21.719 -2.309 1 91.69 136 TRP B O 1
ATOM 2589 N N . CYS B 1 137 ? 4.918 -20.891 -4.32 1 93.88 137 CYS B N 1
ATOM 2590 C CA . CYS B 1 137 ? 4.426 -19.641 -3.766 1 93.88 137 CYS B CA 1
ATOM 2591 C C . CYS B 1 137 ? 3.027 -19.328 -4.281 1 93.88 137 CYS B C 1
ATOM 2593 O O . CYS B 1 137 ? 2.693 -19.656 -5.418 1 93.88 137 CYS B O 1
ATOM 2595 N N . SER B 1 138 ? 2.266 -18.688 -3.436 1 94.75 138 SER B N 1
ATOM 2596 C CA . SER B 1 138 ? 0.956 -18.188 -3.844 1 94.75 138 SER B CA 1
ATOM 2597 C C . SER B 1 138 ? 0.605 -16.891 -3.111 1 94.75 138 SER B C 1
ATOM 2599 O O . SER B 1 138 ? 0.846 -16.766 -1.908 1 94.75 138 SER B O 1
ATOM 2601 N N . PHE B 1 139 ? 0.09 -16 -3.908 1 96.38 139 PHE B N 1
ATOM 2602 C CA . PHE B 1 139 ? -0.378 -14.742 -3.332 1 96.38 139 PHE B CA 1
ATOM 2603 C C . PHE B 1 139 ? -1.872 -14.805 -3.039 1 96.38 139 PHE B C 1
ATOM 2605 O O . PHE B 1 139 ? -2.645 -15.344 -3.836 1 96.38 139 PHE B O 1
ATOM 2612 N N . ASP B 1 140 ? -2.256 -14.297 -1.892 1 96.81 140 ASP B N 1
ATOM 2613 C CA . ASP B 1 140 ? -3.648 -14.227 -1.457 1 96.81 140 ASP B CA 1
ATOM 2614 C C . ASP B 1 140 ? -3.988 -12.836 -0.922 1 96.81 140 ASP B C 1
ATOM 2616 O O . ASP B 1 140 ? -4.207 -12.664 0.279 1 96.81 140 ASP B O 1
ATOM 2620 N N . PRO B 1 141 ? -4.078 -11.867 -1.851 1 96.81 141 PRO B N 1
ATOM 2621 C CA . PRO B 1 141 ? -4.238 -10.469 -1.428 1 96.81 141 PRO B CA 1
ATOM 2622 C C . PRO B 1 141 ? -5.445 -10.266 -0.515 1 96.81 141 PRO B C 1
ATOM 2624 O O . PRO B 1 141 ? -5.465 -9.328 0.287 1 96.81 141 PRO B O 1
ATOM 2627 N N . GLN B 1 142 ? -6.402 -11.094 -0.519 1 96.12 142 GLN B N 1
ATOM 2628 C CA . GLN B 1 142 ? -7.59 -10.969 0.32 1 96.12 142 GLN B CA 1
ATOM 2629 C C . GLN B 1 142 ? -7.43 -11.75 1.622 1 96.12 142 GLN B C 1
ATOM 2631 O O . GLN B 1 142 ? -8.297 -11.695 2.494 1 96.12 142 GLN B O 1
ATOM 2636 N N . ALA B 1 143 ? -6.355 -12.453 1.728 1 96.5 143 ALA B N 1
ATOM 2637 C CA . ALA B 1 143 ? -6.102 -13.289 2.896 1 96.5 143 ALA B CA 1
ATOM 2638 C C . ALA B 1 143 ? -7.316 -14.148 3.232 1 96.5 143 ALA B C 1
ATOM 2640 O O . ALA B 1 143 ? -7.723 -14.234 4.395 1 96.5 143 ALA B O 1
ATOM 2641 N N . LYS B 1 144 ? -7.832 -14.789 2.266 1 95.69 144 LYS B N 1
ATOM 2642 C CA . LYS B 1 144 ? -9.109 -15.477 2.434 1 95.69 144 LYS B CA 1
ATOM 2643 C C . LYS B 1 144 ? -8.977 -16.969 2.133 1 95.69 144 LYS B C 1
ATOM 2645 O O . LYS B 1 144 ? -9.758 -17.781 2.627 1 95.69 144 LYS B O 1
ATOM 2650 N N . PHE B 1 145 ? -8.055 -17.359 1.394 1 95.06 145 PHE B N 1
ATOM 2651 C CA . PHE B 1 145 ? -8.07 -18.703 0.826 1 95.06 145 PHE B CA 1
ATOM 2652 C C . PHE B 1 145 ? -7.012 -19.594 1.479 1 95.06 145 PHE B C 1
ATOM 2654 O O . PHE B 1 145 ? -7.289 -20.734 1.837 1 95.06 145 PHE B O 1
ATOM 2661 N N . LEU B 1 146 ? -5.82 -19.094 1.66 1 95.38 146 LEU B N 1
ATOM 2662 C CA . LEU B 1 146 ? -4.719 -19.859 2.225 1 95.38 146 LEU B CA 1
ATOM 2663 C C . LEU B 1 146 ? -4.844 -19.953 3.74 1 95.38 146 LEU B C 1
ATOM 2665 O O . LEU B 1 146 ? -5.418 -19.078 4.379 1 95.38 146 LEU B O 1
ATOM 2669 N N . PRO B 1 147 ? -4.32 -21 4.301 1 95 147 PRO B N 1
ATOM 2670 C CA . PRO B 1 147 ? -4.484 -21.188 5.746 1 95 147 PRO B CA 1
ATOM 2671 C C . PRO B 1 147 ? -3.604 -20.266 6.57 1 95 147 PRO B C 1
ATOM 2673 O O . PRO B 1 147 ? -2.432 -20.062 6.238 1 95 147 PRO B O 1
ATOM 2676 N N . ASN B 1 148 ? -4.129 -19.688 7.566 1 94.12 148 ASN B N 1
ATOM 2677 C CA . ASN B 1 148 ? -3.434 -18.922 8.602 1 94.12 148 ASN B CA 1
ATOM 2678 C C . ASN B 1 148 ? -2.537 -17.844 7.992 1 94.12 148 ASN B C 1
ATOM 2680 O O . ASN B 1 148 ? -1.373 -17.719 8.375 1 94.12 148 ASN B O 1
ATOM 2684 N N . VAL B 1 149 ? -3.033 -17.156 7.02 1 94.44 149 VAL B N 1
ATOM 2685 C CA . VAL B 1 149 ? -2.258 -16.125 6.328 1 94.44 149 VAL B CA 1
ATOM 2686 C C . VAL B 1 149 ? -2.24 -14.844 7.164 1 94.44 149 VAL B C 1
ATOM 2688 O O . VAL B 1 149 ? -3.27 -14.445 7.711 1 94.44 149 VAL B O 1
ATOM 2691 N N . ASN B 1 150 ? -1.051 -14.352 7.32 1 94.38 150 ASN B N 1
ATOM 2692 C CA . ASN B 1 150 ? -0.923 -13 7.852 1 94.38 150 ASN B CA 1
ATOM 2693 C C . ASN B 1 150 ? -1.373 -11.953 6.84 1 94.38 150 ASN B C 1
ATOM 2695 O O . ASN B 1 150 ? -0.803 -11.852 5.75 1 94.38 150 ASN B O 1
ATOM 2699 N N . PRO B 1 151 ? -2.357 -11.148 7.23 1 93 151 PRO B N 1
ATOM 2700 C CA . PRO B 1 151 ? -2.859 -10.156 6.277 1 93 151 PRO B CA 1
ATOM 2701 C C . PRO B 1 151 ? -1.804 -9.117 5.891 1 93 151 PRO B C 1
ATOM 2703 O O . PRO B 1 151 ? -1.916 -8.477 4.84 1 93 151 PRO B O 1
ATOM 2706 N N . ALA B 1 152 ? -0.791 -8.922 6.703 1 91.88 152 ALA B N 1
ATOM 2707 C CA . ALA B 1 152 ? 0.285 -7.992 6.383 1 91.88 152 ALA B CA 1
ATOM 2708 C C . ALA B 1 152 ? 1.282 -8.617 5.41 1 91.88 152 ALA B C 1
ATOM 2710 O O . ALA B 1 152 ? 2.137 -7.918 4.855 1 91.88 152 ALA B O 1
ATOM 2711 N N . ASN B 1 153 ? 1.19 -9.883 5.219 1 96.31 153 ASN B N 1
ATOM 2712 C CA . ASN B 1 153 ? 2.01 -10.664 4.293 1 96.31 153 ASN B CA 1
ATOM 2713 C C . ASN B 1 153 ? 1.2 -11.766 3.619 1 96.31 153 ASN B C 1
ATOM 2715 O O . ASN B 1 153 ? 1.47 -12.953 3.82 1 96.31 153 ASN B O 1
ATOM 2719 N N . PRO B 1 154 ? 0.223 -11.344 2.814 1 97.69 154 PRO B N 1
ATOM 2720 C CA . PRO B 1 154 ? -0.885 -12.227 2.441 1 97.69 154 PRO B CA 1
ATOM 2721 C C . PRO B 1 154 ? -0.505 -13.219 1.343 1 97.69 154 PRO B C 1
ATOM 2723 O O . PRO B 1 154 ? -0.843 -13.008 0.175 1 97.69 154 PRO B O 1
ATOM 2726 N N . GLY B 1 155 ? 0.029 -14.297 1.655 1 97.62 155 GLY B N 1
ATOM 2727 C CA . GLY B 1 155 ? 0.447 -15.398 0.802 1 97.62 155 GLY B CA 1
ATOM 2728 C C . GLY B 1 155 ? 1.249 -16.453 1.541 1 97.62 155 GLY B C 1
ATOM 2729 O O . GLY B 1 155 ? 1.479 -16.328 2.746 1 97.62 155 GLY B O 1
ATOM 2730 N N . LYS B 1 156 ? 1.618 -17.484 0.824 1 96.44 156 LYS B N 1
ATOM 2731 C CA . LYS B 1 156 ? 2.402 -18.562 1.42 1 96.44 156 LYS B CA 1
ATOM 2732 C C . LYS B 1 156 ? 3.516 -19.016 0.481 1 96.44 156 LYS B C 1
ATOM 2734 O O . LYS B 1 156 ? 3.359 -18.984 -0.741 1 96.44 156 LYS B O 1
ATOM 2739 N N . MET B 1 157 ? 4.578 -19.359 1.01 1 95.5 157 MET B N 1
ATOM 2740 C CA . MET B 1 157 ? 5.699 -20 0.339 1 95.5 157 MET B CA 1
ATOM 2741 C C . MET B 1 157 ? 6.07 -21.312 1.04 1 95.5 157 MET B C 1
ATOM 2743 O O . MET B 1 157 ? 6.23 -21.344 2.262 1 95.5 157 MET B O 1
ATOM 2747 N N . VAL B 1 158 ? 6.133 -22.359 0.301 1 93 158 VAL B N 1
ATOM 2748 C CA . VAL B 1 158 ? 6.535 -23.656 0.83 1 93 158 VAL B CA 1
ATOM 2749 C C . VAL B 1 158 ? 7.789 -24.141 0.109 1 93 158 VAL B C 1
ATOM 2751 O O . VAL B 1 158 ? 7.785 -24.312 -1.113 1 93 158 VAL B O 1
ATOM 2754 N N . ASP B 1 159 ? 8.859 -24.25 0.834 1 91.5 159 ASP B N 1
ATOM 2755 C CA . ASP B 1 159 ? 10.078 -24.859 0.32 1 91.5 159 ASP B CA 1
ATOM 2756 C C . ASP B 1 159 ? 9.977 -26.391 0.359 1 91.5 159 ASP B C 1
ATOM 2758 O O . ASP B 1 159 ? 10.172 -27 1.41 1 91.5 159 ASP B O 1
ATOM 2762 N N . PHE B 1 160 ? 9.727 -26.984 -0.707 1 85.44 160 PHE B N 1
ATOM 2763 C CA . PHE B 1 160 ? 9.43 -28.406 -0.689 1 85.44 160 PHE B CA 1
ATOM 2764 C C . PHE B 1 160 ? 10.711 -29.234 -0.643 1 85.44 160 PHE B C 1
ATOM 2766 O O . PHE B 1 160 ? 10.672 -30.438 -0.434 1 85.44 160 PHE B O 1
ATOM 2773 N N . ILE B 1 161 ? 11.844 -28.562 -0.989 1 86.38 161 ILE B N 1
ATOM 2774 C CA . ILE B 1 161 ? 13.117 -29.234 -0.801 1 86.38 161 ILE B CA 1
ATOM 2775 C C . ILE B 1 161 ? 13.422 -29.359 0.69 1 86.38 161 ILE B C 1
ATOM 2777 O O . ILE B 1 161 ? 13.812 -30.438 1.16 1 86.38 161 ILE B O 1
ATOM 2781 N N . LYS B 1 162 ? 13.156 -28.344 1.359 1 90.56 162 LYS B N 1
ATOM 2782 C CA . LYS B 1 162 ? 13.406 -28.312 2.797 1 90.56 162 LYS B CA 1
ATOM 2783 C C . LYS B 1 162 ? 12.336 -29.094 3.561 1 90.56 162 LYS B C 1
ATOM 2785 O O . LYS B 1 162 ? 12.625 -29.719 4.582 1 90.56 162 LYS B O 1
ATOM 2790 N N . TYR B 1 163 ? 11.133 -29 3.031 1 90 163 TYR B N 1
ATOM 2791 C CA . TYR B 1 163 ? 10 -29.641 3.711 1 90 163 TYR B CA 1
ATOM 2792 C C . TYR B 1 163 ? 9.273 -30.594 2.779 1 90 163 TYR B C 1
ATOM 2794 O O . TYR B 1 163 ? 8.094 -30.391 2.479 1 90 163 TYR B O 1
ATOM 2802 N N . PRO B 1 164 ? 9.844 -31.672 2.439 1 85.38 164 PRO B N 1
ATOM 2803 C CA . PRO B 1 164 ? 9.242 -32.625 1.485 1 85.38 164 PRO B CA 1
ATOM 2804 C C . PRO B 1 164 ? 7.957 -33.25 2.012 1 85.38 164 PRO B C 1
ATOM 2806 O O . PRO B 1 164 ? 7.109 -33.688 1.225 1 85.38 164 PRO B O 1
ATOM 2809 N N . GLU B 1 165 ? 7.797 -33.281 3.312 1 87 165 GLU B N 1
ATOM 2810 C CA . GLU B 1 165 ? 6.609 -33.906 3.91 1 87 165 GLU B CA 1
ATOM 2811 C C . GLU B 1 165 ? 5.355 -33.094 3.578 1 87 165 GLU B C 1
ATOM 2813 O O . GLU B 1 165 ? 4.246 -33.656 3.576 1 87 165 GLU B O 1
ATOM 2818 N N . THR B 1 166 ? 5.559 -31.797 3.334 1 85.94 166 THR B N 1
ATOM 2819 C CA . THR B 1 166 ? 4.418 -30.953 2.992 1 85.94 166 THR B CA 1
ATOM 2820 C C . THR B 1 166 ? 3.777 -31.406 1.686 1 85.94 166 THR B C 1
ATOM 2822 O O . THR B 1 166 ? 2.553 -31.406 1.554 1 85.94 166 THR B O 1
ATOM 2825 N N . VAL B 1 167 ? 4.574 -31.844 0.78 1 78.88 167 VAL B N 1
ATOM 2826 C CA . VAL B 1 167 ? 4.082 -32.344 -0.502 1 78.88 167 VAL B CA 1
ATOM 2827 C C . VAL B 1 167 ? 3.25 -33.594 -0.285 1 78.88 167 VAL B C 1
ATOM 2829 O O . VAL B 1 167 ? 2.197 -33.781 -0.904 1 78.88 167 VAL B O 1
ATOM 2832 N N . LYS B 1 168 ? 3.719 -34.406 0.596 1 82.88 168 LYS B N 1
ATOM 2833 C CA . LYS B 1 168 ? 3.02 -35.656 0.886 1 82.88 168 LYS B CA 1
ATOM 2834 C C . LYS B 1 168 ? 1.688 -35.375 1.584 1 82.88 168 LYS B C 1
ATOM 2836 O O . LYS B 1 168 ? 0.699 -36.062 1.328 1 82.88 168 LYS B O 1
ATOM 2841 N N . ARG B 1 169 ? 1.714 -34.469 2.316 1 87.56 169 ARG B N 1
ATOM 2842 C CA . ARG B 1 169 ? 0.539 -34.156 3.125 1 87.56 169 ARG B CA 1
ATOM 2843 C C . ARG B 1 169 ? -0.552 -33.531 2.279 1 87.56 169 ARG B C 1
ATOM 2845 O O . ARG B 1 169 ? -1.741 -33.75 2.514 1 87.56 169 ARG B O 1
ATOM 2852 N N . TYR B 1 170 ? -0.128 -32.75 1.331 1 87.69 170 TYR B N 1
ATOM 2853 C CA . TYR B 1 170 ? -1.082 -32 0.509 1 87.69 170 TYR B CA 1
ATOM 2854 C C . TYR B 1 170 ? -0.854 -32.281 -0.972 1 87.69 170 TYR B C 1
ATOM 2856 O O . TYR B 1 170 ? -0.544 -31.375 -1.741 1 87.69 170 TYR B O 1
ATOM 2864 N N . PRO B 1 171 ? -1.1 -33.469 -1.386 1 81.62 171 PRO B N 1
ATOM 2865 C CA . PRO B 1 171 ? -0.773 -33.906 -2.748 1 81.62 171 PRO B CA 1
ATOM 2866 C C . PRO B 1 171 ? -1.596 -33.188 -3.809 1 81.62 171 PRO B C 1
ATOM 2868 O O . PRO B 1 171 ? -1.149 -33.031 -4.949 1 81.62 171 PRO B O 1
ATOM 2871 N N . ASP B 1 172 ? -2.736 -32.688 -3.457 1 83.25 172 ASP B N 1
ATOM 2872 C CA . ASP B 1 172 ? -3.592 -32.062 -4.445 1 83.25 172 ASP B CA 1
ATOM 2873 C C . ASP B 1 172 ? -3.166 -30.594 -4.664 1 83.25 172 ASP B C 1
ATOM 2875 O O . ASP B 1 172 ? -3.594 -29.953 -5.629 1 83.25 172 ASP B O 1
ATOM 2879 N N . GLN B 1 173 ? -2.451 -30.016 -3.797 1 77.25 173 GLN B N 1
ATOM 2880 C CA . GLN B 1 173 ? -2.01 -28.625 -3.939 1 77.25 173 GLN B CA 1
ATOM 2881 C C . GLN B 1 173 ? -0.735 -28.531 -4.773 1 77.25 173 GLN B C 1
ATOM 2883 O O . GLN B 1 173 ? -0.588 -27.641 -5.598 1 77.25 173 GLN B O 1
ATOM 2888 N N . VAL B 1 174 ? 0.224 -29.406 -4.453 1 62.97 174 VAL B N 1
ATOM 2889 C CA . VAL B 1 174 ? 1.569 -29.297 -5.008 1 62.97 174 VAL B CA 1
ATOM 2890 C C . VAL B 1 174 ? 1.688 -30.156 -6.262 1 62.97 174 VAL B C 1
ATOM 2892 O O . VAL B 1 174 ? 2.34 -29.766 -7.234 1 62.97 174 VAL B O 1
ATOM 2895 N N . CYS B 1 175 ? 1.143 -31.375 -6.25 1 54.94 175 CYS B N 1
ATOM 2896 C CA . CYS B 1 175 ? 1.369 -32.375 -7.281 1 54.94 175 CYS B CA 1
ATOM 2897 C C . CYS B 1 175 ? 0.885 -31.875 -8.641 1 54.94 175 CYS B C 1
ATOM 2899 O O . CYS B 1 175 ? 1.514 -32.156 -9.664 1 54.94 175 CYS B O 1
ATOM 2901 N N . ILE B 1 176 ? -0.171 -31.344 -8.664 1 50.72 176 ILE B N 1
ATOM 2902 C CA . ILE B 1 176 ? -0.688 -30.953 -9.969 1 50.72 176 ILE B CA 1
ATOM 2903 C C . ILE B 1 176 ? 0.253 -29.938 -10.617 1 50.72 176 ILE B C 1
ATOM 2905 O O . ILE B 1 176 ? 0.546 -30.031 -11.812 1 50.72 176 ILE B O 1
ATOM 2909 N N . ARG B 1 177 ? 0.736 -29.062 -9.789 1 51.09 177 ARG B N 1
ATOM 2910 C CA . ARG B 1 177 ? 1.454 -27.922 -10.336 1 51.09 177 ARG B CA 1
ATOM 2911 C C . ARG B 1 177 ? 2.93 -28.25 -10.547 1 51.09 177 ARG B C 1
ATOM 2913 O O . ARG B 1 177 ? 3.555 -27.734 -11.477 1 51.09 177 ARG B O 1
ATOM 2920 N N . VAL B 1 178 ? 3.473 -29.172 -9.641 1 49.5 178 VAL B N 1
ATOM 2921 C CA . VAL B 1 178 ? 4.895 -29.5 -9.688 1 49.5 178 VAL B CA 1
ATOM 2922 C C . VAL B 1 178 ? 5.113 -30.75 -10.531 1 49.5 178 VAL B C 1
ATOM 2924 O O . VAL B 1 178 ? 6.219 -31 -11.016 1 49.5 178 VAL B O 1
ATOM 2927 N N . LYS B 1 179 ? 4.184 -31.594 -10.422 1 44.44 179 LYS B N 1
ATOM 2928 C CA . LYS B 1 179 ? 4.445 -32.844 -11.156 1 44.44 179 LYS B CA 1
ATOM 2929 C C . LYS B 1 179 ? 4.969 -32.531 -12.555 1 44.44 179 LYS B C 1
ATOM 2931 O O . LYS B 1 179 ? 5.602 -33.375 -13.18 1 44.44 179 LYS B O 1
ATOM 2936 N N . HIS B 1 180 ? 4.543 -31.422 -12.922 1 40.88 180 HIS B N 1
ATOM 2937 C CA . HIS B 1 180 ? 5.16 -31.203 -14.227 1 40.88 180 HIS B CA 1
ATOM 2938 C C . HIS B 1 180 ? 6.629 -30.828 -14.086 1 40.88 180 HIS B C 1
ATOM 2940 O O . HIS B 1 180 ? 7.203 -30.219 -14.992 1 40.88 180 HIS B O 1
ATOM 2946 N N . GLN B 1 181 ? 7.113 -30.938 -12.898 1 39.78 181 GLN B N 1
ATOM 2947 C CA . GLN B 1 181 ? 8.539 -30.719 -12.688 1 39.78 181 GLN B CA 1
ATOM 2948 C C . GLN B 1 181 ? 9.367 -31.5 -13.703 1 39.78 181 GLN B C 1
ATOM 2950 O O . GLN B 1 181 ? 10.594 -31.359 -13.75 1 39.78 181 GLN B O 1
ATOM 2955 N N . ARG B 1 182 ? 8.938 -32.625 -14.172 1 36.44 182 ARG B N 1
ATOM 2956 C CA . ARG B 1 182 ? 9.883 -33 -15.203 1 36.44 182 ARG B CA 1
ATOM 2957 C C . ARG B 1 182 ? 10.305 -31.812 -16.047 1 36.44 182 ARG B C 1
ATOM 2959 O O . ARG B 1 182 ? 11.086 -31.953 -17 1 36.44 182 ARG B O 1
ATOM 2966 N N . TRP B 1 183 ? 9.375 -30.891 -15.984 1 34.5 183 TRP B N 1
ATOM 2967 C CA . TRP B 1 183 ? 9.867 -29.734 -16.734 1 34.5 183 TRP B CA 1
ATOM 2968 C C . TRP B 1 183 ? 10.867 -28.938 -15.906 1 34.5 183 TRP B C 1
ATOM 2970 O O . TRP B 1 183 ? 10.57 -28.531 -14.773 1 34.5 183 TRP B O 1
ATOM 2980 N N . GLY B 1 184 ? 12.094 -29.328 -15.758 1 33.19 184 GLY B N 1
ATOM 2981 C CA . GLY B 1 184 ? 13.203 -28.594 -15.172 1 33.19 184 GLY B CA 1
ATOM 2982 C C . GLY B 1 184 ? 12.914 -27.125 -14.961 1 33.19 184 GLY B C 1
ATOM 2983 O O . GLY B 1 184 ? 13.781 -26.375 -14.516 1 33.19 184 GLY B O 1
ATOM 2984 N N . GLY B 1 185 ? 11.938 -26.531 -15.734 1 31.91 185 GLY B N 1
ATOM 2985 C CA . GLY B 1 185 ? 11.828 -25.078 -15.727 1 31.91 185 GLY B CA 1
ATOM 2986 C C . GLY B 1 185 ? 10.883 -24.547 -14.656 1 31.91 185 GLY B C 1
ATOM 2987 O O . GLY B 1 185 ? 10.406 -25.328 -13.82 1 31.91 185 GLY B O 1
ATOM 2988 N N . ARG B 1 186 ? 10.789 -23.156 -14.297 1 39.09 186 ARG B N 1
ATOM 2989 C CA . ARG B 1 186 ? 9.984 -22.281 -13.445 1 39.09 186 ARG B CA 1
ATOM 2990 C C . ARG B 1 186 ? 8.508 -22.328 -13.844 1 39.09 186 ARG B C 1
ATOM 2992 O O . ARG B 1 186 ? 8.164 -22.094 -15 1 39.09 186 ARG B O 1
ATOM 2999 N N . ALA B 1 187 ? 7.719 -23.422 -13.562 1 39.47 187 ALA B N 1
ATOM 3000 C CA . ALA B 1 187 ? 6.324 -23.422 -13.992 1 39.47 187 ALA B CA 1
ATOM 3001 C C . ALA B 1 187 ? 5.48 -22.5 -13.117 1 39.47 187 ALA B C 1
ATOM 3003 O O . ALA B 1 187 ? 5.668 -22.453 -11.898 1 39.47 187 ALA B O 1
ATOM 3004 N N . ALA B 1 188 ? 5.148 -21.312 -13.43 1 44.25 188 ALA B N 1
ATOM 3005 C CA . ALA B 1 188 ? 4.09 -20.531 -12.789 1 44.25 188 ALA B CA 1
ATOM 3006 C C . ALA B 1 188 ? 2.713 -21.094 -13.141 1 44.25 188 ALA B C 1
ATOM 3008 O O . ALA B 1 188 ? 2.449 -21.422 -14.297 1 44.25 188 ALA B O 1
ATOM 3009 N N . CYS B 1 189 ? 1.984 -21.938 -12.281 1 41.5 189 CYS B N 1
ATOM 3010 C CA . CYS B 1 189 ? 0.617 -22.375 -12.523 1 41.5 189 CYS B CA 1
ATOM 3011 C C . CYS B 1 189 ? -0.39 -21.344 -12.031 1 41.5 189 CYS B C 1
ATOM 3013 O O . CYS B 1 189 ? -0.259 -20.812 -10.93 1 41.5 189 CYS B O 1
ATOM 3015 N N . TRP B 1 190 ? -0.973 -20.375 -12.875 1 37.22 190 TRP B N 1
ATOM 3016 C CA . TRP B 1 190 ? -2.004 -19.406 -12.5 1 37.22 190 TRP B CA 1
ATOM 3017 C C . TRP B 1 190 ? -3.396 -20 -12.688 1 37.22 190 TRP B C 1
ATOM 3019 O O . TRP B 1 190 ? -3.705 -20.562 -13.742 1 37.22 190 TRP B O 1
ATOM 3029 N N . GLY B 1 191 ? -3.82 -21.141 -12.039 1 35.12 191 GLY B N 1
ATOM 3030 C CA . GLY B 1 191 ? -5.188 -21.578 -12.266 1 35.12 191 GLY B CA 1
ATOM 3031 C C . GLY B 1 191 ? -6.18 -20.969 -11.297 1 35.12 191 GLY B C 1
ATOM 3032 O O . GLY B 1 191 ? -5.801 -20.531 -10.203 1 35.12 191 GLY B O 1
#

Secondary structure (DSSP, 8-state):
---------EE---B--HHHHHHHHHHHS-SSHHHHHHHHHHHHHTT-S-EEEEEE------TT-SSGGGGGGSS-EEEEEES----HHHHHHHTBTT------TTSTT----TTTGGGGGGGT-SS-EEEETTEEEEE-TTS-SSTT--TTS-EEEEETTT-HHHHHH-HHHHHHHHGGGGS-SEEEEE-/---------EE---B--HHHHHHHHHHHS-SSHHHHHHHHHHHHHTT-S-EEEEEE------TT-SSGGGGGGSS-EEEEEESPPPPHHHHHHHTBSS------TTSTT----TTTGGGGGGGT-SS-EEEETTEEEEE-TTS-SSTT--TTS-EEEEETTT-HHHHHH-HHHHHHHHGGGGS-SEEEEE-

Organism: Ectocarpus siliculosus (NCBI:txid2880)

pLDDT: mean 80.1, std 18.41, range [31.91, 97.69]

Foldseek 3Di:
DPPPPDDDDDDDDDDDQPVVVLVVLLVVQDPDPLLVVLLVLVLVLLVFPDKDKDWDADAFDQPLAQFNLCNVVRGTWIKMWTARADDPVNVVLLQDAQQLPPPPCVVVDRPDDRNHSNSNLVVPDQWWWWDHPQKIKIARCVLPRHPPADNVRGIDMDRCVVVVVSCVRRVRPCCVQCVVVVVNGTIGIGD/DPPPPDDDDDDDDDDDQPVVVLVVLLVVQDDDPLLVVLVVLVLVLLVFPDKDKDWDADAFDQPLAQFNLCNVVRGTWIKMWTARADDPLNVVLLQDAQQQPPPPCPVVDRPDDRNHSNSNLVVPDQWWWWDHPQKIKIFHCVLPRHPPADNVRGIDMDRCVVVVVSCVRRVRPCCVQCVVVVVNGTIGISD

Radius of gyration: 24.86 Å; Cα contacts (8 Å, |Δi|>4): 736; chains: 2; bounding box: 48×68×57 Å

InterPro domains:
  IPR036890 Histidine kinase/HSP90-like ATPase superfamily [G3DSA:3.30.565.10] (2-144)
  IPR036890 Histidine kinase/HSP90-like ATPase superfamily [SSF55874] (28-133)
  IPR052972 Sacsin chaperone regulator [PTHR15600] (8-174)
  IPR058210 Sacsin/Nov domain [PF25794] (16-174)